Protein 5NMZ (pdb70)

GO terms:
  GO:0001755 neural crest cell migration (P, IDA)
  GO:0031175 neuron projection development (P, IDA)
  GO:0008083 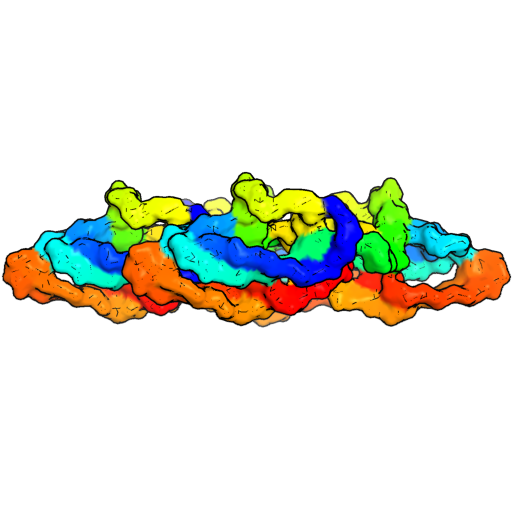growth factor activity (F, IDA)
  GO:0035860 glial cell-derived neurotrophic factor receptor signaling pathway (P, IDA)
  GO:1904399 heparan sulfate binding (F, IDA)
  GO:0005102 signaling receptor binding (F, TAS)
  GO:0000165 MAPK cascade (P, TAS)
  GO:0007169 cell surface receptor protein tyrosine kinase signaling pathway (P, TAS)
  GO:0007399 nervous system development (P, TAS)
  GO:0005576 extracellular region (C, TAS)

Sequence (400 aa):
RLGARPCGLRELEVRVSELGLGYASDETVLFRYCAGACEAAARVYDLGLRRLRQRRRLRRERVRAQPCCRPTAYEDEVSFLDAHSRYHTVHELSARECACVGARPCGLRELEVRVSELGLGYASDETVLFRYCAGACEAAARVYDLGLRRLRQRRRLRRERVRAQPCCRPTAYEDEVSFLDAHSRYHTVHHELSARECACVRLGARPCGLRELEVRVSELGLGYASDETVLFRYCAGACEAAARVYDLGLRRLRQRRRLRRERVRAQPCCRPTAYEDEVSFLDAHSRYHTVHELSARECACVGARPCGLRELEVRVSELGLGYASDETVLFRYCAGACEAAARVYDLGLRRLRRQRRRLRRERVRAQPCCRPTAYEDEVSFLDAHSRYHTVHELSARECACV

Solvent-accessible surface area: 21783 Å² total; per-residue (Å²): 159,138,42,68,68,31,27,10,9,11,20,25,124,2,97,0,41,21,0,40,31,67,94,63,8,115,74,97,24,80,0,35,8,1,0,11,49,30,73,52,40,25,56,10,1,1,30,0,0,100,89,0,88,105,151,180,87,20,148,189,43,132,26,72,1,45,9,0,5,1,7,78,34,29,58,111,96,31,60,3,74,17,84,168,84,142,168,15,69,18,108,69,3,12,0,139,106,29,37,52,26,72,75,145,97,28,16,51,22,97,35,117,2,96,0,42,8,0,20,1,46,29,71,4,118,60,87,12,98,0,66,21,1,0,6,11,16,116,111,30,72,72,46,1,1,72,0,0,75,109,0,101,112,109,194,59,7,170,218,27,191,9,70,3,105,16,0,6,0,3,75,32,32,63,95,94,21,44,3,77,30,79,143,93,124,154,46,90,10,119,55,1,2,0,129,94,16,36,37,20,282,190,61,84,129,105,27,16,55,43,94,31,129,2,78,0,10,10,0,10,10,2,38,51,8,115,74,96,25,95,0,57,10,1,0,6,25,14,132,45,72,59,58,40,1,0,75,0,1,99,100,0,138,126,150,180,84,5,141,170,53,134,28,71,13,51,8,0,4,0,6,78,32,28,58,119,104,33,59,4,71,16,83,84,84,68,157,14,66,17,105,76,5,12,0,131,105,28,36,60,25,62,28,36,58,27,15,51,32,70,37,93,2,99,5,43,10,1,23,33,84,65,83,2,105,64,86,10,75,0,57,7,1,1,13,9,16,66,64,30,54,70,41,1,0,37,0,0,77,46,0,115,86,86,201,61,10,177,214,30,144,15,69,3,97,14,0,5,0,3,75,35,29,58,119,93,20,40,3,78,30,84,152,79,158,133,54,61,10,124,75,2,2,0,146,92,16,36,35,20

InterPro domains:
  IPR001839 Transforming growth factor-beta, C-terminal [PF00019] (103-196)
  IPR001839 Transforming growth factor-beta, C-terminal [PS51362] (90-197)
  IPR029034 Cystine-knot cytokine [G3DSA:2.10.90.10] (96-197)
  IPR029034 Cystine-knot cytokine [SSF57501] (101-196)
  IPR043401 Glial cell line-derived neurotrophic factor family [PTHR12173] (1-197)

B-factor: mean 35.75, std 15.53, range [13.67, 116.67]

Structure (mmCIF, N/CA/C/O backbone):
data_5NMZ
#
_entry.id   5NMZ
#
_cell.length_a   31.433
_cell.length_b   50.794
_cell.length_c   53.642
_cell.angle_alpha   76.420
_cell.angle_beta   89.330
_cell.angle_gamma   94.740
#
_symmetry.space_group_name_H-M   'P 1'
#
loop_
_entity.id
_entity.type
_entity.pdbx_description
1 polymer Neurturin
2 non-polymer GLYCEROL
3 water water
#
loop_
_atom_site.group_PDB
_atom_site.id
_atom_site.type_symbol
_atom_site.label_atom_id
_atom_site.label_alt_id
_atom_site.label_comp_id
_atom_site.label_asym_id
_atom_site.label_entity_id
_atom_site.label_seq_id
_atom_site.pdbx_PDB_ins_code
_atom_site.Cartn_x
_atom_site.Cartn_y
_atom_site.Cartn_z
_atom_site.occupancy
_atom_site.B_iso_or_equiv
_atom_site.auth_seq_id
_atom_site.auth_comp_id
_atom_site.auth_asym_id
_atom_site.auth_atom_id
_atom_site.pdbx_PDB_model_num
ATOM 1 N N . ARG A 1 1 ? -35.547 20.861 45.111 1.00 40.49 97 ARG A N 1
ATOM 2 C CA . ARG A 1 1 ? -36.103 19.921 44.139 1.00 39.47 97 ARG A CA 1
ATOM 3 C C . ARG A 1 1 ? -36.005 18.466 44.570 1.00 40.90 97 ARG A C 1
ATOM 4 O O . ARG A 1 1 ? -35.037 18.052 45.225 1.00 39.39 97 ARG A O 1
ATOM 12 N N . LEU A 1 2 ? -36.994 17.675 44.141 1.00 36.03 98 LEU A N 1
ATOM 13 C CA . LEU A 1 2 ? -37.049 16.229 44.343 1.00 36.29 98 LEU A CA 1
ATOM 14 C C . LEU A 1 2 ? -35.945 15.534 43.505 1.00 40.29 98 LEU A C 1
ATOM 15 O O . LEU A 1 2 ? -35.857 15.768 42.295 1.00 41.06 98 LEU A O 1
ATOM 20 N N . GLY A 1 3 ? -35.174 14.660 44.144 1.00 35.59 99 GLY A N 1
ATOM 21 C CA . GLY A 1 3 ? -34.119 13.887 43.487 1.00 33.84 99 GLY A CA 1
ATOM 22 C C . GLY A 1 3 ? -32.730 14.196 44.017 1.00 36.19 99 GLY A C 1
ATOM 23 O O . GLY A 1 3 ? -32.478 15.300 44.491 1.00 36.52 99 GLY A O 1
ATOM 24 N N . ALA A 1 4 ? -31.833 13.215 43.947 1.00 30.68 100 ALA A N 1
ATOM 25 C CA . ALA A 1 4 ? -30.454 13.366 44.381 1.00 30.73 100 ALA A CA 1
ATOM 26 C C . ALA A 1 4 ? -29.658 14.216 43.389 1.00 29.67 100 ALA A C 1
ATOM 27 O O . ALA A 1 4 ? -29.626 13.927 42.183 1.00 28.00 100 ALA A O 1
ATOM 29 N N . ARG A 1 5 ? -29.054 15.311 43.900 1.00 25.10 101 ARG A N 1
ATOM 30 C CA . ARG A 1 5 ? -28.258 16.131 43.022 1.00 22.86 101 ARG A CA 1
ATOM 31 C C . ARG A 1 5 ? -26.935 15.403 42.716 1.00 24.31 101 ARG A C 1
ATOM 32 O O . ARG A 1 5 ? -26.405 14.728 43.602 1.00 24.07 101 ARG A O 1
ATOM 40 N N . PRO A 1 6 ? -26.330 15.591 41.540 1.00 21.21 102 PRO A N 1
ATOM 41 C CA . PRO A 1 6 ? -25.031 14.954 41.292 1.00 20.03 102 PRO A CA 1
ATOM 42 C C . PRO A 1 6 ? -23.939 15.721 42.010 1.00 21.95 102 PRO A C 1
ATOM 43 O O . PRO A 1 6 ? -24.099 16.915 42.300 1.00 19.11 102 PRO A O 1
ATOM 47 N N . CYS A 1 7 ? -22.837 15.029 42.277 1.00 19.70 103 CYS A N 1
ATOM 48 C CA . CYS A 1 7 ? -21.692 15.604 42.967 1.00 18.32 103 CYS A CA 1
ATOM 49 C C . CYS A 1 7 ? -21.262 16.942 42.357 1.00 20.24 103 CYS A C 1
ATOM 50 O O . CYS A 1 7 ? -21.067 17.059 41.145 1.00 20.51 103 CYS A O 1
ATOM 53 N N . GLY A 1 8 ? -21.170 17.956 43.194 1.00 14.15 104 GLY A N 1
ATOM 54 C CA . GLY A 1 8 ? -20.715 19.246 42.725 1.00 14.34 104 GLY A CA 1
ATOM 55 C C . GLY A 1 8 ? -20.414 20.201 43.840 1.00 19.30 104 GLY A C 1
ATOM 56 O O . GLY A 1 8 ? -20.649 19.875 45.007 1.00 16.56 104 GLY A O 1
ATOM 57 N N . LEU A 1 9 ? -19.920 21.407 43.448 1.00 20.07 105 LEU A N 1
ATOM 58 C CA . LEU A 1 9 ? -19.535 22.421 44.427 1.00 19.16 105 LEU A CA 1
ATOM 59 C C . LEU A 1 9 ? -20.797 23.121 44.883 1.00 21.73 105 LEU A C 1
ATOM 60 O O . LEU A 1 9 ? -21.678 23.427 44.076 1.00 23.69 105 LEU A O 1
ATOM 65 N N . ARG A 1 10 ? -20.884 23.380 46.165 1.00 17.81 106 ARG A N 1
ATOM 66 C CA . ARG A 1 10 ? -22.026 24.056 46.766 1.00 15.88 106 ARG A CA 1
ATOM 67 C C . ARG A 1 10 ? -21.443 25.221 47.565 1.00 20.39 106 ARG A C 1
ATOM 68 O O . ARG A 1 10 ? -20.283 25.174 47.948 1.00 19.42 106 ARG A O 1
ATOM 76 N N . GLU A 1 11 ? -22.244 26.254 47.818 1.00 18.11 107 GLU A N 1
ATOM 77 C CA . GLU A 1 11 ? -21.766 27.413 48.566 1.00 17.74 107 GLU A CA 1
ATOM 78 C C . GLU A 1 11 ? -22.793 27.739 49.638 1.00 21.44 107 GLU A C 1
ATOM 79 O O . GLU A 1 11 ? -24.013 27.567 49.433 1.00 24.26 107 GLU A O 1
ATOM 85 N N . LEU A 1 12 ? -22.325 28.204 50.782 1.00 18.90 108 LEU A N 1
ATOM 86 C CA . LEU A 1 12 ? -23.224 28.555 51.866 1.00 17.85 108 LEU A CA 1
ATOM 87 C C . LEU A 1 12 ? -22.611 29.692 52.702 1.00 21.86 108 LEU A C 1
ATOM 88 O O . LEU A 1 12 ? -21.443 29.638 53.049 1.00 20.77 108 LEU A O 1
ATOM 93 N N . GLU A 1 13 ? -23.409 30.747 53.010 1.00 20.47 109 GLU A N 1
ATOM 94 C CA . GLU A 1 13 ? -22.896 31.826 53.861 1.00 19.73 109 GLU A CA 1
ATOM 95 C C . GLU A 1 13 ? -22.923 31.336 55.302 1.00 23.81 109 GLU A C 1
ATOM 96 O O . GLU A 1 13 ? -23.959 30.849 55.764 1.00 23.70 109 GLU A O 1
ATOM 102 N N . VAL A 1 14 ? -21.783 31.425 56.009 1.00 20.38 110 VAL A N 1
ATOM 103 C CA . VAL A 1 14 ? -21.670 30.975 57.391 1.00 21.30 110 VAL A CA 1
ATOM 104 C C . VAL A 1 14 ? -20.825 31.924 58.217 1.00 21.84 110 VAL A C 1
ATOM 105 O O . VAL A 1 14 ? -19.867 32.490 57.712 1.00 22.04 110 VAL A O 1
ATOM 109 N N . ARG A 1 15 ? -21.117 32.023 59.514 1.00 22.17 111 ARG A N 1
ATOM 110 C CA . ARG A 1 15 ? -20.289 32.796 60.418 1.00 22.46 111 ARG A CA 1
ATOM 111 C C . ARG A 1 15 ? -19.118 31.887 60.756 1.00 24.55 111 ARG A C 1
ATOM 112 O O . ARG A 1 15 ? -19.321 30.689 60.913 1.00 25.55 111 ARG A O 1
ATOM 120 N N . VAL A 1 16 ? -17.886 32.440 60.878 1.00 23.84 112 VAL A N 1
ATOM 121 C CA . VAL A 1 16 ? -16.706 31.616 61.159 1.00 23.12 112 VAL A CA 1
ATOM 122 C C . VAL A 1 16 ? -16.910 30.767 62.444 1.00 27.03 112 VAL A C 1
ATOM 123 O O . VAL A 1 16 ? -16.559 29.587 62.402 1.00 27.45 112 VAL A O 1
ATOM 127 N N . SER A 1 17 ? -17.594 31.293 63.501 1.00 24.60 113 SER A N 1
ATOM 128 C CA . SER A 1 17 ? -17.950 30.523 64.710 1.00 24.41 113 SER A CA 1
ATOM 129 C C . SER A 1 17 ? -18.632 29.182 64.379 1.00 27.38 113 SER A C 1
ATOM 130 O O . SER A 1 17 ? -18.340 28.165 65.029 1.00 28.38 113 SER A O 1
ATOM 133 N N . GLU A 1 18 ? -19.487 29.146 63.324 1.00 24.15 114 GLU A N 1
ATOM 134 C CA . GLU A 1 18 ? -20.236 27.950 62.926 1.00 24.31 114 GLU A CA 1
ATOM 135 C C . GLU A 1 18 ? -19.368 26.784 62.485 1.00 26.67 114 GLU A C 1
ATOM 136 O O . GLU A 1 18 ? -19.803 25.641 62.560 1.00 29.97 114 GLU A O 1
ATOM 142 N N . LEU A 1 19 ? -18.177 27.077 61.979 1.00 21.97 115 LEU A N 1
ATOM 143 C CA . LEU A 1 19 ? -17.205 26.090 61.494 1.00 21.08 115 LEU A CA 1
ATOM 144 C C . LEU A 1 19 ? -16.456 25.361 62.641 1.00 25.16 115 LEU A C 1
ATOM 145 O O . LEU A 1 19 ? -15.842 24.348 62.386 1.00 26.94 115 LEU A O 1
ATOM 150 N N . GLY A 1 20 ? -16.533 25.895 63.864 1.00 24.18 116 GLY A N 1
ATOM 151 C CA . GLY A 1 20 ? -15.916 25.324 65.059 1.00 25.23 116 GLY A CA 1
ATOM 152 C C . GLY A 1 20 ? -14.419 25.158 65.013 1.00 28.12 116 GLY A C 1
ATOM 153 O O . GLY A 1 20 ? -13.884 24.143 65.488 1.00 27.74 116 GLY A O 1
ATOM 154 N N . LEU A 1 21 ? -13.719 26.179 64.479 1.00 25.66 117 LEU A N 1
ATOM 155 C CA . LEU A 1 21 ? -12.255 26.142 64.307 1.00 25.44 117 LEU A CA 1
ATOM 156 C C . LEU A 1 21 ? -11.467 26.374 65.588 1.00 27.09 117 LEU A C 1
ATOM 157 O O . LEU A 1 21 ? -10.237 26.226 65.599 1.00 26.90 117 LEU A O 1
ATOM 162 N N . GLY A 1 22 ? -12.152 26.791 66.624 1.00 25.92 118 GLY A N 1
ATOM 163 C CA . GLY A 1 22 ? -11.503 27.078 67.887 1.00 26.46 118 GLY A CA 1
ATOM 164 C C . GLY A 1 22 ? -11.588 28.517 68.288 1.00 32.71 118 GLY A C 1
ATOM 165 O O . GLY A 1 22 ? -11.175 28.862 69.394 1.00 30.22 118 GLY A O 1
ATOM 166 N N . TYR A 1 23 ? -12.144 29.370 67.409 1.00 31.28 119 TYR A N 1
ATOM 167 C CA . TYR A 1 23 ? -12.203 30.809 67.671 1.00 30.53 119 TYR A CA 1
ATOM 168 C C . TYR A 1 23 ? -13.574 31.308 67.369 1.00 30.98 119 TYR A C 1
ATOM 169 O O . TYR A 1 23 ? -14.199 30.862 66.411 1.00 30.59 119 TYR A O 1
ATOM 178 N N . ALA A 1 24 ? -14.058 32.202 68.194 1.00 31.45 120 ALA A N 1
ATOM 179 C CA . ALA A 1 24 ? -15.370 32.819 67.997 1.00 31.54 120 ALA A CA 1
ATOM 180 C C . ALA A 1 24 ? -15.159 34.005 67.059 1.00 35.59 120 ALA A C 1
ATOM 181 O O . ALA A 1 24 ? -14.236 34.789 67.251 1.00 37.84 120 ALA A O 1
ATOM 183 N N . SER A 1 25 ? -15.959 34.093 65.998 1.00 33.44 121 SER A N 1
ATOM 184 C CA . SER A 1 25 ? -15.922 35.209 65.053 1.00 33.28 121 SER A CA 1
ATOM 185 C C . SER A 1 25 ? -17.258 35.310 64.362 1.00 38.72 121 SER A C 1
ATOM 186 O O . SER A 1 25 ? -17.797 34.297 63.890 1.00 38.28 121 SER A O 1
ATOM 189 N N . ASP A 1 26 ? -17.802 36.524 64.317 1.00 36.98 122 ASP A N 1
ATOM 190 C CA . ASP A 1 26 ? -19.092 36.747 63.661 1.00 36.78 122 ASP A CA 1
ATOM 191 C C . ASP A 1 26 ? -18.931 37.126 62.183 1.00 38.53 122 ASP A C 1
ATOM 192 O O . ASP A 1 26 ? -19.927 37.383 61.510 1.00 39.64 122 ASP A O 1
ATOM 197 N N . GLU A 1 27 ? -17.681 37.103 61.667 1.00 31.69 123 GLU A N 1
ATOM 198 C CA . GLU A 1 27 ? -17.354 37.373 60.266 1.00 29.81 123 GLU A CA 1
ATOM 199 C C . GLU A 1 27 ? -18.020 36.292 59.429 1.00 27.85 123 GLU A C 1
ATOM 200 O O . GLU A 1 27 ? -17.923 35.107 59.768 1.00 23.99 123 GLU A O 1
ATOM 206 N N . THR A 1 28 ? -18.712 36.710 58.368 1.00 23.55 124 THR A N 1
ATOM 207 C CA . THR A 1 28 ? -19.413 35.800 57.468 1.00 24.70 124 THR A CA 1
ATOM 208 C C . THR A 1 28 ? -18.567 35.481 56.260 1.00 26.59 124 THR A C 1
ATOM 209 O O 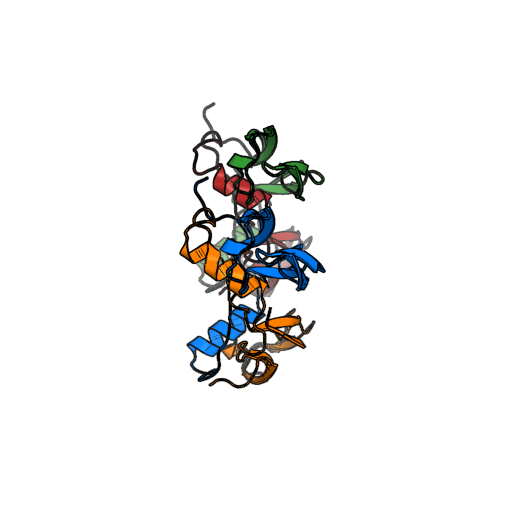. THR A 1 28 ? -18.105 36.383 55.565 1.00 25.46 124 THR A O 1
ATOM 213 N N . VAL A 1 29 ? -18.359 34.188 55.980 1.00 22.65 125 VAL A N 1
ATOM 214 C CA . VAL A 1 29 ? -17.628 33.776 54.804 1.00 19.60 125 VAL A CA 1
ATOM 215 C C . VAL A 1 29 ? -18.546 32.969 53.903 1.00 19.80 125 VAL A C 1
ATOM 216 O O . VAL A 1 29 ? -19.568 32.442 54.370 1.00 21.43 125 VAL A O 1
ATOM 220 N N . LEU A 1 30 ? -18.196 32.871 52.627 1.00 18.48 126 LEU A N 1
ATOM 221 C CA . LEU A 1 30 ? -18.961 32.053 51.714 1.00 19.27 126 LEU A CA 1
ATOM 222 C C . LEU A 1 30 ? -18.199 30.691 51.722 1.00 22.20 126 LEU A C 1
ATOM 223 O O . LEU A 1 30 ? -17.133 30.580 51.121 1.00 24.80 126 LEU A O 1
ATOM 228 N N . PHE A 1 31 ? -18.700 29.717 52.494 1.00 16.58 127 PHE A N 1
ATOM 229 C CA . PHE A 1 31 ? -18.069 28.399 52.620 1.00 14.99 127 PHE A CA 1
ATOM 230 C C . PHE A 1 31 ? -18.437 27.567 51.420 1.00 20.34 127 PHE A C 1
ATOM 231 O O . PHE A 1 31 ? -19.603 27.498 51.074 1.00 20.64 127 PHE A O 1
ATOM 239 N N . ARG A 1 32 ? -17.458 26.914 50.809 1.00 17.54 128 ARG A N 1
ATOM 240 C CA . ARG A 1 32 ? -17.732 26.102 49.621 1.00 16.31 128 ARG A CA 1
ATOM 241 C C . ARG A 1 32 ? -17.366 24.665 49.920 1.00 14.74 128 ARG A C 1
ATOM 242 O O . ARG A 1 32 ? -16.361 24.367 50.545 1.00 15.66 128 ARG A O 1
ATOM 250 N N . TYR A 1 33 ? -18.222 23.741 49.506 1.00 15.58 129 TYR A N 1
ATOM 251 C CA . TYR A 1 33 ? -18.024 22.340 49.854 1.00 15.48 129 TYR A CA 1
ATOM 252 C C . TYR A 1 33 ? -18.553 21.460 48.722 1.00 16.32 129 TYR A C 1
ATOM 253 O O . TYR A 1 33 ? -19.226 21.950 47.829 1.00 18.35 129 TYR A O 1
ATOM 262 N N . CYS A 1 34 ? -18.268 20.182 48.808 1.00 15.50 130 CYS A N 1
ATOM 263 C CA . CYS A 1 34 ? -18.656 19.170 47.805 1.00 15.04 130 CYS A CA 1
ATOM 264 C C . CYS A 1 34 ? -19.767 18.302 48.338 1.00 18.68 130 CYS A C 1
ATOM 265 O O . CYS A 1 34 ? -19.619 17.733 49.427 1.00 19.07 130 CYS A O 1
ATOM 268 N N . ALA A 1 35 ? -20.848 18.152 47.575 1.00 16.36 131 ALA A N 1
ATOM 269 C CA . ALA A 1 35 ? -21.974 17.344 48.020 1.00 16.25 131 ALA A CA 1
ATOM 270 C C . ALA A 1 35 ? -22.637 16.729 46.822 1.00 19.84 131 ALA A C 1
ATOM 271 O O . ALA A 1 35 ? -22.506 17.233 45.731 1.00 17.02 131 ALA A O 1
ATOM 273 N N . GLY A 1 36 ? -23.391 15.676 47.060 1.00 18.73 132 GLY A N 1
ATOM 274 C CA . GLY A 1 36 ? -24.136 15.026 45.988 1.00 18.75 132 GLY A CA 1
ATOM 275 C C . GLY A 1 36 ? -23.767 13.582 45.745 1.00 21.93 132 GLY A C 1
ATOM 276 O O . GLY A 1 36 ? -22.947 13.006 46.462 1.00 23.08 132 GLY A O 1
ATOM 277 N N . ALA A 1 37 ? -24.397 13.010 44.706 1.00 20.45 133 ALA A N 1
ATOM 278 C CA . ALA A 1 37 ? -24.302 11.609 44.336 1.00 20.15 133 ALA A CA 1
ATOM 279 C C . ALA A 1 37 ? -23.263 11.290 43.283 1.00 23.46 133 ALA A C 1
ATOM 280 O O . ALA A 1 37 ? -22.957 12.105 42.384 1.00 20.47 133 ALA A O 1
ATOM 282 N N . CYS A 1 38 ? -22.714 10.051 43.400 1.00 20.63 134 CYS A N 1
ATOM 283 C CA . CYS A 1 38 ? -21.739 9.522 42.447 1.00 22.35 134 CYS A CA 1
ATOM 284 C C . CYS A 1 38 ? -22.300 8.198 41.989 1.00 29.93 134 CYS A C 1
ATOM 285 O O . CYS A 1 38 ? -22.815 7.439 42.813 1.00 31.41 134 CYS A O 1
ATOM 288 N N . GLU A 1 39 ? -22.162 7.896 40.732 1.00 28.13 135 GLU A N 1
ATOM 289 C CA . GLU A 1 39 ? -22.639 6.597 40.263 1.00 30.04 135 GLU A CA 1
ATOM 290 C C . GLU A 1 39 ? -21.690 5.513 40.852 1.00 35.55 135 GLU A C 1
ATOM 291 O O . GLU A 1 39 ? -20.484 5.620 40.704 1.00 34.81 135 GLU A O 1
ATOM 297 N N . ALA A 1 40 ? -22.214 4.536 41.608 1.00 36.83 136 ALA A N 1
ATOM 298 C CA . ALA A 1 40 ? -21.333 3.531 42.226 1.00 36.77 136 ALA A CA 1
ATOM 299 C C . ALA A 1 40 ? -20.654 2.574 41.236 1.00 43.63 136 ALA A C 1
ATOM 300 O O . ALA A 1 40 ? -19.569 2.065 41.535 1.00 42.87 136 ALA A O 1
ATOM 302 N N . ALA A 1 41 ? -21.287 2.304 40.081 1.00 43.48 137 ALA A N 1
ATOM 303 C CA . ALA A 1 41 ? -20.699 1.350 39.125 1.00 45.27 137 ALA A CA 1
AT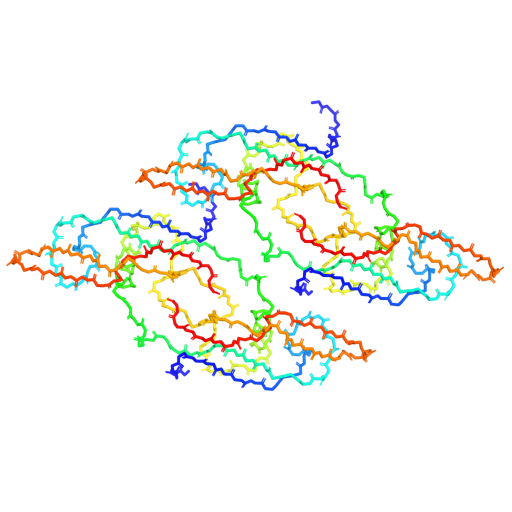OM 304 C C . ALA A 1 41 ? -20.153 1.998 37.825 1.00 50.12 137 ALA A C 1
ATOM 305 O O . ALA A 1 41 ? -20.357 1.478 36.728 1.00 50.43 137 ALA A O 1
ATOM 307 N N . ALA A 1 42 ? -19.384 3.092 37.968 1.00 47.40 138 ALA A N 1
ATOM 308 C CA . ALA A 1 42 ? -18.740 3.770 36.835 1.00 46.56 138 ALA A CA 1
ATOM 309 C C . ALA A 1 42 ? -17.329 3.238 36.550 1.00 49.16 138 ALA A C 1
ATOM 310 O O . ALA A 1 42 ? -16.695 3.707 35.598 1.00 49.86 138 ALA A O 1
ATOM 312 N N . ARG A 1 43 ? -16.812 2.284 37.360 1.00 43.23 139 ARG A N 1
ATOM 313 C CA . ARG A 1 43 ? -15.424 1.816 37.181 1.00 40.90 139 ARG A CA 1
ATOM 314 C C . ARG A 1 43 ? -15.189 0.280 37.186 1.00 38.89 139 ARG A C 1
ATOM 315 O O . ARG A 1 43 ? -15.636 -0.397 38.110 1.00 41.22 139 ARG A O 1
ATOM 323 N N . VAL A 1 44 ? -14.417 -0.222 36.221 1.00 29.61 140 VAL A N 1
ATOM 324 C CA . VAL A 1 44 ? -13.984 -1.629 36.096 1.00 29.61 140 VAL A CA 1
ATOM 325 C C . VAL A 1 44 ? -13.073 -1.981 37.310 1.00 31.35 140 VAL A C 1
ATOM 326 O O . VAL A 1 44 ? -13.139 -3.075 37.860 1.00 30.49 140 VAL A O 1
ATOM 330 N N . TYR A 1 45 ? -12.310 -0.986 37.799 1.00 26.05 141 TYR A N 1
ATOM 331 C CA . TYR A 1 45 ? -11.523 -1.149 39.024 1.00 23.07 141 TYR A CA 1
ATOM 332 C C . TYR A 1 45 ? -12.468 -1.430 40.194 1.00 24.91 141 TYR A C 1
ATOM 333 O O . TYR A 1 45 ? -12.185 -2.334 40.997 1.00 22.68 141 TYR A O 1
ATOM 342 N N . ASP A 1 46 ? -13.560 -0.638 40.337 1.00 23.15 142 ASP A N 1
ATOM 343 C CA . ASP A 1 46 ? -14.535 -0.794 41.409 1.00 25.08 142 ASP A CA 1
ATOM 344 C C . ASP A 1 46 ? -15.295 -2.106 41.316 1.00 28.44 142 ASP A C 1
ATOM 345 O O . ASP A 1 46 ? -15.600 -2.707 42.350 1.00 29.27 142 ASP A O 1
ATOM 350 N N . LEU A 1 47 ? -15.538 -2.574 40.089 1.00 28.53 143 LEU A N 1
ATOM 351 C CA . LEU A 1 47 ? -16.196 -3.880 39.873 1.00 29.01 143 LEU A CA 1
ATOM 352 C C . LEU A 1 47 ? -15.286 -5.014 40.372 1.00 31.23 143 LEU A C 1
ATOM 353 O O . LEU A 1 47 ? -15.771 -5.942 41.026 1.00 31.94 143 LEU A O 1
ATOM 358 N N . GLY A 1 48 ? -13.998 -4.941 40.032 1.00 26.99 144 GLY A N 1
ATOM 359 C CA . GLY A 1 48 ? -12.978 -5.905 40.458 1.00 26.22 144 GLY A CA 1
ATOM 360 C C . GLY A 1 48 ? -12.864 -5.964 41.970 1.00 29.51 144 GLY A C 1
ATOM 361 O O . GLY A 1 48 ? -12.891 -7.055 42.554 1.00 28.56 144 GLY A O 1
ATOM 362 N N . LEU A 1 49 ? -12.758 -4.796 42.616 1.00 22.47 145 LEU A N 1
ATOM 363 C CA . LEU A 1 49 ? -12.678 -4.668 44.055 1.00 23.07 145 LEU A CA 1
ATOM 364 C C . LEU A 1 49 ? -13.953 -5.243 44.711 1.00 24.05 145 LEU A C 1
ATOM 365 O O . LEU A 1 49 ? -13.885 -5.995 45.698 1.00 23.00 145 LEU A O 1
ATOM 370 N N . ARG A 1 50 ? -15.131 -4.916 44.142 1.00 22.18 146 ARG A N 1
ATOM 371 C CA . ARG A 1 50 ? -16.382 -5.427 44.674 1.00 22.09 146 ARG A CA 1
ATOM 372 C C . ARG A 1 50 ? -16.476 -6.956 44.653 1.00 21.67 146 ARG A C 1
ATOM 373 O O . ARG A 1 50 ? -16.915 -7.534 45.651 1.00 24.58 146 ARG A O 1
ATOM 381 N N . ARG A 1 51 ? -16.081 -7.585 43.540 1.00 22.07 147 ARG A N 1
ATOM 382 C CA . ARG A 1 51 ? -16.110 -9.045 43.386 1.00 20.29 147 ARG A CA 1
ATOM 383 C C . ARG A 1 51 ? -15.072 -9.706 44.301 1.00 25.34 147 ARG A C 1
ATOM 384 O O . ARG A 1 51 ? -15.359 -10.765 44.893 1.00 25.19 147 ARG A O 1
ATOM 392 N N . LEU A 1 52 ? -13.879 -9.093 44.441 1.00 24.39 148 LEU A N 1
ATOM 393 C CA . LEU A 1 52 ? -12.862 -9.630 45.348 1.00 22.16 148 LEU A CA 1
ATOM 394 C C . LEU A 1 52 ? -13.334 -9.585 46.777 1.00 23.61 148 LEU A C 1
ATOM 395 O O . LEU A 1 52 ? -13.127 -10.534 47.526 1.00 21.30 148 LEU A O 1
ATOM 400 N N . ARG A 1 53 ? -14.008 -8.517 47.161 1.00 20.74 149 ARG A N 1
ATOM 401 C CA . ARG A 1 53 ? -14.501 -8.419 48.507 1.00 21.81 149 ARG A CA 1
ATOM 402 C C . ARG A 1 53 ? -15.647 -9.429 48.804 1.00 26.82 149 ARG A C 1
ATOM 403 O O . ARG A 1 53 ? -15.674 -10.065 49.872 1.00 26.94 149 ARG A O 1
ATOM 411 N N . GLN A 1 54 ? -16.595 -9.549 47.888 1.00 22.82 150 GLN A N 1
ATOM 412 C CA . GLN A 1 54 ? -17.706 -10.477 48.108 1.00 23.62 150 GLN A CA 1
ATOM 413 C C . GLN A 1 54 ? -17.227 -11.918 48.178 1.00 25.65 150 GLN A C 1
ATOM 414 O O . GLN A 1 54 ? -17.820 -12.711 48.915 1.00 25.84 150 GLN A O 1
ATOM 420 N N . ARG A 1 55 ? -16.119 -12.241 47.468 1.00 23.60 151 ARG A N 1
ATOM 421 C CA . ARG A 1 55 ? -15.552 -13.581 47.522 1.00 23.24 151 ARG A CA 1
ATOM 422 C C . ARG A 1 55 ? -14.532 -13.753 48.674 1.00 26.93 151 ARG A C 1
ATOM 423 O O . ARG A 1 55 ? -13.733 -14.696 48.720 1.00 27.77 151 ARG A O 1
ATOM 431 N N . ARG A 1 56 ? -14.591 -12.855 49.651 1.00 22.16 152 ARG A N 1
ATOM 432 C CA . ARG A 1 56 ? -13.780 -12.841 50.857 1.00 22.41 152 ARG A CA 1
ATOM 433 C C . ARG A 1 56 ? -12.254 -12.849 50.602 1.00 30.89 152 ARG A C 1
ATOM 434 O O . ARG A 1 56 ? -11.526 -13.461 51.379 1.00 28.80 152 ARG A O 1
ATOM 442 N N . ARG A 1 57 ? -11.757 -12.099 49.579 1.00 29.20 153 ARG A N 1
ATOM 443 C CA . ARG A 1 57 ? -10.294 -12.018 49.296 1.00 30.80 153 ARG A CA 1
ATOM 444 C C . ARG A 1 57 ? -9.618 -10.787 49.923 1.00 37.67 153 ARG A C 1
ATOM 445 O O . ARG A 1 57 ? -8.374 -10.716 49.922 1.00 39.81 153 ARG A O 1
ATOM 453 N N . LEU A 1 58 ? -10.386 -9.824 50.440 1.00 32.02 154 LEU A N 1
ATOM 454 C CA . LEU A 1 58 ? -9.772 -8.612 50.973 1.00 32.15 154 LEU A CA 1
ATOM 455 C C . LEU A 1 58 ? -10.251 -8.338 52.405 1.00 38.37 154 LEU A C 1
ATOM 456 O O . LEU A 1 58 ? -11.011 -7.428 52.683 1.00 39.97 154 LEU A O 1
ATOM 461 N N . ARG A 1 59 ? -9.790 -9.150 53.310 1.00 33.70 155 ARG A N 1
ATOM 462 C CA . ARG A 1 59 ? -10.288 -9.135 54.637 1.00 35.00 155 ARG A CA 1
ATOM 463 C C . ARG A 1 59 ? -9.442 -8.177 55.466 1.00 40.26 155 ARG A C 1
ATOM 464 O O . ARG A 1 59 ? -8.289 -8.002 55.217 1.00 41.76 155 ARG A O 1
ATOM 472 N N . ARG A 1 60 ? -10.042 -7.488 56.396 1.00 37.63 156 ARG A N 1
ATOM 473 C CA . ARG A 1 60 ? -9.305 -6.663 57.332 1.00 39.29 156 ARG A CA 1
ATOM 474 C C . ARG A 1 60 ? -8.799 -5.299 56.865 1.00 42.76 156 ARG A C 1
ATOM 475 O O . ARG A 1 60 ? -8.302 -4.576 57.666 1.00 46.15 156 ARG A O 1
ATOM 483 N N . GLU A 1 61 ? -8.897 -4.927 55.613 1.00 35.30 157 GLU A N 1
ATOM 484 C CA . GLU A 1 61 ? -8.466 -3.573 55.281 1.00 34.77 157 GLU A CA 1
ATOM 485 C C . GLU A 1 61 ? -9.617 -2.747 54.902 1.00 35.45 157 GLU A C 1
ATOM 486 O O . GLU A 1 61 ? -10.586 -3.237 54.452 1.00 32.59 157 GLU A O 1
ATOM 492 N N . ARG A 1 62 ? -9.507 -1.469 55.204 1.00 32.38 158 ARG A N 1
ATOM 493 C CA . ARG A 1 62 ? -10.544 -0.532 54.821 1.00 32.55 158 ARG A CA 1
ATOM 494 C C . ARG A 1 62 ? -10.401 -0.384 53.314 1.00 34.11 158 ARG A C 1
ATOM 495 O O . ARG A 1 62 ? -9.341 0.026 52.831 1.00 33.39 158 ARG A O 1
ATOM 503 N N . VAL A 1 63 ? -11.436 -0.768 52.576 1.00 30.99 159 VAL A N 1
ATOM 504 C CA . VAL A 1 63 ? -11.437 -0.670 51.100 1.00 31.03 159 VAL A CA 1
ATOM 505 C C . VAL A 1 63 ? -12.683 0.058 50.634 1.00 31.29 159 VAL A C 1
ATOM 506 O O . VAL A 1 63 ? -13.806 -0.351 50.970 1.00 30.79 159 VAL A O 1
ATOM 510 N N . ARG A 1 64 ? -12.479 1.100 49.825 1.00 24.75 160 ARG A N 1
ATOM 511 C CA . ARG A 1 64 ? -13.582 1.880 49.256 1.00 23.61 160 ARG A CA 1
ATOM 512 C C . ARG A 1 64 ? -13.735 1.431 47.838 1.00 27.87 160 ARG A C 1
ATOM 513 O O . ARG A 1 64 ? -12.854 1.680 47.002 1.00 27.69 160 ARG A O 1
ATOM 521 N N . ALA A 1 65 ? -14.846 0.735 47.546 1.00 25.21 161 ALA A N 1
ATOM 522 C CA . ALA A 1 65 ? -15.147 0.208 46.232 1.00 26.35 161 ALA A CA 1
ATOM 523 C C . ALA A 1 65 ? -16.222 1.009 45.471 1.00 32.22 161 ALA A C 1
ATOM 524 O O . ALA A 1 65 ? -16.866 0.474 44.568 1.00 32.87 161 ALA A O 1
ATOM 526 N N . GLN A 1 66 ? -16.374 2.291 45.794 1.00 24.63 162 GLN A N 1
ATOM 527 C CA . GLN A 1 66 ? -17.264 3.164 45.039 1.00 24.19 162 GLN A CA 1
ATOM 528 C C . GLN A 1 66 ? -16.627 4.551 45.065 1.00 24.61 162 GLN A C 1
ATOM 529 O O . GLN A 1 66 ? -15.975 4.888 46.025 1.00 23.92 162 GLN A O 1
ATOM 535 N N . PRO A 1 67 ? -16.851 5.362 44.045 1.00 23.05 163 PRO A N 1
ATOM 536 C CA . PRO A 1 67 ? -16.340 6.745 44.096 1.00 24.29 163 PRO A CA 1
ATOM 537 C C . PRO A 1 67 ? -16.935 7.565 45.250 1.00 26.87 163 PRO A C 1
ATOM 538 O O . PRO A 1 67 ? -18.057 7.313 45.721 1.00 27.89 163 PRO A O 1
ATOM 542 N N . CYS A 1 68 ? -16.157 8.552 45.711 1.00 21.29 164 CYS A N 1
ATOM 543 C CA . CYS A 1 68 ? -16.507 9.481 46.789 1.00 21.38 164 CYS A CA 1
ATOM 544 C C . CYS A 1 68 ? -16.618 10.870 46.209 1.00 20.69 164 CYS A C 1
ATOM 545 O O . CYS A 1 68 ? -15.705 11.255 45.478 1.00 20.17 164 CYS A O 1
ATOM 548 N N . CYS A 1 69 ? -17.631 11.659 46.627 1.00 15.92 165 CYS A N 1
ATOM 549 C CA . CYS A 1 69 ? -17.784 13.044 46.149 1.00 16.71 165 CYS A CA 1
ATOM 550 C C . CYS A 1 69 ? -16.948 13.877 47.076 1.00 19.19 165 CYS A C 1
ATOM 551 O O . CYS A 1 69 ? -17.298 14.034 48.244 1.00 16.34 165 CYS A O 1
ATOM 554 N N . ARG A 1 70 ? -15.805 14.338 46.606 1.00 15.24 166 ARG A N 1
ATOM 555 C CA . ARG A 1 70 ? -14.871 15.058 47.494 1.00 13.67 166 ARG A CA 1
ATOM 556 C C . ARG A 1 70 ? -14.161 16.181 46.748 1.00 15.59 166 ARG A C 1
ATOM 557 O O . ARG A 1 70 ? -14.100 16.161 45.506 1.00 18.75 166 ARG A O 1
ATOM 565 N N . PRO A 1 71 ? -13.532 17.135 47.469 1.00 16.06 167 PRO A N 1
ATOM 566 C CA . PRO A 1 71 ? -12.794 18.189 46.738 1.00 14.99 167 PRO A CA 1
ATOM 567 C C . PRO A 1 71 ? -11.575 17.684 45.979 1.00 19.51 167 PRO A C 1
ATOM 568 O O . PRO A 1 71 ? -10.901 16.752 46.450 1.00 20.47 167 PRO A O 1
ATOM 572 N N . THR A 1 72 ? -11.364 18.253 44.772 1.00 18.42 168 THR A N 1
ATOM 573 C CA . THR A 1 72 ? -10.128 17.920 44.000 1.00 19.35 168 THR A CA 1
ATOM 574 C C . THR A 1 72 ? -9.155 19.098 44.113 1.00 25.26 168 THR A C 1
ATOM 575 O O . THR A 1 72 ? -8.025 19.041 43.619 1.00 26.18 168 THR A O 1
ATOM 579 N N . ALA A 1 73 ? -9.608 20.185 44.716 1.00 22.28 169 ALA A N 1
ATOM 580 C CA . ALA A 1 73 ? -8.805 21.387 44.916 1.00 24.77 169 ALA A CA 1
ATOM 581 C C . ALA A 1 73 ? -9.444 22.213 46.025 1.00 27.36 169 ALA A C 1
ATOM 582 O O . ALA A 1 73 ? -10.669 22.220 46.161 1.00 24.52 169 ALA A O 1
ATOM 584 N N . TYR A 1 74 ? -8.617 22.971 46.742 1.00 25.80 170 TYR A N 1
ATOM 585 C CA . TYR A 1 74 ? -9.075 23.838 47.808 1.00 24.83 170 TYR A CA 1
ATOM 586 C C . TYR A 1 74 ? -8.679 25.283 47.546 1.00 32.15 170 TYR A C 1
ATOM 587 O O . TYR A 1 74 ? -7.709 25.542 46.839 1.00 30.90 170 TYR A O 1
ATOM 596 N N . GLU A 1 75 ? -9.479 26.210 48.062 1.00 28.59 171 GLU A N 1
ATOM 597 C CA . GLU A 1 75 ? -9.175 27.640 48.046 1.00 31.00 171 GLU A CA 1
ATOM 598 C C . GLU A 1 75 ? -7.930 27.801 48.940 1.00 36.40 171 GLU A C 1
ATOM 599 O O . GLU A 1 75 ? -7.813 27.101 49.957 1.00 36.55 171 GLU A O 1
ATOM 605 N N . ASP A 1 76 ? -6.927 28.612 48.482 1.00 36.67 172 ASP A N 1
ATOM 606 C CA . ASP A 1 76 ? -5.646 28.724 49.190 1.00 37.90 172 ASP A CA 1
ATOM 607 C C . ASP A 1 76 ? -5.766 29.059 50.675 1.00 40.66 172 ASP A C 1
ATOM 608 O O . ASP A 1 76 ? -5.324 28.268 51.518 1.00 41.10 172 ASP A O 1
ATOM 613 N N . GLU A 1 77 ? -6.361 30.211 50.991 1.00 36.91 173 GLU A N 1
ATOM 614 C CA . GLU A 1 77 ? -6.496 30.700 52.360 1.00 37.82 173 GLU A CA 1
ATOM 615 C C . GLU A 1 77 ? -7.787 31.434 52.599 1.00 43.57 173 GLU A C 1
ATOM 616 O O . GLU A 1 77 ? -8.436 31.927 51.678 1.00 45.29 173 GLU A O 1
ATOM 622 N N . VAL A 1 78 ? -8.127 31.536 53.867 1.00 38.37 174 VAL A N 1
ATOM 623 C CA . VAL A 1 78 ? -9.256 32.279 54.374 1.00 37.83 174 VAL A CA 1
ATOM 624 C C . VAL A 1 78 ? -8.743 32.945 55.663 1.00 38.13 174 VAL A C 1
ATOM 625 O O . VAL A 1 78 ? -8.254 32.262 56.556 1.00 36.51 174 VAL A O 1
ATOM 629 N N . SER A 1 79 ? -8.790 34.264 55.719 1.00 34.20 175 SER A N 1
ATOM 630 C CA . SER A 1 79 ? -8.372 35.024 56.885 1.00 34.37 175 SER A CA 1
ATOM 631 C C . SER A 1 79 ? -9.557 35.643 57.580 1.00 35.86 175 SER A C 1
ATOM 632 O O . SER A 1 79 ? -10.562 35.963 56.938 1.00 37.85 175 SER A O 1
ATOM 635 N N . PHE A 1 80 ? -9.470 35.756 58.895 1.00 28.56 176 PHE A N 1
ATOM 636 C CA . PHE A 1 80 ? -10.528 36.396 59.656 1.00 30.33 176 PHE A CA 1
ATOM 637 C C . PHE A 1 80 ? -9.964 36.908 60.979 1.00 33.72 176 PHE A C 1
ATOM 638 O O . PHE A 1 80 ? -8.918 36.447 61.431 1.00 33.47 176 PHE A O 1
ATOM 646 N N . LEU A 1 81 ? -10.669 37.841 61.595 1.00 33.29 177 LEU A N 1
ATOM 647 C CA . LEU A 1 81 ? -10.340 38.429 62.886 1.00 33.63 177 LEU A CA 1
ATOM 648 C C . LEU A 1 81 ? -11.270 37.783 63.896 1.00 36.25 177 LEU A C 1
ATOM 649 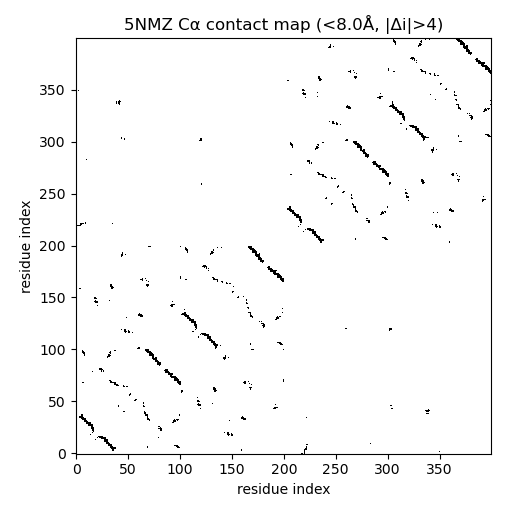O O . LEU A 1 81 ? -12.469 37.668 63.635 1.00 36.95 177 LEU A O 1
ATOM 654 N N . ASP A 1 82 ? -10.735 37.344 65.037 1.00 34.30 178 ASP A N 1
ATOM 655 C CA . ASP A 1 82 ? -11.553 36.720 66.073 1.00 35.10 178 ASP A CA 1
ATOM 656 C C . ASP A 1 82 ? -12.053 37.758 67.106 1.00 44.26 178 ASP A C 1
ATOM 657 O O . ASP A 1 82 ? -11.803 38.953 66.936 1.00 44.46 178 ASP A O 1
ATOM 662 N N . ALA A 1 83 ? -12.729 37.290 68.183 1.00 43.96 179 ALA A N 1
ATOM 663 C CA . ALA A 1 83 ? -13.282 38.123 69.260 1.00 45.03 179 ALA A CA 1
ATOM 664 C C . ALA A 1 83 ? -12.239 38.858 70.108 1.00 51.10 179 ALA A C 1
ATOM 665 O O . ALA A 1 83 ? -12.590 39.839 70.766 1.00 51.14 179 ALA A O 1
ATOM 667 N N . HIS A 1 84 ? -10.973 38.400 70.100 1.00 49.24 180 HIS A N 1
ATOM 668 C CA . HIS A 1 84 ? -9.866 39.012 70.844 1.00 49.14 180 HIS A CA 1
ATOM 669 C C . HIS A 1 84 ? -9.028 39.933 69.958 1.00 51.23 180 HIS A C 1
ATOM 670 O O . HIS A 1 84 ? -7.950 40.381 70.388 1.00 49.89 180 HIS A O 1
ATOM 677 N N . SER A 1 85 ? -9.509 40.203 68.722 1.00 47.13 181 SER A N 1
ATOM 678 C CA . SER A 1 85 ? -8.847 41.017 67.690 1.00 46.54 181 SER A CA 1
ATOM 679 C C . SER A 1 85 ? -7.526 40.369 67.254 1.00 48.93 181 SER A C 1
ATOM 680 O O . SER A 1 85 ? -6.519 41.037 66.991 1.00 48.93 181 SER A O 1
ATOM 683 N N . ARG A 1 86 ? -7.547 39.041 67.174 1.00 42.43 182 ARG A N 1
ATOM 684 C CA . ARG A 1 86 ? -6.390 38.281 66.753 1.00 40.61 182 ARG A CA 1
ATOM 685 C C . ARG A 1 86 ? -6.659 37.739 65.359 1.00 40.36 182 ARG A C 1
ATOM 686 O O . ARG A 1 86 ? -7.765 37.259 65.067 1.00 38.36 182 ARG A O 1
ATOM 694 N N . TYR A 1 87 ? -5.680 37.915 64.485 1.00 36.29 183 TYR A N 1
ATOM 695 C CA . TYR A 1 87 ? -5.729 37.507 63.089 1.00 36.01 183 TYR A CA 1
ATOM 696 C C . TYR A 1 87 ? -5.425 36.027 62.906 1.00 37.21 183 TYR A C 1
ATOM 697 O O . TYR A 1 87 ? -4.448 35.521 63.472 1.00 36.08 183 TYR A O 1
ATOM 706 N N . HIS A 1 88 ? -6.261 35.336 62.094 1.00 32.40 184 HIS A N 1
ATOM 707 C CA . HIS A 1 88 ? -6.087 33.925 61.786 1.00 30.17 184 HIS A CA 1
ATOM 708 C C . HIS A 1 88 ? -6.165 33.692 60.305 1.00 34.35 184 HIS A C 1
ATOM 709 O O . HIS A 1 88 ? -7.019 34.264 59.628 1.00 34.63 184 HIS A O 1
ATOM 716 N N . THR A 1 89 ? -5.286 32.844 59.803 1.00 29.75 185 THR A N 1
ATOM 717 C CA . THR A 1 89 ? -5.274 32.452 58.391 1.00 29.81 185 THR A CA 1
ATOM 718 C C . THR A 1 89 ? -5.436 30.953 58.384 1.00 34.78 185 THR A C 1
ATOM 719 O O . THR A 1 89 ? -4.709 30.249 59.089 1.00 35.76 185 THR A O 1
ATOM 723 N N . VAL A 1 90 ? -6.468 30.480 57.693 1.00 29.34 186 VAL A N 1
ATOM 724 C CA . VAL A 1 90 ? -6.774 29.064 57.639 1.00 29.04 186 VAL A CA 1
ATOM 725 C C . VAL A 1 90 ? -6.541 28.591 56.220 1.00 32.09 186 VAL A C 1
ATOM 726 O O . VAL A 1 90 ? -6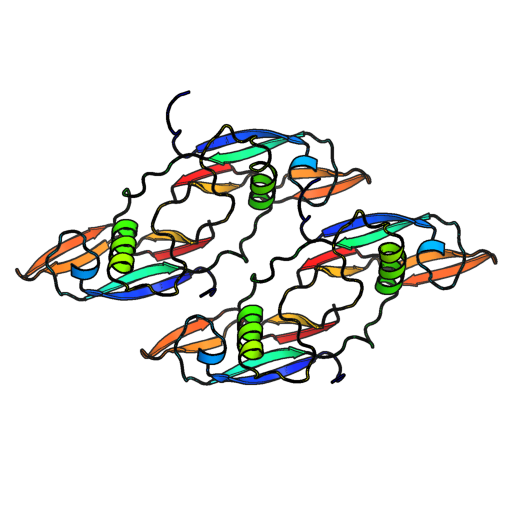.990 29.221 55.265 1.00 33.99 186 VAL A O 1
ATOM 730 N N . HIS A 1 91 ? -5.807 27.508 56.083 1.00 28.68 187 HIS A N 1
ATOM 731 C CA . HIS A 1 91 ? -5.479 27.004 54.777 1.00 32.10 187 HIS A CA 1
ATOM 732 C C . HIS A 1 91 ? -6.435 25.929 54.389 1.00 32.11 187 HIS A C 1
ATOM 733 O O . HIS A 1 91 ? -6.769 25.068 55.205 1.00 29.92 187 HIS A O 1
ATOM 740 N N . GLU A 1 92 ? -6.851 25.951 53.116 1.00 30.47 188 GLU A N 1
ATOM 741 C CA . GLU A 1 92 ? -7.682 24.914 52.533 1.00 30.46 188 GLU A CA 1
ATOM 742 C C . GLU A 1 92 ? -8.965 24.652 53.344 1.00 30.91 188 GLU A C 1
ATOM 743 O O . GLU A 1 92 ? -9.303 23.516 53.691 1.00 28.09 188 GLU A O 1
ATOM 749 N N . LEU A 1 93 ? -9.670 25.728 53.664 1.00 26.31 189 LEU A N 1
ATOM 750 C CA . LEU A 1 93 ? -10.902 25.600 54.434 1.00 26.72 189 LEU A CA 1
ATOM 751 C C . LEU A 1 93 ? -12.033 25.233 53.511 1.00 24.38 189 LEU A C 1
ATOM 752 O O . LEU A 1 93 ? -12.841 24.382 53.870 1.00 25.17 189 LEU A O 1
ATOM 757 N N . SER A 1 94 ? -12.115 25.906 52.371 1.00 22.96 190 SER A N 1
ATOM 758 C CA . SER A 1 94 ? -13.175 25.732 51.391 1.00 21.76 190 SER A CA 1
ATOM 759 C C . SER A 1 94 ? -12.674 24.995 50.189 1.00 23.90 190 SER A C 1
ATOM 760 O O . SER A 1 94 ? -11.506 25.171 49.754 1.00 21.48 190 SER A O 1
ATOM 763 N N . ALA A 1 95 ? -13.569 24.201 49.605 1.00 16.66 191 ALA A N 1
ATOM 764 C CA . ALA A 1 95 ? -13.286 23.527 48.332 1.00 17.55 191 ALA A CA 1
ATOM 765 C C . ALA A 1 95 ? -13.313 24.523 47.200 1.00 20.87 191 ALA A C 1
ATOM 766 O O . ALA A 1 95 ? -14.023 25.530 47.242 1.00 20.85 191 ALA A O 1
ATOM 768 N N . ARG A 1 96 ? -12.582 24.205 46.124 1.00 20.46 192 ARG A N 1
ATOM 769 C CA . ARG A 1 96 ? -12.539 25.025 44.920 1.00 21.13 192 ARG A CA 1
ATOM 770 C C . ARG A 1 96 ? -13.139 24.236 43.750 1.00 23.13 192 ARG A C 1
ATOM 771 O O . ARG A 1 96 ? -13.743 24.821 42.841 1.00 24.27 192 ARG A O 1
ATOM 779 N N . GLU A 1 97 ? -12.965 22.906 43.783 1.00 19.25 193 GLU A N 1
ATOM 780 C CA . GLU A 1 97 ? -13.493 22.025 42.753 1.00 19.84 193 GLU A CA 1
ATOM 781 C C . GLU A 1 97 ? -13.810 20.682 43.373 1.00 19.82 193 GLU A C 1
ATOM 782 O O . GLU A 1 97 ? -13.216 20.328 44.383 1.00 16.05 193 GLU A O 1
ATOM 788 N N . CYS A 1 98 ? -14.778 19.955 42.766 1.00 20.43 194 CYS A N 1
ATOM 789 C CA . CYS A 1 98 ? -15.317 18.704 43.266 1.00 19.02 194 CYS A CA 1
ATOM 790 C C . CYS A 1 98 ? -15.274 17.688 42.179 1.00 18.43 194 CYS A C 1
ATOM 791 O O . CYS A 1 98 ? -15.367 18.032 40.998 1.00 21.32 194 CYS A O 1
ATOM 794 N N . ALA A 1 99 ? -15.228 16.426 42.574 1.00 17.46 195 ALA A N 1
ATOM 795 C CA . ALA A 1 99 ? -15.348 15.330 41.630 1.00 17.49 195 ALA A CA 1
ATOM 796 C C . ALA A 1 99 ? -15.697 14.061 42.344 1.00 19.06 195 ALA A C 1
ATOM 797 O O . ALA A 1 99 ? -15.520 13.942 43.560 1.00 17.51 195 ALA A O 1
ATOM 799 N N . CYS A 1 100 ? -16.166 13.071 41.546 1.00 18.34 196 CYS A N 1
ATOM 800 C CA . CYS A 1 100 ? -16.412 11.740 42.046 1.00 19.46 196 CYS A CA 1
ATOM 801 C C . CYS A 1 100 ? -15.115 11.055 41.848 1.00 25.32 196 CYS A C 1
ATOM 802 O O . CYS A 1 100 ? -14.703 10.808 40.684 1.00 26.08 196 CYS A O 1
ATOM 805 N N . VAL A 1 101 ? -14.438 10.758 42.966 1.00 21.40 197 VAL A N 1
ATOM 806 C CA . VAL A 1 101 ? -13.117 10.157 42.866 1.00 21.16 197 VAL A CA 1
ATOM 807 C C . VAL A 1 101 ? -13.235 8.666 43.229 1.00 21.73 197 VAL A C 1
ATOM 808 O O . VAL A 1 101 ? -12.961 7.805 42.352 1.00 29.50 197 VAL A O 1
ATOM 813 N N . GLY B 1 3 ? -8.083 -3.255 60.224 1.00 47.64 99 GLY B N 1
ATOM 814 C CA . GLY B 1 3 ? -6.779 -2.684 60.539 1.00 47.34 99 GLY B CA 1
ATOM 815 C C . GLY B 1 3 ? -6.706 -1.199 60.248 1.00 49.14 99 GLY B C 1
ATOM 816 O O . GLY B 1 3 ? -7.642 -0.643 59.669 1.00 50.36 99 GLY B O 1
ATOM 817 N N . ALA B 1 4 ? -5.602 -0.534 60.651 1.00 42.39 100 ALA B N 1
ATOM 818 C CA . ALA B 1 4 ? -5.439 0.906 60.438 1.00 40.41 100 ALA B CA 1
ATOM 819 C C . ALA B 1 4 ? -4.070 1.325 59.833 1.00 43.20 100 ALA B C 1
ATOM 820 O O . ALA B 1 4 ? -3.587 2.418 60.125 1.00 44.11 100 ALA B O 1
ATOM 822 N N . ARG B 1 5 ? -3.495 0.501 58.917 1.00 36.65 101 ARG B N 1
ATOM 823 C CA . ARG B 1 5 ? -2.303 0.808 58.132 1.00 34.76 101 ARG B CA 1
ATOM 824 C C . ARG B 1 5 ? -2.699 2.019 57.233 1.00 36.56 101 ARG B C 1
ATOM 825 O O . ARG B 1 5 ? -3.842 2.020 56.751 1.00 33.47 101 ARG B O 1
ATOM 833 N N . PRO B 1 6 ? -1.820 3.024 56.976 1.00 32.55 102 PRO B N 1
ATOM 834 C CA . PRO B 1 6 ? -2.258 4.205 56.198 1.00 31.70 102 PRO B CA 1
ATOM 835 C C . PRO B 1 6 ? -2.554 3.907 54.747 1.00 29.63 102 PRO B C 1
ATOM 836 O O . PRO B 1 6 ? -1.998 2.979 54.160 1.00 26.83 102 PRO B O 1
ATOM 840 N N . CYS B 1 7 ? -3.418 4.731 54.170 1.00 26.70 103 CYS B N 1
ATOM 841 C CA . CYS B 1 7 ? -3.858 4.604 52.773 1.00 24.13 103 CYS B CA 1
ATOM 842 C C . CYS B 1 7 ? -2.664 4.461 51.855 1.00 25.67 103 CYS B C 1
ATOM 843 O O . CYS B 1 7 ? -1.728 5.254 51.922 1.00 27.78 103 CYS B O 1
ATOM 846 N N . GLY B 1 8 ? -2.681 3.441 51.011 1.00 21.99 104 GLY B N 1
ATOM 847 C CA . GLY B 1 8 ? -1.597 3.261 50.058 1.00 22.50 104 GLY B CA 1
ATOM 848 C C . GLY B 1 8 ? -1.914 2.202 49.038 1.00 23.56 104 GLY B C 1
ATOM 849 O O . GLY B 1 8 ? -2.948 1.530 49.129 1.00 21.28 104 GLY B O 1
ATOM 850 N N . LEU B 1 9 ? -0.975 2.019 48.100 1.00 21.10 105 LEU B N 1
ATOM 851 C CA . LEU B 1 9 ? -1.125 1.036 47.024 1.00 23.21 105 LEU B CA 1
ATOM 852 C C . LEU B 1 9 ? -0.835 -0.358 47.542 1.00 29.27 105 LEU B C 1
ATOM 853 O O . LEU B 1 9 ? 0.118 -0.560 48.303 1.00 34.20 105 LEU B O 1
ATOM 858 N N . ARG B 1 10 ? -1.690 -1.312 47.200 1.00 22.66 106 ARG B N 1
ATOM 859 C CA . ARG B 1 10 ? -1.547 -2.702 47.607 1.00 22.04 106 ARG B CA 1
ATOM 860 C C . ARG B 1 10 ? -1.548 -3.523 46.338 1.00 27.21 106 ARG B C 1
ATOM 861 O O . ARG B 1 10 ? -2.034 -3.056 45.310 1.00 27.61 106 ARG B O 1
ATOM 869 N N . GLU B 1 11 ? -1.051 -4.753 46.393 1.00 26.42 107 GLU B N 1
ATOM 870 C CA . GLU B 1 11 ? -0.992 -5.621 45.216 1.00 26.45 107 GLU B CA 1
ATOM 871 C C . GLU B 1 11 ? -1.470 -7.014 45.618 1.00 29.68 107 GLU B C 1
ATOM 872 O O . GLU B 1 11 ? -1.173 -7.490 46.710 1.00 28.95 107 GLU B O 1
ATOM 878 N N . LEU B 1 12 ? -2.239 -7.656 44.742 1.00 25.91 108 LEU B N 1
ATOM 879 C CA . LEU B 1 12 ? -2.717 -9.003 44.974 1.00 25.83 108 LEU B CA 1
ATOM 880 C C . LEU B 1 12 ? -2.702 -9.785 43.667 1.00 29.70 108 LEU B C 1
ATOM 881 O O . LEU B 1 12 ? -3.164 -9.287 42.645 1.00 28.46 108 LEU B O 1
ATOM 886 N N . GLU B 1 13 ? -2.130 -10.987 43.674 1.00 30.54 109 GLU B N 1
ATOM 887 C CA . GLU B 1 13 ? -2.114 -11.862 42.503 1.00 31.12 109 GLU B CA 1
ATOM 888 C C . GLU B 1 13 ? -3.487 -12.542 42.464 1.00 32.34 109 GLU B C 1
ATOM 889 O O . GLU B 1 13 ? -3.886 -13.159 43.457 1.00 31.64 109 GLU B O 1
ATOM 895 N N . VAL B 1 14 ? -4.248 -12.358 41.375 1.00 26.39 110 VAL B N 1
ATOM 896 C CA . VAL B 1 14 ? -5.609 -12.898 41.271 1.00 26.59 110 VAL B CA 1
ATOM 897 C C . VAL B 1 14 ? -5.858 -13.548 39.930 1.00 29.88 110 VAL B C 1
ATOM 898 O O . VAL B 1 14 ? -5.293 -13.109 38.915 1.00 27.96 110 VAL B O 1
ATOM 902 N N . ARG B 1 15 ? -6.763 -14.530 39.894 1.00 26.87 111 ARG B N 1
ATOM 903 C CA . ARG B 1 15 ? -7.194 -15.134 38.642 1.00 27.54 111 ARG B CA 1
ATOM 904 C C . ARG B 1 15 ? -8.181 -14.125 38.049 1.00 31.41 111 ARG B C 1
ATOM 905 O O . ARG B 1 15 ? -8.938 -13.536 38.804 1.00 30.04 111 ARG B O 1
ATOM 913 N N . VAL B 1 16 ? -8.171 -13.866 36.733 1.00 29.21 112 VAL B N 1
ATOM 914 C CA . VAL B 1 16 ? -9.081 -12.833 36.196 1.00 31.00 112 VAL B CA 1
ATOM 915 C C . VAL B 1 16 ? -10.577 -13.222 36.403 1.00 35.64 112 VAL B C 1
ATOM 916 O O . VAL B 1 16 ? -11.403 -12.327 36.515 1.00 33.53 112 VAL B O 1
ATOM 920 N N . SER B 1 17 ? -10.894 -14.532 36.577 1.00 33.46 113 SER B N 1
ATOM 921 C CA . SER B 1 17 ? -12.266 -14.972 36.861 1.00 33.01 113 SER B CA 1
ATOM 922 C C . SER B 1 17 ? -12.728 -14.410 38.246 1.00 33.63 113 SER B C 1
ATOM 923 O O . SER B 1 17 ? -13.915 -14.227 38.461 1.00 34.91 113 SER B O 1
ATOM 926 N N . GLU B 1 18 ? -11.784 -14.130 39.156 1.00 28.88 114 GLU B N 1
ATOM 927 C CA . GLU B 1 18 ? -12.054 -13.573 40.502 1.00 27.55 114 GLU B CA 1
ATOM 928 C C . GLU B 1 18 ? -12.477 -12.105 40.460 1.00 33.52 114 GLU B C 1
ATOM 929 O O . GLU B 1 18 ? -13.010 -11.607 41.451 1.00 31.96 114 GLU B O 1
ATOM 935 N N . LEU B 1 19 ? -12.161 -11.403 39.365 1.00 30.63 115 LEU B N 1
ATOM 936 C CA . LEU B 1 19 ? -12.476 -9.975 39.235 1.00 32.28 115 LEU B CA 1
ATOM 937 C C . LEU B 1 19 ? -13.923 -9.707 38.796 1.00 40.96 115 LEU B C 1
ATOM 938 O O . LEU B 1 19 ? -14.411 -8.578 38.914 1.00 40.11 115 LEU B O 1
ATOM 943 N N . GLY B 1 20 ? -14.603 -10.751 38.330 1.00 40.87 116 GLY B N 1
ATOM 944 C CA . GLY B 1 20 ? -15.998 -10.683 37.897 1.00 43.02 116 GLY B CA 1
ATOM 945 C C . GLY B 1 20 ? -16.274 -9.752 36.736 1.00 51.34 116 GLY B C 1
ATOM 946 O O . GLY B 1 20 ? -17.301 -9.078 36.713 1.00 53.17 116 GLY B O 1
ATOM 947 N N . LEU B 1 21 ? -15.373 -9.734 35.753 1.00 49.71 117 LEU B N 1
ATOM 948 C CA . LEU B 1 21 ? -15.462 -8.897 34.557 1.00 50.71 117 LEU B CA 1
ATOM 949 C C . LEU B 1 21 ? -16.416 -9.470 33.515 1.00 54.39 117 LEU B C 1
ATOM 950 O O . LEU B 1 21 ? -16.716 -8.792 32.541 1.00 55.64 117 LEU B O 1
ATOM 955 N N . GLY B 1 22 ? -16.855 -10.707 33.702 1.00 48.66 118 GLY B N 1
ATOM 956 C CA . GLY B 1 22 ? -17.702 -11.406 32.747 1.00 47.43 118 GLY B CA 1
ATOM 957 C C . GLY B 1 22 ? -16.908 -12.459 31.999 1.00 51.08 118 GLY B C 1
ATOM 958 O O . GLY B 1 22 ? -17.461 -13.237 31.219 1.00 50.79 118 GLY B O 1
ATOM 959 N N . TYR B 1 23 ? -15.594 -12.512 32.272 1.00 48.40 119 TYR B N 1
ATOM 960 C CA . TYR B 1 23 ? -14.674 -13.446 31.636 1.00 48.74 119 TYR B CA 1
ATOM 961 C C . TYR B 1 23 ? -14.376 -14.688 32.447 1.00 52.16 119 TYR B C 1
ATOM 962 O O . TYR B 1 23 ? -14.082 -14.595 33.634 1.00 51.55 119 TYR B O 1
ATOM 971 N N . ALA B 1 24 ? -14.338 -15.848 31.779 1.00 48.82 120 ALA B N 1
ATOM 972 C CA . ALA B 1 24 ? -13.876 -17.067 32.414 1.00 48.38 120 ALA B CA 1
ATOM 973 C C . ALA B 1 24 ? -12.396 -17.096 32.041 1.00 52.40 120 ALA B C 1
ATOM 974 O O . ALA B 1 24 ? -12.041 -17.099 30.850 1.00 52.15 120 ALA B O 1
ATOM 976 N N . SER B 1 25 ? -11.536 -17.001 33.056 1.00 48.83 121 SER B N 1
ATOM 977 C CA . SER B 1 25 ? -10.100 -17.038 32.855 1.00 48.38 121 SER B CA 1
ATOM 978 C C . SER B 1 25 ? -9.373 -17.433 34.090 1.00 51.20 121 SER B C 1
ATOM 979 O O . SER B 1 25 ? -9.514 -16.785 35.117 1.00 50.71 121 SER B O 1
ATOM 982 N N . ASP B 1 26 ? -8.559 -18.474 33.987 1.00 46.80 122 ASP B N 1
ATOM 983 C CA . ASP B 1 26 ? -7.732 -18.923 35.094 1.00 46.87 122 ASP B CA 1
ATOM 984 C C . ASP B 1 26 ? -6.330 -18.287 35.043 1.00 49.22 122 ASP B C 1
ATOM 985 O O . ASP B 1 26 ? -5.478 -18.603 35.878 1.00 49.99 122 ASP B O 1
ATOM 990 N N . GLU B 1 27 ? -6.111 -17.355 34.083 1.00 43.11 123 GLU B N 1
ATOM 991 C CA . GLU B 1 27 ? -4.869 -16.602 33.961 1.00 41.77 123 GLU B CA 1
ATOM 992 C C . GLU B 1 27 ? -4.764 -15.669 35.162 1.00 40.78 123 GLU B C 1
ATOM 993 O O . GLU B 1 27 ? -5.752 -15.085 35.587 1.00 39.55 123 GLU B O 1
ATOM 999 N N . THR B 1 28 ? -3.573 -15.571 35.717 1.00 35.21 124 THR B N 1
ATOM 1000 C CA . THR B 1 28 ? -3.265 -14.736 36.878 1.00 34.15 124 THR B CA 1
ATOM 1001 C C . THR B 1 28 ? -2.776 -13.341 36.430 1.00 36.91 124 THR B C 1
ATOM 1002 O O . THR B 1 28 ? -1.899 -13.254 35.564 1.00 35.74 124 THR B O 1
ATOM 1006 N N . VAL B 1 29 ? -3.351 -12.264 37.024 1.00 31.30 125 VAL B N 1
ATOM 1007 C CA . VAL B 1 29 ? -2.971 -10.856 36.818 1.00 30.28 125 VAL B CA 1
ATOM 1008 C C . VAL B 1 29 ? -2.612 -10.261 38.165 1.00 31.80 125 VAL B C 1
ATOM 1009 O O . VAL B 1 29 ? -3.202 -10.645 39.181 1.00 30.90 125 VAL B O 1
ATOM 1013 N N . LEU B 1 30 ? -1.676 -9.306 38.178 1.00 27.73 126 LEU B N 1
ATOM 1014 C CA . LEU B 1 30 ? -1.309 -8.606 39.383 0.50 28.00 126 LEU B CA 1
ATOM 1015 C C . LEU B 1 30 ? -2.288 -7.462 39.479 1.00 30.85 126 LEU B C 1
ATOM 1016 O O . LEU B 1 30 ? -2.298 -6.569 38.622 1.00 32.67 126 LEU B O 1
ATOM 1021 N N . PHE B 1 31 ? -3.170 -7.514 40.495 1.00 24.56 127 PHE B N 1
ATOM 1022 C CA . PHE B 1 31 ? -4.169 -6.470 40.690 1.00 20.93 127 PHE B CA 1
ATOM 1023 C C . PHE B 1 31 ? -3.667 -5.504 41.724 1.00 24.38 127 PHE B C 1
ATOM 1024 O O . PHE B 1 31 ? -3.284 -5.920 42.806 1.00 24.81 127 PHE B O 1
ATOM 1032 N N . ARG B 1 32 ? -3.662 -4.201 41.407 1.00 20.11 128 ARG B N 1
ATOM 1033 C CA . ARG B 1 32 ? -3.202 -3.186 42.343 1.00 20.50 128 ARG B CA 1
ATOM 1034 C C . ARG B 1 32 ? -4.371 -2.339 42.738 1.00 19.93 128 ARG B C 1
ATOM 1035 O O . ARG B 1 32 ? -5.198 -1.985 41.899 1.00 19.81 128 ARG B O 1
ATOM 1043 N N . TYR B 1 33 ? -4.471 -2.019 44.012 1.00 19.48 129 TYR B N 1
ATOM 1044 C CA . TYR B 1 33 ? -5.622 -1.267 44.506 1.00 16.67 129 TYR B CA 1
ATOM 1045 C C . TYR B 1 33 ? -5.217 -0.405 45.670 1.00 22.89 129 TYR B C 1
ATOM 1046 O O . TYR B 1 33 ? -4.107 -0.536 46.172 1.00 22.13 129 TYR B O 1
ATOM 1055 N N . CYS B 1 34 ? -6.112 0.487 46.085 1.00 18.76 130 CYS B N 1
ATOM 1056 C CA . CYS B 1 34 ? -5.886 1.424 47.183 1.00 19.13 130 CYS B CA 1
ATOM 1057 C C . CYS B 1 34 ? -6.644 0.980 48.401 1.00 23.40 130 CYS B C 1
ATOM 1058 O O . CYS B 1 34 ? -7.859 0.742 48.324 1.00 22.45 130 CYS B O 1
ATOM 1061 N N . ALA B 1 35 ? -5.975 0.932 49.557 1.00 19.93 131 ALA B N 1
ATOM 1062 C CA . ALA B 1 35 ? -6.657 0.529 50.775 1.00 20.03 131 ALA B CA 1
ATOM 1063 C C . ALA B 1 35 ? -5.948 1.191 51.950 1.00 22.99 131 ALA B C 1
ATOM 1064 O O . ALA B 1 35 ? -4.787 1.567 51.846 1.00 21.22 131 ALA B O 1
ATOM 1066 N N . GLY B 1 36 ? -6.651 1.353 53.050 1.00 21.83 132 GLY B N 1
ATOM 1067 C CA . GLY B 1 36 ? -6.034 1.894 54.250 1.00 24.18 132 GLY B CA 1
ATOM 1068 C C . GLY B 1 36 ? -6.734 3.058 54.896 1.00 27.54 132 GLY B C 1
ATOM 1069 O O . GLY B 1 36 ? -7.741 3.560 54.391 1.00 28.15 132 GLY B O 1
ATOM 1070 N N . ALA B 1 37 ? -6.160 3.517 56.000 1.00 24.77 133 ALA B N 1
ATOM 1071 C CA . ALA B 1 37 ? -6.745 4.557 56.824 1.00 25.37 133 ALA B CA 1
ATOM 1072 C C . ALA B 1 37 ? -6.410 5.957 56.414 1.00 27.97 133 ALA B C 1
ATOM 1073 O O . ALA B 1 37 ? -5.325 6.221 55.914 1.00 28.15 133 ALA B O 1
ATOM 1075 N N . CYS B 1 38 ? -7.349 6.883 56.654 1.00 26.35 134 CYS B N 1
ATOM 1076 C CA . CYS B 1 38 ? -7.137 8.257 56.299 1.00 26.06 134 CYS B CA 1
ATOM 1077 C C . CYS B 1 38 ? -7.177 9.210 57.503 1.00 31.43 134 CYS B C 1
ATOM 1078 O O . CYS B 1 38 ? -7.370 10.400 57.302 1.00 31.42 134 CYS B O 1
ATOM 1081 N N . GLU B 1 39 ? -6.884 8.741 58.729 1.00 32.85 135 GLU B N 1
ATOM 1082 C CA . GLU B 1 39 ? -6.930 9.663 59.885 1.00 34.41 135 GLU B CA 1
ATOM 1083 C C . GLU B 1 39 ? -5.833 10.724 59.853 1.00 41.65 135 GLU B C 1
ATOM 1084 O O . GLU B 1 39 ? -6.151 11.896 60.092 1.00 41.51 135 GLU B O 1
ATOM 1090 N N . ALA B 1 40 ? -4.597 10.386 59.408 1.00 39.64 136 ALA B N 1
ATOM 1091 C CA . ALA B 1 40 ? -3.520 11.400 59.286 1.00 39.02 136 ALA B CA 1
ATOM 1092 C C . ALA B 1 40 ? -3.887 12.507 58.293 1.00 41.47 136 ALA B C 1
ATOM 1093 O O . ALA B 1 40 ? -3.384 13.630 58.359 1.00 39.90 136 ALA B O 1
ATOM 1095 N N . ALA B 1 41 ? -4.790 12.176 57.372 1.00 39.06 137 ALA B N 1
ATOM 1096 C CA . ALA B 1 41 ? -5.214 13.059 56.304 1.00 39.15 137 ALA B CA 1
ATOM 1097 C C . ALA B 1 41 ? -6.302 14.043 56.684 1.00 41.17 137 ALA B C 1
ATOM 1098 O O . ALA B 1 41 ? -6.797 14.741 55.801 1.00 39.75 137 ALA B O 1
ATOM 1100 N N . ALA B 1 42 ? -6.673 14.125 57.989 1.00 37.55 138 ALA B N 1
ATOM 1101 C CA . ALA B 1 42 ? -7.683 15.082 58.468 1.00 35.84 138 ALA B CA 1
ATOM 1102 C C . ALA B 1 42 ? -7.389 16.510 58.030 1.00 36.13 138 ALA B C 1
ATOM 1103 O O . ALA B 1 42 ? -6.228 16.941 58.024 1.00 36.48 138 ALA B O 1
ATOM 1105 N N . ARG B 1 43 ? -8.457 17.227 57.618 1.00 27.66 139 ARG B N 1
ATOM 1106 C CA . ARG B 1 43 ? -8.467 18.594 57.129 1.00 24.75 139 ARG B CA 1
ATOM 1107 C C . ARG B 1 43 ? -9.448 19.469 57.899 1.00 26.85 139 ARG B C 1
ATOM 1108 O O . ARG B 1 43 ? -10.466 18.934 58.382 1.00 23.46 139 ARG B O 1
ATOM 1116 N N . VAL B 1 44 ? -9.187 20.793 57.935 1.00 24.21 140 VAL B N 1
ATOM 1117 C CA . VAL B 1 44 ? -10.046 21.815 58.560 1.00 25.30 140 VAL B CA 1
ATOM 1118 C C . VAL B 1 44 ? -11.355 21.870 57.793 1.00 26.49 140 VAL B C 1
ATOM 1119 O O . VAL B 1 44 ? -12.399 22.112 58.362 1.00 26.60 140 VAL B O 1
ATOM 1123 N N . TYR B 1 45 ? -11.291 21.636 56.494 1.00 22.63 141 TYR B N 1
ATOM 1124 C CA . TYR B 1 45 ? -12.514 21.568 55.676 1.00 19.32 141 TYR B CA 1
ATOM 1125 C C . TYR B 1 45 ? -13.473 20.519 56.251 1.00 20.58 141 TYR B C 1
ATOM 1126 O O . TYR B 1 45 ? -14.682 20.788 56.312 1.00 22.79 141 TYR B O 1
ATOM 1135 N N . ASP B 1 46 ? -12.948 19.324 56.628 1.00 18.41 142 ASP B N 1
ATOM 1136 C CA . ASP B 1 46 ? -13.761 18.229 57.145 1.00 17.84 142 ASP B CA 1
ATOM 1137 C C . ASP B 1 46 ? -14.374 18.559 58.491 1.00 23.78 142 ASP B C 1
ATOM 1138 O O . ASP B 1 46 ? -15.527 18.178 58.756 1.00 21.66 142 ASP B O 1
ATOM 1143 N N . LEU B 1 47 ? -13.660 19.346 59.286 1.00 22.01 143 LEU B N 1
ATOM 1144 C CA . LEU B 1 47 ? -14.131 19.809 60.610 1.00 24.53 143 LEU B CA 1
ATOM 1145 C C . LEU B 1 47 ? -15.351 20.725 60.407 1.00 23.47 143 LEU B C 1
ATOM 1146 O O . LEU B 1 47 ? -16.437 20.428 60.926 1.00 23.17 143 LEU B O 1
ATOM 1151 N N . GLY B 1 48 ? -15.185 21.764 59.601 1.00 22.40 144 GLY B N 1
ATOM 1152 C CA . GLY B 1 48 ? -16.254 22.699 59.310 1.00 20.78 144 GLY B CA 1
ATOM 1153 C C . GLY B 1 48 ? -17.468 22.026 58.695 1.00 23.73 144 GLY B C 1
ATOM 1154 O O . GLY B 1 48 ? -18.585 22.261 59.134 1.00 22.75 144 GLY B O 1
ATOM 1155 N N . LEU B 1 49 ? -17.254 21.123 57.714 1.00 21.20 145 LEU B N 1
ATOM 1156 C CA . LEU B 1 49 ? -18.318 20.404 57.052 1.00 21.43 145 LEU B CA 1
ATOM 1157 C C . LEU B 1 49 ? -19.128 19.531 58.046 1.00 25.65 145 LEU B C 1
ATOM 1158 O O . LEU B 1 49 ? -20.368 19.497 57.985 1.00 26.09 145 LEU B O 1
ATOM 1163 N N . ARG B 1 50 ? -18.414 18.827 58.955 1.00 21.24 146 ARG B N 1
ATOM 1164 C CA . ARG B 1 50 ? -19.060 17.991 59.989 1.00 23.57 146 ARG B CA 1
ATOM 1165 C C . ARG B 1 50 ? -19.890 18.845 60.960 1.00 29.00 146 ARG B C 1
ATOM 1166 O O . ARG B 1 50 ? -21.001 18.439 61.326 1.00 29.29 146 ARG B O 1
ATOM 1174 N N . ARG B 1 51 ? -19.386 20.036 61.330 1.00 25.72 147 ARG B N 1
ATOM 1175 C CA . ARG B 1 51 ? -20.052 21.007 62.224 1.00 26.15 147 ARG B CA 1
ATOM 1176 C C . ARG B 1 51 ? -21.336 21.565 61.583 1.00 29.75 147 ARG B C 1
ATOM 1177 O O . ARG B 1 51 ? -22.330 21.746 62.285 1.00 32.84 147 ARG B O 1
ATOM 1185 N N . LEU B 1 52 ? -21.350 21.726 60.256 1.00 24.59 148 LEU B N 1
ATOM 1186 C CA . LEU B 1 52 ? -22.510 22.192 59.466 1.00 23.44 148 LEU B CA 1
ATOM 1187 C C . LEU B 1 52 ? -23.523 21.093 59.147 1.00 29.51 148 LEU B C 1
ATOM 1188 O O . LEU B 1 52 ? -24.724 21.368 59.115 1.00 29.48 148 LEU B O 1
ATOM 1193 N N . ARG B 1 53 ? -23.057 19.847 58.875 1.00 24.82 149 ARG B N 1
ATOM 1194 C CA . ARG B 1 53 ? -23.996 18.772 58.563 1.00 22.60 149 ARG B CA 1
ATOM 1195 C C . ARG B 1 53 ? -24.879 18.511 59.793 1.00 28.70 149 ARG B C 1
ATOM 1196 O O . ARG B 1 53 ? -26.100 18.425 59.666 1.00 28.67 149 ARG B O 1
ATOM 1204 N N . GLN B 1 54 ? -24.257 18.490 60.976 1.00 27.48 150 GLN B N 1
ATOM 1205 C CA . GLN B 1 54 ? -24.874 18.216 62.272 1.00 29.74 150 GLN B CA 1
ATOM 1206 C C . GLN B 1 54 ? -25.965 19.203 62.606 1.00 37.11 150 GLN B C 1
ATOM 1207 O O . GLN B 1 54 ? -26.909 18.843 63.313 1.00 38.74 150 GLN B O 1
ATOM 1213 N N . ARG B 1 55 ? -25.849 20.428 62.106 1.00 32.86 151 ARG B N 1
ATOM 1214 C CA . ARG B 1 55 ? -26.821 21.470 62.349 1.00 32.43 151 ARG B CA 1
ATOM 1215 C C . ARG B 1 55 ? -27.843 21.587 61.219 1.00 35.04 151 ARG B C 1
ATOM 1216 O O . ARG B 1 55 ? -28.593 22.572 61.187 1.00 34.62 151 ARG B O 1
ATOM 1224 N N . ARG B 1 56 ? -27.906 20.576 60.292 1.00 31.16 152 ARG B N 1
ATOM 1225 C CA . ARG B 1 56 ? -28.845 20.535 59.159 1.00 30.83 152 ARG B CA 1
ATOM 1226 C C . ARG B 1 56 ? -28.765 21.773 58.210 1.00 34.51 152 ARG B C 1
ATOM 1227 O O . ARG B 1 56 ? -29.765 22.173 57.600 1.00 36.31 152 ARG B O 1
ATOM 1235 N N . ARG B 1 57 ? -27.564 22.345 58.063 1.00 29.67 153 ARG B N 1
ATOM 1236 C CA . ARG B 1 57 ? -27.289 23.484 57.189 1.00 28.90 153 ARG B CA 1
ATOM 1237 C C . ARG B 1 57 ? -26.960 23.087 55.709 1.00 33.35 153 ARG B C 1
ATOM 1238 O O . ARG B 1 57 ? -26.683 23.976 54.900 1.00 31.62 153 ARG B O 1
ATOM 1246 N N . LEU B 1 58 ? -27.014 21.784 55.332 1.00 28.83 154 LEU B N 1
ATOM 1247 C CA . LEU B 1 58 ? -26.620 21.453 53.966 1.00 28.96 154 LEU B CA 1
ATOM 1248 C C . LEU B 1 58 ? -27.765 20.983 53.048 1.00 36.50 154 LEU B C 1
ATOM 1249 O O . LEU B 1 58 ? -27.557 20.137 52.175 1.00 34.88 154 LEU B O 1
ATOM 1254 N N . ARG B 1 59 ? -28.959 21.584 53.212 1.00 36.78 155 ARG B N 1
ATOM 1255 C CA . ARG B 1 59 ? -30.151 21.339 52.386 1.00 38.27 155 ARG B CA 1
ATOM 1256 C C . ARG B 1 59 ? -30.425 19.845 52.065 1.00 43.43 155 ARG B C 1
ATOM 1257 O O . ARG B 1 59 ? -30.732 19.493 50.913 1.00 43.73 155 ARG B O 1
ATOM 1265 N N . ARG B 1 60 ? -30.331 18.983 53.105 1.00 39.72 156 ARG B N 1
ATOM 1266 C CA . ARG B 1 60 ? -30.537 17.515 53.114 1.00 40.06 156 ARG B CA 1
ATOM 1267 C C . ARG B 1 60 ? -29.774 16.737 51.985 1.00 40.26 156 ARG B C 1
ATOM 1268 O O . ARG B 1 60 ? -30.271 15.731 51.455 1.00 41.15 156 ARG B O 1
ATOM 1276 N N . GLU B 1 61 ? -28.544 17.156 51.678 1.00 30.99 157 GLU B N 1
ATOM 1277 C CA . GLU B 1 61 ? -27.766 16.453 50.666 1.00 27.95 157 GLU B CA 1
ATOM 1278 C C . GLU B 1 61 ? -26.768 15.524 51.320 1.00 27.88 157 GLU B C 1
ATOM 1279 O O . GLU B 1 61 ? -26.327 15.815 52.440 1.00 29.61 157 GLU B O 1
ATOM 1285 N N . ARG B 1 62 ? -26.390 14.467 50.607 1.00 23.29 158 ARG B N 1
ATOM 1286 C CA . ARG B 1 62 ? -25.354 13.541 51.073 1.00 23.92 158 ARG B CA 1
ATOM 1287 C C . ARG B 1 62 ? -24.037 14.274 50.936 1.00 23.44 158 ARG B C 1
ATOM 1288 O O . ARG B 1 62 ? -23.792 14.907 49.910 1.00 22.82 158 ARG B O 1
ATOM 1296 N N . VAL B 1 63 ? -23.277 14.310 52.024 1.00 19.00 159 VAL B N 1
ATOM 1297 C CA . VAL B 1 63 ? -21.966 14.935 52.063 1.00 18.99 159 VAL B CA 1
ATOM 1298 C C . VAL B 1 63 ? -20.970 13.980 52.735 1.00 22.24 159 VAL B C 1
ATOM 1299 O O . VAL B 1 63 ? -21.315 13.245 53.676 1.00 23.64 159 VAL B O 1
ATOM 1303 N N . ARG B 1 64 ? -19.751 13.971 52.212 1.00 16.60 160 ARG B N 1
ATOM 1304 C CA . ARG B 1 64 ? -18.670 13.146 52.736 1.00 17.14 160 ARG B CA 1
ATOM 1305 C C . ARG B 1 64 ? -17.794 14.077 53.519 1.00 21.26 160 ARG B C 1
ATOM 1306 O O . ARG B 1 64 ? -17.163 14.959 52.923 1.00 21.95 160 ARG B O 1
ATOM 1314 N N . ALA B 1 65 ? -17.800 13.955 54.857 1.00 19.63 161 ALA B N 1
ATOM 1315 C CA . ALA B 1 65 ? -16.998 14.796 55.739 1.00 19.68 161 ALA B CA 1
ATOM 1316 C C . ALA B 1 65 ? -15.745 14.055 56.237 1.00 23.85 161 ALA B C 1
ATOM 1317 O O . ALA B 1 65 ? -15.167 14.422 57.270 1.00 30.86 161 ALA B O 1
ATOM 1319 N N . GLN B 1 66 ? -15.396 12.965 55.586 1.00 19.47 162 GLN B N 1
ATOM 1320 C CA . GLN B 1 66 ? -14.167 12.224 55.934 1.00 19.37 162 GLN B CA 1
ATOM 1321 C C . GLN B 1 66 ? -13.489 11.881 54.615 1.00 23.82 162 GLN B C 1
ATOM 1322 O O . GLN B 1 66 ? -14.225 11.590 53.667 1.00 21.34 162 GLN B O 1
ATOM 1328 N N . PRO B 1 67 ? -12.137 11.931 54.526 1.00 24.08 163 PRO B N 1
ATOM 1329 C CA . PRO B 1 67 ? -11.473 11.546 53.268 1.00 23.16 163 PRO B CA 1
ATOM 1330 C C . PRO B 1 67 ? -11.668 10.069 52.969 1.00 29.13 163 PRO B C 1
ATOM 1331 O O . PRO B 1 67 ? -11.965 9.255 53.865 1.00 28.25 163 PRO B O 1
ATOM 1335 N N . CYS B 1 68 ? -11.575 9.726 51.686 1.00 23.40 164 CYS B N 1
ATOM 1336 C CA . CYS B 1 68 ? -11.710 8.374 51.198 1.00 24.01 164 CYS B CA 1
ATOM 1337 C C . CYS B 1 68 ? -10.335 7.985 50.670 1.00 24.06 164 CYS B C 1
ATOM 1338 O O . CYS B 1 68 ? -9.749 8.772 49.922 1.00 22.20 164 CYS B O 1
ATOM 1341 N N . CYS B 1 69 ? -9.903 6.755 50.912 1.00 20.85 165 CYS B N 1
ATOM 1342 C CA . CYS B 1 69 ? -8.680 6.257 50.311 1.00 21.83 165 CYS B CA 1
ATOM 1343 C C . CYS B 1 69 ? -9.048 5.724 48.916 1.00 23.50 165 CYS B C 1
ATOM 1344 O O . CYS B 1 69 ? -9.787 4.736 48.776 1.00 21.12 165 CYS B O 1
ATOM 1347 N N . ARG B 1 70 ? -8.625 6.455 47.867 1.00 17.88 166 ARG B N 1
ATOM 1348 C CA . ARG B 1 70 ? -9.019 6.083 46.508 1.00 16.77 166 ARG B CA 1
ATOM 1349 C C . ARG B 1 70 ? -7.893 6.259 45.506 1.00 16.23 166 ARG B C 1
ATOM 1350 O O . ARG B 1 70 ? -6.957 7.048 45.767 1.00 18.03 166 ARG B O 1
ATOM 1358 N N . PRO B 1 71 ? -7.981 5.637 44.293 1.00 15.75 167 PRO B N 1
ATOM 1359 C CA . PRO B 1 71 ? -6.951 5.904 43.288 1.00 14.61 167 PRO B CA 1
ATOM 1360 C C . PRO B 1 71 ? -6.962 7.326 42.780 1.00 19.06 167 PRO B C 1
ATOM 1361 O O . PRO B 1 71 ? -8.028 7.932 42.623 1.00 20.12 167 PRO B O 1
ATOM 1365 N N . THR B 1 72 ? -5.762 7.855 42.524 1.00 16.00 168 THR B N 1
ATOM 1366 C CA . THR B 1 72 ? -5.652 9.171 41.874 1.00 19.09 168 THR B CA 1
ATOM 1367 C C . THR B 1 72 ? -5.236 8.965 40.440 1.00 23.52 168 THR B C 1
ATOM 1368 O O . THR B 1 72 ? -5.274 9.913 39.637 1.00 27.33 168 THR B O 1
ATOM 1372 N N . ALA B 1 73 ? -4.832 7.752 40.100 1.00 19.68 169 ALA B N 1
ATOM 1373 C CA . ALA B 1 73 ? -4.411 7.376 38.746 1.00 20.45 169 ALA B CA 1
ATOM 1374 C C . ALA B 1 73 ? -4.553 5.879 38.558 1.00 24.66 169 ALA B C 1
ATOM 1375 O O . ALA B 1 73 ? -4.418 5.120 39.525 1.00 20.35 169 ALA B O 1
ATOM 1377 N N . TYR B 1 74 ? -4.774 5.444 37.301 1.00 23.42 170 TYR B N 1
ATOM 1378 C CA . TYR B 1 74 ? -4.956 4.038 36.973 1.00 22.38 170 TYR B CA 1
ATOM 1379 C C . TYR B 1 74 ? -3.962 3.586 35.921 1.00 28.00 170 TYR B C 1
ATOM 1380 O O . TYR B 1 74 ? -3.503 4.404 35.125 1.00 26.30 170 TYR B O 1
ATOM 1389 N N . GLU B 1 75 ? -3.724 2.274 35.868 1.00 25.12 171 GLU B N 1
ATOM 1390 C CA . GLU B 1 75 ? -2.892 1.601 34.895 1.00 26.31 171 GLU B CA 1
ATOM 1391 C C . GLU B 1 75 ? -3.686 1.628 33.599 1.00 32.90 171 GLU B C 1
ATOM 1392 O O . GLU B 1 75 ? -4.899 1.447 33.593 1.00 31.64 171 GLU B O 1
ATOM 1398 N N . ASP B 1 76 ? -3.008 1.901 32.499 1.00 27.94 172 ASP B N 1
ATOM 1399 C CA . ASP B 1 76 ? -3.692 2.047 31.243 1.00 29.15 172 ASP B CA 1
ATOM 1400 C C . ASP B 1 76 ? -4.283 0.725 30.728 1.00 33.39 172 ASP B C 1
ATOM 1401 O O . ASP B 1 76 ? -5.445 0.705 30.325 1.00 34.24 172 ASP B O 1
ATOM 1406 N N . GLU B 1 77 ? -3.477 -0.341 30.696 1.00 30.86 173 GLU B N 1
ATOM 1407 C CA . GLU B 1 77 ? -3.892 -1.609 30.080 1.00 31.58 173 GLU B CA 1
ATOM 1408 C C . GLU B 1 77 ? -3.425 -2.810 30.850 1.00 36.56 173 GLU B C 1
ATOM 1409 O O . GLU B 1 77 ? -2.286 -2.848 31.330 1.00 37.74 173 GLU B O 1
ATOM 1415 N N . VAL B 1 78 ? -4.315 -3.807 30.936 1.00 32.62 174 VAL B N 1
ATOM 1416 C CA . VAL B 1 78 ? -4.065 -5.121 31.510 1.00 34.54 174 VAL B CA 1
ATOM 1417 C C . VAL B 1 78 ? -4.588 -6.066 30.432 1.00 36.81 174 VAL B C 1
ATOM 1418 O O . VAL B 1 78 ? -5.765 -5.992 30.075 1.00 37.75 174 VAL B O 1
ATOM 1422 N N . SER B 1 79 ? -3.699 -6.885 29.861 1.00 31.71 175 SER B N 1
ATOM 1423 C CA . SER B 1 79 ? -4.087 -7.861 28.834 1.00 30.03 175 SER B CA 1
ATOM 1424 C C . SER B 1 79 ? -4.019 -9.276 29.394 1.00 31.36 175 SER B C 1
ATOM 1425 O O . SER B 1 79 ? -3.193 -9.587 30.243 1.00 30.43 175 SER B O 1
ATOM 1428 N N . PHE B 1 80 ? -4.899 -10.126 28.932 1.00 28.92 176 PHE B N 1
ATOM 1429 C CA . PHE B 1 80 ? -4.921 -11.506 29.357 1.00 28.05 176 PHE B CA 1
ATOM 1430 C C . PHE B 1 80 ? -5.623 -12.344 28.329 1.00 29.89 176 PHE B C 1
ATOM 1431 O O . PHE B 1 80 ? -6.353 -11.822 27.486 1.00 27.45 176 PHE B O 1
ATOM 1439 N N . LEU B 1 81 ? -5.434 -13.654 28.422 1.00 29.16 177 LEU B N 1
ATOM 1440 C CA . LEU B 1 81 ? -6.114 -14.581 27.560 1.00 31.24 177 LEU B CA 1
ATOM 1441 C C . LEU B 1 81 ? -7.223 -15.199 28.389 1.00 40.83 177 LEU B C 1
ATOM 1442 O O . LEU B 1 81 ? -7.018 -15.466 29.579 1.00 40.47 177 LEU B O 1
ATOM 1447 N N . ASP B 1 82 ? -8.376 -15.448 27.754 1.00 41.61 178 ASP B N 1
ATOM 1448 C CA . ASP B 1 82 ? -9.544 -16.111 28.351 1.00 43.02 178 ASP B CA 1
ATOM 1449 C C . ASP B 1 82 ? -9.457 -17.642 28.147 1.00 54.30 178 ASP B C 1
ATOM 1450 O O . ASP B 1 82 ? -8.428 -18.127 27.671 1.00 54.73 178 ASP B O 1
ATOM 1455 N N . ALA B 1 83 ? -10.527 -18.397 28.498 1.00 55.03 179 ALA B N 1
ATOM 1456 C CA . ALA B 1 83 ? -10.570 -19.863 28.382 1.00 56.25 179 ALA B CA 1
ATOM 1457 C C . ALA B 1 83 ? -10.521 -20.394 26.939 1.00 62.46 179 ALA B C 1
ATOM 1458 O O . ALA B 1 83 ? -10.155 -21.557 26.730 1.00 63.25 179 ALA B O 1
ATOM 1460 N N . HIS B 1 84 ? -10.884 -19.542 25.954 1.00 59.46 180 HIS B N 1
ATOM 1461 C CA . HIS B 1 84 ? -10.887 -19.848 24.512 1.00 59.07 180 HIS B CA 1
ATOM 1462 C C . HIS B 1 84 ? -9.620 -19.338 23.815 1.00 58.48 180 HIS B C 1
ATOM 1463 O O . HIS B 1 84 ? -9.564 -19.315 22.581 1.00 57.05 180 HIS B O 1
ATOM 1470 N N . SER B 1 85 ? -8.612 -18.924 24.610 1.00 52.32 181 SER B N 1
ATOM 1471 C CA . SER B 1 85 ? -7.317 -18.388 24.163 1.00 51.39 181 SER B CA 1
ATOM 1472 C C . SER B 1 85 ? -7.488 -17.103 23.347 1.00 49.28 181 SER B C 1
ATOM 1473 O O . SER B 1 85 ? -6.713 -16.830 22.439 1.00 47.31 181 SER B O 1
ATOM 1476 N N . ARG B 1 86 ? -8.517 -16.318 23.678 1.00 43.06 182 ARG B N 1
ATOM 1477 C CA . ARG B 1 86 ? -8.770 -15.062 23.007 1.00 41.73 182 ARG B CA 1
ATOM 1478 C C . ARG B 1 86 ? -8.100 -13.939 23.776 1.00 42.02 182 ARG B C 1
ATOM 1479 O O . ARG B 1 86 ? -8.146 -13.913 25.007 1.00 41.76 182 ARG B O 1
ATOM 1487 N N . TYR B 1 87 ? -7.387 -13.078 23.041 1.00 36.07 183 TYR B N 1
ATOM 1488 C CA . TYR B 1 87 ? -6.619 -11.957 23.581 1.00 33.00 183 TYR B CA 1
ATOM 1489 C C . TYR B 1 87 ? -7.577 -10.846 23.935 1.00 36.97 183 TYR B C 1
ATOM 1490 O O . TYR B 1 87 ? -8.311 -10.375 23.059 1.00 35.92 183 TYR B O 1
ATOM 1499 N N . HIS B 1 88 ? -7.550 -10.406 25.209 1.00 34.19 184 HIS B N 1
ATOM 1500 C CA . HIS B 1 88 ? -8.393 -9.329 25.711 1.00 34.93 184 HIS B CA 1
ATOM 1501 C C . HIS B 1 88 ? -7.553 -8.249 26.377 1.00 33.12 184 HIS B C 1
ATOM 1502 O O . HIS B 1 88 ? -6.506 -8.567 26.929 1.00 29.56 184 HIS B O 1
ATOM 1509 N N . THR B 1 89 ? -8.027 -6.968 26.328 1.00 29.69 185 THR B N 1
ATOM 1510 C CA . THR B 1 89 ? -7.395 -5.831 26.994 1.00 29.57 185 THR B CA 1
ATOM 1511 C C . THR B 1 89 ? -8.442 -5.149 27.863 1.00 34.15 185 THR B C 1
ATOM 1512 O O . THR B 1 89 ? -9.598 -5.008 27.443 1.00 36.07 185 THR B O 1
ATOM 1516 N N . VAL B 1 90 ? -8.061 -4.804 29.102 1.00 28.76 186 VAL B N 1
ATOM 1517 C CA . VAL B 1 90 ? -8.960 -4.085 30.000 1.00 27.73 186 VAL B CA 1
ATOM 1518 C C . VAL B 1 90 ? -8.286 -2.764 30.385 1.00 31.05 186 VAL B C 1
ATOM 1519 O O . VAL B 1 90 ? -7.101 -2.765 30.738 1.00 30.89 186 VAL B O 1
ATOM 1523 N N . HIS B 1 91 ? -9.055 -1.649 30.275 1.00 26.46 187 HIS B N 1
ATOM 1524 C CA A HIS B 1 91 ? -8.587 -0.294 30.549 0.50 25.35 187 HIS B CA 1
ATOM 1525 C CA B HIS B 1 91 ? -8.560 -0.305 30.568 0.50 26.31 187 HIS B CA 1
ATOM 1526 C C . HIS B 1 91 ? -8.909 0.108 31.991 1.00 27.54 187 HIS B C 1
ATOM 1527 O O . HIS B 1 91 ? -10.039 -0.070 32.418 1.00 27.10 187 HIS B O 1
ATOM 1540 N N . GLU B 1 92 ? -7.911 0.668 32.720 1.00 24.76 188 GLU B N 1
ATOM 1541 C CA . GLU B 1 92 ? -8.048 1.178 34.098 1.00 23.30 188 GLU B CA 1
ATOM 1542 C C . GLU B 1 92 ? -8.587 0.148 35.058 1.00 23.87 188 GLU B C 1
ATOM 1543 O O . GLU B 1 92 ? -9.420 0.459 35.897 1.00 22.89 188 GLU B O 1
ATOM 1549 N N . LEU B 1 93 ? -8.020 -1.055 34.993 1.00 22.90 189 LEU B N 1
ATOM 1550 C CA . LEU B 1 93 ? -8.402 -2.106 35.926 1.00 22.71 189 LEU B CA 1
ATOM 1551 C C . LEU B 1 93 ? -7.715 -1.888 37.264 1.00 25.69 189 LEU B C 1
ATOM 1552 O O . LEU B 1 93 ? -8.368 -2.019 38.309 1.00 25.15 189 LEU B O 1
ATOM 1557 N N . SER B 1 94 ? -6.408 -1.647 37.246 1.00 21.68 190 SER B N 1
ATOM 1558 C CA . SER B 1 94 ? -5.620 -1.490 38.446 1.00 21.73 190 SER B CA 1
ATOM 1559 C C . SER B 1 94 ? -5.318 -0.035 38.750 1.00 22.70 190 SER B C 1
ATOM 1560 O O . SER B 1 94 ? -5.141 0.776 37.829 1.00 21.96 190 SER B O 1
ATOM 1563 N N . ALA B 1 95 ? -5.173 0.281 40.045 1.00 19.52 191 ALA B N 1
ATOM 1564 C CA . ALA B 1 95 ? -4.721 1.616 40.471 1.00 19.99 191 ALA B CA 1
ATOM 1565 C C . ALA B 1 95 ? -3.200 1.704 40.222 1.00 24.17 191 ALA B C 1
ATOM 1566 O O . ALA B 1 95 ? -2.485 0.670 40.228 1.00 23.24 191 ALA B O 1
ATOM 1568 N N . ARG B 1 96 ? -2.715 2.944 40.003 1.00 25.07 192 ARG B N 1
ATOM 1569 C CA . ARG B 1 96 ? -1.285 3.257 39.813 1.00 24.62 192 ARG B CA 1
ATOM 1570 C C . ARG B 1 96 ? -0.812 4.136 40.977 1.00 25.99 192 ARG B C 1
ATOM 1571 O O . ARG B 1 96 ? 0.372 4.137 41.314 1.00 24.74 192 ARG B O 1
ATOM 1579 N N . GLU B 1 97 ? -1.738 4.920 41.575 1.00 19.71 193 GLU B N 1
ATOM 1580 C CA . GLU B 1 97 ? -1.411 5.809 42.701 1.00 21.95 193 GLU B CA 1
ATOM 1581 C C . GLU B 1 97 ? -2.650 5.980 43.539 1.00 23.06 193 GLU B C 1
ATOM 1582 O O . GLU B 1 97 ? -3.738 5.886 42.998 1.00 20.39 193 GLU B O 1
ATOM 1588 N N . CYS B 1 98 ? -2.449 6.245 44.857 1.00 23.66 194 CYS B N 1
ATOM 1589 C CA . CYS B 1 98 ? -3.486 6.362 45.884 1.00 22.89 194 CYS B CA 1
ATOM 1590 C C . CYS B 1 98 ? -3.345 7.640 46.621 1.00 25.96 194 CYS B C 1
ATOM 1591 O O . CYS B 1 98 ? -2.240 8.146 46.767 1.00 26.02 194 CYS B O 1
ATOM 1594 N N . ALA B 1 99 ? -4.461 8.116 47.185 1.00 19.89 195 ALA B N 1
ATOM 1595 C CA . ALA B 1 99 ? -4.444 9.264 48.086 1.00 19.62 195 ALA B CA 1
ATOM 1596 C C . ALA B 1 99 ? -5.659 9.268 48.961 1.00 22.60 195 ALA B C 1
ATOM 1597 O O . ALA B 1 99 ? -6.659 8.637 48.624 1.00 22.27 195 ALA B O 1
ATOM 1599 N N . CYS B 1 100 ? -5.587 10.028 50.074 1.00 21.81 196 CYS B N 1
ATOM 1600 C CA . CYS B 1 100 ? -6.723 10.244 50.921 1.00 24.44 196 CYS B CA 1
ATOM 1601 C C . CYS B 1 100 ? -7.358 11.480 50.331 1.00 30.65 196 CYS B C 1
ATOM 1602 O O . CYS B 1 100 ? -6.778 12.567 50.384 1.00 33.86 196 CYS B O 1
ATOM 1605 N N . VAL B 1 101 ? -8.512 11.309 49.708 1.00 25.67 197 VAL B N 1
ATOM 1606 C CA . VAL B 1 101 ? -9.169 12.416 49.031 1.00 29.68 197 VAL B CA 1
ATOM 1607 C C . VAL B 1 101 ? -10.310 12.935 49.909 1.00 31.15 197 VAL B C 1
ATOM 1608 O O . VAL B 1 101 ? -10.200 14.082 50.412 1.00 36.84 197 VAL B O 1
ATOM 1613 N N . ARG C 1 1 ? -51.886 14.597 19.368 1.00 43.90 97 ARG C N 1
ATOM 1614 C CA . ARG C 1 1 ? -52.462 13.701 18.373 1.00 43.25 97 ARG C CA 1
ATOM 1615 C C . ARG C 1 1 ? -52.263 12.230 18.635 1.00 44.88 97 ARG C C 1
ATOM 1616 O O . ARG C 1 1 ? -51.255 11.823 19.209 1.00 42.59 97 ARG C O 1
ATOM 1624 N N . LEU C 1 2 ? -53.236 11.435 18.156 1.00 40.60 98 LEU C N 1
ATOM 1625 C CA . LEU C 1 2 ? -53.282 9.977 18.225 1.00 40.49 98 LEU C CA 1
ATOM 1626 C C . LEU C 1 2 ? -52.145 9.353 17.431 1.00 44.05 98 LEU C C 1
ATOM 1627 O O . LEU C 1 2 ? -51.968 9.667 16.250 1.00 44.75 98 LEU C O 1
ATOM 1632 N N . GLY C 1 3 ? -51.437 8.431 18.064 1.00 39.91 99 GLY C N 1
ATOM 1633 C CA . GLY C 1 3 ? -50.342 7.704 17.437 1.00 38.08 99 GLY C CA 1
ATOM 1634 C C . GLY C 1 3 ? -48.997 7.991 18.073 1.00 39.52 99 GLY C C 1
ATOM 1635 O O . GLY C 1 3 ? -48.784 9.076 18.623 1.00 38.90 99 GLY C O 1
ATOM 1636 N N . ALA C 1 4 ? -48.088 7.009 18.017 1.00 32.60 100 ALA C N 1
ATOM 1637 C CA . ALA C 1 4 ? -46.735 7.169 18.518 1.00 31.82 100 ALA C CA 1
ATOM 1638 C C . ALA C 1 4 ? -45.943 8.016 17.523 1.00 31.56 100 ALA C C 1
ATOM 1639 O O . ALA C 1 4 ? -45.870 7.678 16.330 1.00 30.76 100 ALA C O 1
ATOM 1641 N N . ARG C 1 5 ? -45.344 9.115 18.005 1.00 24.59 101 ARG C N 1
ATOM 1642 C CA . ARG C 1 5 ? -44.547 9.905 17.091 1.00 24.21 101 ARG C CA 1
ATOM 1643 C C . ARG C 1 5 ? -43.218 9.183 16.816 1.00 26.29 101 ARG C C 1
ATOM 1644 O O . ARG C 1 5 ? -42.690 8.517 17.728 1.00 27.97 101 ARG C O 1
ATOM 1652 N N . PRO C 1 6 ? -42.621 9.332 15.621 1.00 23.10 102 PRO C N 1
ATOM 1653 C CA . PRO C 1 6 ? -41.307 8.716 15.392 1.00 22.61 102 PRO C CA 1
ATOM 1654 C C . PRO C 1 6 ? -40.231 9.535 16.109 1.00 24.39 102 PRO C C 1
ATOM 1655 O O . PRO C 1 6 ? -40.397 10.724 16.370 1.00 22.49 102 PRO C O 1
ATOM 1659 N N . CYS C 1 7 ? -39.140 8.878 16.400 1.00 22.37 103 CYS C N 1
ATOM 1660 C CA . CYS C 1 7 ? -38.010 9.461 17.085 1.00 21.44 103 CYS C CA 1
ATOM 1661 C C . CYS C 1 7 ? -37.598 10.798 16.453 1.00 22.40 103 CYS C C 1
ATOM 1662 O O . CYS C 1 7 ? -37.417 10.896 15.235 1.00 20.58 103 CYS C O 1
ATOM 1665 N N . GLY C 1 8 ? -37.515 11.815 17.282 1.00 18.29 104 GLY C N 1
ATOM 1666 C CA . GLY C 1 8 ? -37.065 13.111 16.801 1.00 17.57 104 GLY C CA 1
ATOM 1667 C C . GLY C 1 8 ? -36.800 14.077 17.917 1.00 22.89 104 GLY C C 1
ATOM 1668 O O . GLY C 1 8 ? -37.006 13.755 19.092 1.00 21.44 104 GLY C O 1
ATOM 1669 N N . LEU C 1 9 ? -36.349 15.291 17.527 1.00 22.21 105 LEU C N 1
ATOM 1670 C CA . LEU C 1 9 ? -35.973 16.315 18.478 1.00 23.76 105 LEU C CA 1
ATOM 1671 C C . LEU C 1 9 ? -37.205 17.020 18.972 1.00 27.80 105 LEU C C 1
ATOM 1672 O O . LEU C 1 9 ? -38.103 17.324 18.186 1.00 28.88 105 LEU C O 1
ATOM 1677 N N . ARG C 1 10 ? -37.286 17.258 20.264 1.00 22.40 106 ARG C N 1
ATOM 1678 C CA . ARG C 1 10 ? -38.406 17.926 20.915 1.00 21.56 106 ARG C CA 1
ATOM 1679 C C . ARG C 1 10 ? -37.808 19.089 21.708 1.00 26.29 106 ARG C C 1
ATOM 1680 O O . ARG C 1 10 ? -36.626 19.047 22.029 1.00 25.21 106 ARG C O 1
ATOM 1688 N N . GLU C 1 11 ? -38.618 20.086 22.057 1.00 24.03 107 GLU C N 1
ATOM 1689 C CA . GLU C 1 11 ? -38.137 21.247 22.807 1.00 24.21 107 GLU C CA 1
ATOM 1690 C C . GLU C 1 11 ? -39.115 21.577 23.929 1.00 27.33 107 GLU C C 1
ATOM 1691 O O . GLU C 1 11 ? -40.344 21.421 23.791 1.00 27.25 107 GLU C O 1
ATOM 1697 N N . LEU C 1 12 ? -38.595 22.030 25.055 1.00 21.66 108 LEU C N 1
ATOM 1698 C CA . LEU C 1 12 ? -39.416 22.377 26.197 1.00 24.53 108 LEU C CA 1
ATOM 1699 C C . LEU C 1 12 ? -38.742 23.504 26.987 1.00 25.68 108 LEU C C 1
ATOM 1700 O O . LEU C 1 12 ? -37.563 23.429 27.285 1.00 25.06 108 LEU C O 1
ATOM 1705 N N . GLU C 1 13 ? -39.499 24.561 27.314 1.00 23.35 109 GLU C N 1
ATOM 1706 C CA . GLU C 1 13 ? -38.963 25.642 28.126 1.00 23.02 109 GLU C CA 1
ATOM 1707 C C . GLU C 1 13 ? -38.946 25.159 29.585 1.00 27.52 109 GLU C C 1
ATOM 1708 O O . GLU C 1 13 ? -39.973 24.697 30.088 1.00 28.20 109 GLU C O 1
ATOM 1714 N N . VAL C 1 14 ? -37.781 25.241 30.258 1.00 23.63 110 VAL C N 1
ATOM 1715 C CA . VAL C 1 14 ? -37.662 24.813 31.647 1.00 24.35 110 VAL C CA 1
ATOM 1716 C C . VAL C 1 14 ? -36.787 25.765 32.449 1.00 24.99 110 VAL C C 1
ATOM 1717 O O . VAL C 1 14 ? -35.815 26.303 31.919 1.00 26.14 110 VAL C O 1
ATOM 1721 N N . ARG C 1 15 ? -37.081 25.908 33.740 1.00 24.37 111 ARG C N 1
ATOM 1722 C CA . ARG C 1 15 ? -36.229 26.683 34.636 1.00 23.68 111 ARG C CA 1
ATOM 1723 C C . ARG C 1 15 ? -35.051 25.747 34.955 1.00 23.95 111 ARG C C 1
ATOM 1724 O O . ARG C 1 15 ? -35.257 24.548 35.114 1.00 22.82 111 ARG C O 1
ATOM 1732 N N . VAL C 1 16 ? -33.859 26.301 35.071 1.00 22.51 112 VAL C N 1
ATOM 1733 C CA . VAL C 1 16 ? -32.637 25.520 35.337 1.00 21.75 112 VAL C CA 1
ATOM 1734 C C . VAL C 1 16 ? -32.791 24.681 36.625 1.00 25.71 112 VAL C C 1
ATOM 1735 O O . VAL C 1 16 ? -32.382 23.514 36.633 1.00 25.33 112 VAL C O 1
ATOM 1739 N N . SER C 1 17 ? -33.507 25.206 37.657 1.00 24.04 113 SER C N 1
ATOM 1740 C CA . SER C 1 17 ? -33.792 24.428 38.876 1.00 24.33 113 SER C CA 1
ATOM 1741 C C . SER C 1 17 ? -34.487 23.097 38.602 1.00 27.85 113 SER C C 1
ATOM 1742 O O . SER C 1 17 ? -34.163 22.093 39.268 1.00 29.83 113 SER C O 1
ATOM 1745 N N . GLU C 1 18 ? -35.403 23.048 37.597 1.00 24.74 114 GLU C N 1
ATOM 1746 C CA . GLU C 1 18 ? -36.177 21.870 37.206 1.00 26.48 114 GLU C CA 1
ATOM 1747 C C . GLU C 1 18 ? -35.333 20.687 36.745 1.00 27.12 114 GLU C C 1
ATOM 1748 O O . GLU C 1 18 ? -35.773 19.551 36.874 1.00 27.37 114 GLU C O 1
ATOM 1754 N N . LEU C 1 19 ? -34.146 20.954 36.186 1.00 23.21 115 LEU C N 1
ATOM 1755 C CA . LEU C 1 19 ? -33.215 19.941 35.690 1.00 21.33 115 LEU C CA 1
ATOM 1756 C C . LEU C 1 19 ? -32.466 19.200 36.845 1.00 24.72 115 LEU C C 1
ATOM 1757 O O . LEU C 1 19 ? -31.874 18.156 36.593 1.00 25.67 115 LEU C O 1
ATOM 1762 N N . GLY C 1 20 ? -32.478 19.756 38.064 1.00 22.97 116 GLY C N 1
ATOM 1763 C CA . GLY C 1 20 ? -31.836 19.116 39.207 1.00 22.65 116 GLY C CA 1
ATOM 1764 C C . GLY C 1 20 ? -30.336 18.931 39.105 1.00 24.98 116 GLY C C 1
ATOM 1765 O O . GLY C 1 20 ? -29.789 17.910 39.557 1.00 24.19 116 GLY C O 1
ATOM 1766 N N . LEU C 1 21 ? -29.645 19.948 38.560 1.00 21.51 117 LEU C N 1
ATOM 1767 C CA . LEU C 1 21 ? -28.187 19.898 38.339 1.00 22.39 117 LEU C CA 1
ATOM 1768 C C . LEU C 1 21 ? -27.358 20.101 39.593 1.00 25.34 117 LEU C C 1
ATOM 1769 O O . LEU C 1 21 ? -26.144 19.898 39.566 1.00 25.23 117 LEU C O 1
ATOM 1774 N N . GLY C 1 22 ? -27.977 20.547 40.652 1.00 22.40 118 GLY C N 1
ATOM 1775 C CA . GLY C 1 22 ? -27.239 20.796 41.873 1.00 23.66 118 GLY C CA 1
ATOM 1776 C C . GLY C 1 22 ? -27.325 22.233 42.299 1.00 30.22 118 GLY C C 1
ATOM 1777 O O . GLY C 1 22 ? -26.909 22.571 43.402 1.00 29.03 118 GLY C O 1
ATOM 1778 N N . TYR C 1 23 ? -27.929 23.077 41.461 1.00 28.01 119 TYR C N 1
ATOM 1779 C CA . TYR C 1 23 ? -28.017 24.509 41.727 1.00 27.69 119 TYR C CA 1
ATOM 1780 C C . TYR C 1 23 ? -29.407 25.018 41.479 1.00 26.62 119 TYR C C 1
ATOM 1781 O O . TYR C 1 23 ? -30.090 24.600 40.548 1.00 24.61 119 TYR C O 1
ATOM 1790 N N . ALA C 1 24 ? -29.787 25.992 42.264 1.00 28.77 120 ALA C N 1
ATOM 1791 C CA . ALA C 1 24 ? -31.077 26.659 42.090 1.00 29.06 120 ALA C CA 1
ATOM 1792 C C . ALA C 1 24 ? -30.841 27.835 41.132 1.00 31.14 120 ALA C C 1
ATOM 1793 O O . ALA C 1 24 ? -29.856 28.565 41.259 1.00 31.31 120 ALA C O 1
ATOM 1795 N N . SER C 1 25 ? -31.689 27.973 40.121 1.00 31.52 121 SER C N 1
ATOM 1796 C CA . SER C 1 25 ? -31.639 29.094 39.168 1.00 32.02 121 SER C CA 1
ATOM 1797 C C . SER C 1 25 ? -32.999 29.212 38.497 1.00 38.24 121 SER C C 1
ATOM 1798 O O . SER C 1 25 ? -33.566 28.210 38.027 1.00 38.29 121 SER C O 1
ATOM 1801 N N . ASP C 1 26 ? -33.548 30.440 38.489 1.00 37.23 122 ASP C N 1
ATOM 1802 C CA . ASP C 1 26 ? -34.860 30.646 37.869 1.00 37.88 122 ASP C CA 1
ATOM 1803 C C . ASP C 1 26 ? -34.754 31.023 36.380 1.00 40.07 122 ASP C C 1
ATOM 1804 O O . ASP C 1 26 ? -35.781 31.281 35.746 1.00 41.35 122 ASP C O 1
ATOM 1809 N N . GLU C 1 27 ? -33.519 30.997 35.819 1.00 32.15 123 GLU C N 1
ATOM 1810 C CA . GLU C 1 27 ? -33.204 31.231 34.397 1.00 30.28 123 GLU C CA 1
ATOM 1811 C C . GLU C 1 27 ? -33.918 30.151 33.599 1.00 30.92 123 GLU C C 1
ATOM 1812 O O . GLU C 1 27 ? -33.839 28.965 33.951 1.00 28.90 123 GLU C O 1
ATOM 1818 N N . THR C 1 28 ? -34.599 30.552 32.524 1.00 26.18 124 THR C N 1
ATOM 1819 C CA . THR C 1 28 ? -35.335 29.642 31.663 1.00 25.87 124 THR C CA 1
ATOM 1820 C C . THR C 1 28 ? -34.526 29.309 30.446 1.00 29.91 124 THR C C 1
ATOM 1821 O O . THR C 1 28 ? -34.024 30.211 29.788 1.00 29.52 124 THR C O 1
ATOM 1825 N N . VAL C 1 29 ? -34.347 28.015 30.171 1.00 24.40 125 VAL C N 1
ATOM 1826 C CA . VAL C 1 29 ? -33.648 27.556 28.974 1.00 21.09 125 VAL C CA 1
ATOM 1827 C C . VAL C 1 29 ? -34.586 26.749 28.115 1.00 23.18 125 VAL C C 1
ATOM 1828 O O . VAL C 1 29 ? -35.603 26.243 28.616 1.00 23.57 125 VAL C O 1
ATOM 1832 N N . LEU C 1 30 ? -34.268 26.640 26.835 1.00 20.54 126 LEU C N 1
ATOM 1833 C CA . LEU C 1 30 ? -35.060 25.852 25.905 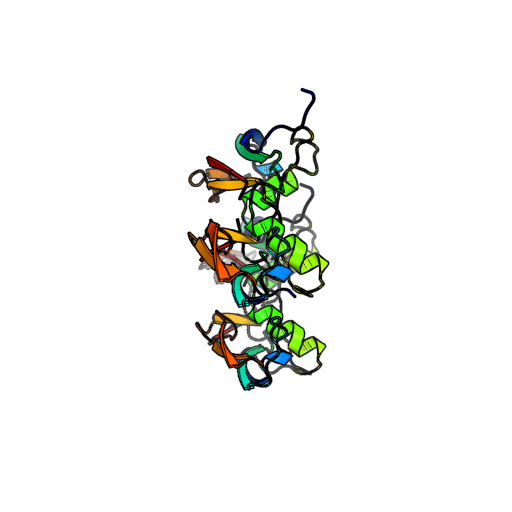1.00 22.77 126 LEU C CA 1
ATOM 1834 C C . LEU C 1 30 ? -34.329 24.513 25.875 1.00 23.97 126 LEU C C 1
ATOM 1835 O O . LEU C 1 30 ? -33.259 24.423 25.286 1.00 27.66 126 LEU C O 1
ATOM 1840 N N . PHE C 1 31 ? -34.834 23.538 26.625 1.00 18.02 127 PHE C N 1
ATOM 1841 C CA . PHE C 1 31 ? -34.233 22.200 26.721 1.00 16.95 127 PHE C CA 1
ATOM 1842 C C . PHE C 1 31 ? -34.671 21.386 25.533 1.00 22.98 127 PHE C C 1
ATOM 1843 O O . PHE C 1 31 ? -35.865 21.301 25.255 1.00 22.32 127 PHE C O 1
ATOM 1851 N N . ARG C 1 32 ? -33.713 20.785 24.821 1.00 17.74 128 ARG C N 1
ATOM 1852 C CA . ARG C 1 32 ? -34.021 20.008 23.634 1.00 17.04 128 ARG C CA 1
ATOM 1853 C C . ARG C 1 32 ? -33.643 18.571 23.911 1.00 16.80 128 ARG C C 1
ATOM 1854 O O . ARG C 1 32 ? -32.608 18.288 24.491 1.00 17.44 128 ARG C O 1
ATOM 1862 N N . TYR C 1 33 ? -34.508 17.659 23.536 1.00 18.68 129 TYR C N 1
ATOM 1863 C CA . TYR C 1 33 ? -34.281 16.248 23.845 1.00 17.54 129 TYR C CA 1
ATOM 1864 C C . TYR C 1 33 ? -34.845 15.383 22.741 1.00 18.84 129 TYR C C 1
ATOM 1865 O O . TYR C 1 33 ? -35.568 15.884 21.881 1.00 20.54 129 TYR C O 1
ATOM 1874 N N . CYS C 1 34 ? -34.557 14.106 22.817 1.00 17.40 130 CYS C N 1
ATOM 1875 C CA . CYS C 1 34 ? -34.955 13.084 21.826 1.00 18.83 130 CYS C CA 1
ATOM 1876 C C . CYS C 1 34 ? -36.053 12.208 22.418 1.00 19.75 130 CYS C C 1
ATOM 1877 O O . CYS C 1 34 ? -35.925 11.688 23.534 1.00 19.79 130 CYS C O 1
ATOM 1880 N N . ALA C 1 35 ? -37.133 12.021 21.661 1.00 17.71 131 ALA C N 1
ATOM 1881 C CA . ALA C 1 35 ? -38.260 11.218 22.120 1.00 18.45 131 ALA C CA 1
ATOM 1882 C C . ALA C 1 35 ? -38.950 10.602 20.927 1.00 22.49 131 ALA C C 1
ATOM 1883 O O . ALA C 1 35 ? -38.874 11.134 19.839 1.00 20.95 131 ALA C O 1
ATOM 1885 N N . GLY C 1 36 ? -39.638 9.513 21.145 1.00 20.08 132 GLY C N 1
ATOM 1886 C CA . GLY C 1 36 ? -40.357 8.878 20.042 1.00 20.21 132 GLY C CA 1
ATOM 1887 C C . GLY C 1 36 ? -40.008 7.430 19.823 1.00 23.11 132 GLY C C 1
ATOM 1888 O O . GLY C 1 36 ? -39.193 6.833 20.545 1.00 24.70 132 GLY C O 1
ATOM 1889 N N . ALA C 1 37 ? -40.670 6.868 18.817 1.00 21.99 133 ALA C N 1
ATOM 1890 C CA . ALA C 1 37 ? -40.589 5.463 18.495 1.00 22.02 133 ALA C CA 1
ATOM 1891 C C . ALA C 1 37 ? -39.537 5.125 17.465 1.00 22.64 133 ALA C C 1
ATOM 1892 O O . ALA C 1 37 ? -39.250 5.909 16.536 1.00 21.11 133 ALA C O 1
ATOM 1894 N N . CYS C 1 38 ? -39.008 3.878 17.575 1.00 22.43 134 CYS C N 1
ATOM 1895 C CA . CYS C 1 38 ? -38.026 3.331 16.647 1.00 23.65 134 CYS C CA 1
ATOM 1896 C C . CYS C 1 38 ? -38.537 1.988 16.205 1.00 31.85 134 CYS C C 1
ATOM 1897 O O . CYS C 1 38 ? -39.025 1.233 17.046 1.00 31.53 134 CYS C O 1
ATOM 1900 N N . GLU C 1 39 ? -38.439 1.666 14.920 1.00 28.50 135 GLU C N 1
ATOM 1901 C CA . GLU C 1 39 ? -38.901 0.340 14.513 1.00 29.22 135 GLU C CA 1
ATOM 1902 C C . GLU C 1 39 ? -37.887 -0.732 14.997 1.00 31.64 135 GLU C C 1
ATOM 1903 O O . GLU C 1 39 ? -36.718 -0.658 14.661 1.00 30.37 135 GLU C O 1
ATOM 1909 N N . ALA C 1 40 ? -38.327 -1.696 15.822 1.00 30.22 136 ALA C N 1
ATOM 1910 C CA . ALA C 1 40 ? -37.426 -2.722 16.373 1.00 30.13 136 ALA C CA 1
ATOM 1911 C C . ALA C 1 40 ? -36.794 -3.667 15.350 1.00 36.01 136 ALA C C 1
ATOM 1912 O O . ALA C 1 40 ? -35.724 -4.229 15.616 1.00 34.31 136 ALA C O 1
ATOM 1914 N N . ALA C 1 41 ? -37.482 -3.911 14.218 1.00 35.50 137 ALA C N 1
ATOM 1915 C CA . ALA C 1 41 ? -37.003 -4.870 13.211 1.00 36.08 137 ALA C CA 1
ATOM 1916 C C . ALA C 1 41 ? -36.354 -4.229 11.972 1.00 39.77 137 ALA C C 1
ATOM 1917 O O . ALA C 1 41 ? -36.296 -4.847 10.914 1.00 40.16 137 ALA C O 1
ATOM 1919 N N . ALA C 1 42 ? -35.826 -3.012 12.109 1.00 35.68 138 ALA C N 1
ATOM 1920 C CA . ALA C 1 42 ? -35.163 -2.348 10.988 1.00 34.52 138 ALA C CA 1
ATOM 1921 C C . ALA C 1 42 ? -33.796 -2.947 10.722 1.00 35.95 138 ALA C C 1
ATOM 1922 O O . ALA C 1 42 ? -33.309 -2.845 9.602 1.00 37.23 138 ALA C O 1
ATOM 1924 N N . ARG C 1 43 ? -33.155 -3.572 11.736 1.00 30.08 139 ARG C N 1
ATOM 1925 C CA . ARG C 1 43 ? -31.810 -4.100 11.512 1.00 28.50 139 ARG C CA 1
ATOM 1926 C C . ARG C 1 43 ? -31.691 -5.599 11.668 1.00 29.58 139 ARG C C 1
ATOM 1927 O O . ARG C 1 43 ? -32.162 -6.166 12.659 1.00 25.39 139 ARG C O 1
ATOM 1935 N N . VAL C 1 44 ? -30.972 -6.228 10.712 1.00 23.05 140 VAL C N 1
ATOM 1936 C CA . VAL C 1 44 ? -30.668 -7.636 10.695 1.00 25.60 140 VAL C CA 1
ATOM 1937 C C . VAL C 1 44 ? -29.773 -7.972 11.897 1.00 28.23 140 VAL C C 1
ATOM 1938 O O . VAL C 1 44 ? -29.900 -9.035 12.514 1.00 27.90 140 VAL C O 1
ATOM 1942 N N . TYR C 1 45 ? -28.953 -6.998 12.309 1.00 22.99 141 TYR C N 1
ATOM 1943 C CA . TYR C 1 45 ? -28.131 -7.123 13.512 1.00 20.00 141 TYR C CA 1
ATOM 1944 C C . TYR C 1 45 ? -29.005 -7.425 14.731 1.00 22.12 141 TYR C C 1
ATOM 1945 O O . TYR C 1 45 ? -28.663 -8.307 15.550 1.00 21.40 141 TYR C O 1
ATOM 1954 N N . ASP C 1 46 ? -30.098 -6.689 14.884 1.00 19.57 142 ASP C N 1
ATOM 1955 C CA . ASP C 1 46 ? -30.992 -6.831 16.054 1.00 18.91 142 ASP C CA 1
ATOM 1956 C C . ASP C 1 46 ? -31.756 -8.118 16.008 1.00 24.29 142 ASP C C 1
ATOM 1957 O O . ASP C 1 46 ? -32.031 -8.699 17.058 1.00 22.87 142 ASP C O 1
ATOM 1962 N N . LEU C 1 47 ? -32.160 -8.534 14.804 1.00 23.62 143 LEU C N 1
ATOM 1963 C CA . LEU C 1 47 ? -32.887 -9.806 14.663 1.00 24.66 143 LEU C CA 1
ATOM 1964 C C . LEU C 1 47 ? -31.973 -10.936 15.094 1.00 24.48 143 LEU C C 1
ATOM 1965 O O . LEU C 1 47 ? -32.441 -11.821 15.814 1.00 22.12 143 LEU C O 1
ATOM 1970 N N . GLY C 1 48 ? -30.694 -10.863 14.700 1.00 21.79 144 GLY C N 1
ATOM 1971 C CA . GLY C 1 48 ? -29.637 -11.822 15.037 1.00 22.59 144 GLY C CA 1
ATOM 1972 C C . GLY C 1 48 ? -29.398 -11.887 16.528 1.00 24.29 144 GLY C C 1
ATOM 1973 O O . GLY C 1 48 ? -29.469 -12.971 17.115 1.00 23.16 144 GLY C O 1
ATOM 1974 N N . LEU C 1 49 ? -29.194 -10.723 17.188 1.00 19.81 145 LEU C N 1
ATOM 1975 C CA . LEU C 1 49 ? -29.108 -10.694 18.646 1.00 21.21 145 LEU C CA 1
ATOM 1976 C C . LEU C 1 49 ? -30.320 -11.306 19.274 1.00 24.37 145 LEU C C 1
ATOM 1977 O O . LEU C 1 49 ? -30.184 -12.089 20.219 1.00 23.71 145 LEU C O 1
ATOM 1982 N N . ARG C 1 50 ? -31.523 -10.901 18.835 1.00 20.63 146 ARG C N 1
ATOM 1983 C CA . ARG C 1 50 ? -32.723 -11.456 19.454 1.00 20.86 146 ARG C CA 1
ATOM 1984 C C . ARG C 1 50 ? -32.789 -13.010 19.352 1.00 25.22 146 ARG C C 1
ATOM 1985 O O . ARG C 1 50 ? -33.194 -13.670 20.309 1.00 25.26 146 ARG C O 1
ATOM 1993 N N . ARG C 1 51 ? -32.416 -13.573 18.214 1.00 20.28 147 ARG C N 1
ATOM 1994 C CA . ARG C 1 51 ? -32.464 -15.034 18.029 1.00 23.32 147 ARG C CA 1
ATOM 1995 C C . ARG C 1 51 ? -31.410 -15.708 18.870 1.00 26.48 147 ARG C C 1
ATOM 1996 O O . ARG C 1 51 ? -31.666 -16.807 19.386 1.00 26.15 147 ARG C O 1
ATOM 2004 N N . LEU C 1 52 ? -30.222 -15.079 18.997 1.00 24.78 148 LEU C N 1
ATOM 2005 C CA . LEU C 1 52 ? -29.167 -15.641 19.844 1.00 23.44 148 LEU C CA 1
ATOM 2006 C C . LEU C 1 52 ? -29.627 -15.633 21.253 1.00 25.80 148 LEU C C 1
ATOM 2007 O O . LEU C 1 52 ? -29.359 -16.597 21.945 1.00 23.30 148 LEU C O 1
ATOM 2012 N N . ARG C 1 53 ? -30.335 -14.579 21.702 1.00 21.30 149 ARG C N 1
ATOM 2013 C CA . ARG C 1 53 ? -30.834 -14.565 23.090 1.00 22.11 149 ARG C CA 1
ATOM 2014 C C . ARG C 1 53 ? -31.901 -15.646 23.283 1.00 26.60 149 ARG C C 1
ATOM 2015 O O . ARG C 1 53 ? -31.926 -16.321 24.316 1.00 27.25 149 ARG C O 1
ATOM 2023 N N . GLN C 1 54 ? -32.781 -15.800 22.293 1.00 22.73 150 GLN C N 1
ATOM 2024 C CA . GLN C 1 54 ? -33.854 -16.801 22.310 1.00 21.57 150 GLN C CA 1
ATOM 2025 C C . GLN C 1 54 ? -33.328 -18.219 22.409 1.00 28.71 150 GLN C C 1
ATOM 2026 O O . GLN C 1 54 ? -33.941 -19.039 23.086 1.00 30.02 150 GLN C O 1
ATOM 2032 N N . ARG C 1 55 ? -32.146 -18.487 21.818 1.00 25.78 151 ARG C N 1
ATOM 2033 C CA . ARG C 1 55 ? -31.532 -19.813 21.899 1.00 27.03 151 ARG C CA 1
ATOM 2034 C C . ARG C 1 55 ? -30.505 -19.918 23.061 1.00 29.43 151 ARG C C 1
ATOM 2035 O O . ARG C 1 55 ? -29.668 -20.824 23.118 1.00 31.55 151 ARG C O 1
ATOM 2043 N N . ARG C 1 56 ? -30.595 -18.989 24.012 1.00 27.34 152 ARG C N 1
ATOM 2044 C CA . ARG C 1 56 ? -29.807 -18.907 25.232 1.00 27.42 152 ARG C CA 1
ATOM 2045 C C . ARG C 1 56 ? -28.284 -18.845 24.978 1.00 34.77 152 ARG C C 1
ATOM 2046 O O . ARG C 1 56 ? -27.520 -19.493 25.696 1.00 32.30 152 ARG C O 1
ATOM 2054 N N . ARG C 1 57 ? -27.835 -18.016 23.990 1.00 33.15 153 ARG C N 1
ATOM 2055 C CA . ARG C 1 57 ? -26.405 -17.908 23.642 1.00 36.05 153 ARG C CA 1
ATOM 2056 C C . ARG C 1 57 ? -25.672 -16.684 24.177 1.00 43.72 153 ARG C C 1
ATOM 2057 O O . ARG C 1 57 ? -24.434 -16.626 24.057 1.00 47.42 153 ARG C O 1
ATOM 2065 N N . LEU C 1 58 ? -26.399 -15.693 24.703 1.00 35.15 154 LEU C N 1
ATOM 2066 C CA . LEU C 1 58 ? -25.788 -14.466 25.214 1.00 35.52 154 LEU C CA 1
ATOM 2067 C C . LEU C 1 58 ? -26.202 -14.240 26.679 1.00 38.04 154 LEU C C 1
ATOM 2068 O O . LEU C 1 58 ? -26.746 -13.191 27.049 1.00 37.43 154 LEU C O 1
ATOM 2073 N N . ARG C 1 59 ? -25.988 -15.265 27.497 1.00 33.80 155 ARG C N 1
ATOM 2074 C CA . ARG C 1 59 ? -26.335 -15.272 28.922 1.00 34.34 155 ARG C CA 1
ATOM 2075 C C . ARG C 1 59 ? -25.468 -14.297 29.713 1.00 37.68 155 ARG C C 1
ATOM 2076 O O . ARG C 1 59 ? -24.291 -14.108 29.391 1.00 39.02 155 ARG C O 1
ATOM 2084 N N . ARG C 1 60 ? -26.030 -13.715 30.775 1.00 35.13 156 ARG C N 1
ATOM 2085 C CA . ARG C 1 60 ? -25.338 -12.777 31.682 1.00 36.06 156 ARG C CA 1
ATOM 2086 C C . ARG C 1 60 ? -24.896 -11.457 31.042 1.00 39.77 156 ARG C C 1
ATOM 2087 O O . ARG C 1 60 ? -24.309 -10.635 31.739 1.00 42.04 156 ARG C O 1
ATOM 2095 N N . GLU C 1 61 ? -25.083 -11.277 29.723 1.00 32.49 157 GLU C N 1
ATOM 2096 C CA . GLU C 1 61 ? -24.608 -10.060 29.068 1.00 31.54 157 GLU C CA 1
ATOM 2097 C C . GLU C 1 61 ? -25.670 -9.012 28.968 1.00 30.40 157 GLU C C 1
ATOM 2098 O O . GLU C 1 61 ? -26.791 -9.364 28.652 1.00 27.32 157 GLU C O 1
ATOM 2104 N N . ARG C 1 62 ? -25.345 -7.724 29.278 1.00 27.11 158 ARG C N 1
ATOM 2105 C CA . ARG C 1 62 ? -26.356 -6.688 29.088 1.00 27.84 158 ARG C CA 1
ATOM 2106 C C . ARG C 1 62 ? -26.329 -6.408 27.599 1.00 27.85 158 ARG C C 1
ATOM 2107 O O . ARG C 1 62 ? -25.305 -5.939 27.082 1.00 25.69 158 ARG C O 1
ATOM 2115 N N . VAL C 1 63 ? -27.410 -6.785 26.895 1.00 23.48 159 VAL C N 1
ATOM 2116 C CA . VAL C 1 63 ? -27.453 -6.609 25.428 1.00 24.48 159 VAL C CA 1
ATOM 2117 C C . VAL C 1 63 ? -28.707 -5.862 25.034 1.00 23.35 159 VAL C C 1
ATOM 2118 O O . VAL C 1 63 ? -29.812 -6.300 25.349 1.00 26.28 159 VAL C O 1
ATOM 2122 N N . ARG C 1 64 ? -28.529 -4.789 24.290 1.00 18.51 160 ARG C N 1
ATOM 2123 C CA . ARG C 1 64 ? -29.661 -4.012 23.769 1.00 18.45 160 ARG C CA 1
ATOM 2124 C C . ARG C 1 64 ? -29.887 -4.511 22.352 1.00 21.46 160 ARG C C 1
ATOM 2125 O O . ARG C 1 64 ? -29.064 -4.266 21.476 1.00 24.05 160 ARG C O 1
ATOM 2133 N N . ALA C 1 65 ? -31.030 -5.163 22.118 1.00 19.63 161 ALA C N 1
ATOM 2134 C CA . ALA C 1 65 ? -31.315 -5.761 20.817 1.00 17.68 161 ALA C CA 1
ATOM 2135 C C . ALA C 1 65 ? -32.441 -5.038 20.048 1.00 22.85 161 ALA C C 1
ATOM 2136 O O . ALA C 1 65 ? -33.294 -5.658 19.414 1.00 23.38 161 ALA C O 1
ATOM 2138 N N . GLN C 1 66 ? -32.493 -3.740 20.171 1.00 22.43 162 GLN C N 1
ATOM 2139 C CA . GLN C 1 66 ? -33.425 -2.906 19.432 1.00 23.29 162 GLN C CA 1
ATOM 2140 C C . GLN C 1 66 ? -32.879 -1.474 19.472 1.00 24.49 162 GLN C C 1
ATOM 2141 O O . GLN C 1 66 ? -32.147 -1.118 20.394 1.00 23.30 162 GLN C O 1
ATOM 2147 N N . PRO C 1 67 ? -33.192 -0.673 18.455 1.00 25.32 163 PRO C N 1
ATOM 2148 C CA . PRO C 1 67 ? -32.666 0.692 18.442 1.00 24.87 163 PRO C CA 1
ATOM 2149 C C . PRO C 1 67 ? -33.224 1.533 19.564 1.00 28.14 163 PRO C C 1
ATOM 2150 O O . PRO C 1 67 ? -34.325 1.294 20.056 1.00 27.93 163 PRO C O 1
ATOM 2154 N N . CYS C 1 68 ? -32.431 2.523 19.975 1.00 21.93 164 CYS C N 1
ATOM 2155 C CA . CYS C 1 68 ? -32.763 3.446 21.038 1.00 22.16 164 CYS C CA 1
ATOM 2156 C C . CYS C 1 68 ? -32.891 4.810 20.396 1.00 19.04 164 CYS C C 1
ATOM 2157 O O . CYS C 1 68 ? -31.992 5.171 19.644 1.00 20.97 164 CYS C O 1
ATOM 2160 N N . CYS C 1 69 ? -33.931 5.580 20.755 1.00 15.81 165 CYS C N 1
ATOM 2161 C CA . CYS C 1 69 ? -34.077 6.961 20.268 1.00 18.00 165 CYS C CA 1
ATOM 2162 C C . CYS C 1 69 ? -33.210 7.813 21.181 1.00 19.66 165 CYS C C 1
ATOM 2163 O O . CYS C 1 69 ? -33.510 7.968 22.360 1.00 18.46 165 CYS C O 1
ATOM 2166 N N . ARG C 1 70 ? -32.059 8.256 20.655 1.00 16.08 166 ARG C N 1
ATOM 2167 C CA . ARG C 1 70 ? -31.113 8.988 21.535 1.00 14.11 166 ARG C CA 1
ATOM 2168 C C . ARG C 1 70 ? -30.433 10.102 20.771 1.00 18.28 166 ARG C C 1
ATOM 2169 O O . ARG C 1 70 ? -30.403 10.086 19.533 1.00 20.07 166 ARG C O 1
ATOM 2177 N N . PRO C 1 71 ? -29.796 11.066 21.447 1.00 16.13 167 PRO C N 1
ATOM 2178 C CA . PRO C 1 71 ? -29.087 12.093 20.679 1.00 15.54 167 PRO C CA 1
ATOM 2179 C C . PRO C 1 71 ? -27.864 11.585 19.922 1.00 20.58 167 PRO C C 1
ATOM 2180 O O . PRO C 1 71 ? -27.157 10.665 20.391 1.00 22.56 167 PRO C O 1
ATOM 2184 N N . THR C 1 72 ? -27.667 12.125 18.706 1.00 18.26 168 THR C N 1
ATOM 2185 C CA . THR C 1 72 ? -26.441 11.805 17.949 1.00 19.34 168 THR C CA 1
ATOM 2186 C C . THR C 1 72 ? -25.478 12.976 18.023 1.00 24.29 168 THR C C 1
ATOM 2187 O O . THR C 1 72 ? -24.344 12.892 17.527 1.00 24.50 168 THR C O 1
ATOM 2191 N N . ALA C 1 73 ? -25.942 14.090 18.588 1.00 22.10 169 ALA C N 1
ATOM 2192 C CA . ALA C 1 73 ? -25.150 15.312 18.738 1.00 24.26 169 ALA C CA 1
ATOM 2193 C C . ALA C 1 73 ? -25.793 16.155 19.830 1.00 26.52 169 ALA C C 1
ATOM 2194 O O . ALA C 1 73 ? -27.019 16.171 19.964 1.00 22.85 169 ALA C O 1
ATOM 2196 N N . TYR C 1 74 ? -24.970 16.927 20.520 1.00 25.38 170 TYR C N 1
ATOM 2197 C CA . TYR C 1 74 ? -25.404 17.801 21.590 1.00 25.65 170 TYR C CA 1
ATOM 2198 C C . TYR C 1 74 ? -25.050 19.255 21.290 1.00 30.25 170 TYR C C 1
ATOM 2199 O O . TYR C 1 74 ? -24.087 19.526 20.570 1.00 31.09 170 TYR C O 1
ATOM 2208 N N . GLU C 1 75 ? -25.912 20.166 21.724 1.00 25.71 171 GLU C N 1
ATOM 2209 C CA . GLU C 1 75 ? -25.712 21.596 21.591 1.00 28.25 171 GLU C CA 1
ATOM 2210 C C . GLU C 1 75 ? -24.456 21.967 22.355 1.00 32.25 171 GLU C C 1
ATOM 2211 O O . GLU C 1 75 ? -24.077 21.254 23.286 1.00 32.56 171 GLU C O 1
ATOM 2217 N N . ASP C 1 76 ? -23.768 23.046 21.930 1.00 29.98 172 ASP C N 1
ATOM 2218 C CA . ASP C 1 76 ? -22.589 23.541 22.623 1.00 31.56 172 ASP C CA 1
ATOM 2219 C C . ASP C 1 76 ? -22.961 23.971 24.092 1.00 36.99 172 ASP C C 1
ATOM 2220 O O . ASP C 1 76 ? -24.120 24.225 24.383 1.00 35.28 172 ASP C O 1
ATOM 2225 N N . GLU C 1 77 ? -21.968 24.055 24.979 1.00 36.01 173 GLU C N 1
ATOM 2226 C CA . GLU C 1 77 ? -22.117 24.431 26.393 1.00 36.45 173 GLU C CA 1
ATOM 2227 C C . GLU C 1 77 ? -23.130 25.574 26.681 1.00 43.89 173 GLU C C 1
ATOM 2228 O O . GLU C 1 77 ? -23.129 26.597 25.978 1.00 45.05 173 GLU C O 1
ATOM 2234 N N . VAL C 1 78 ? -24.003 25.355 27.714 1.00 40.43 174 VAL C N 1
ATOM 2235 C CA . VAL C 1 78 ? -25.091 26.198 28.247 1.00 39.78 174 VAL C CA 1
ATOM 2236 C C . VAL C 1 78 ? -24.583 26.815 29.574 1.00 38.70 174 VAL C C 1
ATOM 2237 O O . VAL C 1 78 ? -24.144 26.086 30.459 1.00 36.12 174 VAL C O 1
ATOM 2241 N N . SER C 1 79 ? -24.591 28.142 29.672 1.00 33.82 175 SER C N 1
ATOM 2242 C CA . SER C 1 79 ? -24.157 28.833 30.878 1.00 34.51 175 SER C CA 1
ATOM 2243 C C . SER C 1 79 ? -25.316 29.467 31.598 1.00 34.91 175 SER C C 1
ATOM 2244 O O . SER C 1 79 ? -26.301 29.864 30.968 1.00 36.44 175 SER C O 1
ATOM 2247 N N . PHE C 1 80 ? -25.225 29.521 32.921 1.00 27.07 176 PHE C N 1
ATOM 2248 C CA . PHE C 1 80 ? -26.255 30.185 33.700 1.00 27.34 176 PHE C CA 1
ATOM 2249 C C . PHE C 1 80 ? -25.657 30.639 35.028 1.00 28.03 176 PHE C C 1
ATOM 2250 O O . PHE C 1 80 ? -24.642 30.112 35.464 1.00 28.07 176 PHE C O 1
ATOM 2258 N N . LEU C 1 81 ? -26.319 31.574 35.666 1.00 26.82 177 LEU C N 1
ATOM 2259 C CA . LEU C 1 81 ? -25.974 32.157 36.950 1.00 26.71 177 LEU C CA 1
ATOM 2260 C C . LEU C 1 81 ? -26.912 31.543 37.967 1.00 28.38 177 LEU C C 1
ATOM 2261 O O . LEU C 1 81 ? -28.124 31.471 37.738 1.00 30.46 177 LEU C O 1
ATOM 2266 N N . ASP C 1 82 ? -26.356 31.053 39.077 1.00 24.43 178 ASP C N 1
ATOM 2267 C CA . ASP C 1 82 ? -27.170 30.446 40.129 1.00 25.34 178 ASP C CA 1
ATOM 2268 C C . ASP C 1 82 ? -27.612 31.495 41.186 1.00 32.28 178 ASP C C 1
ATOM 2269 O O . ASP C 1 82 ? -27.285 32.678 41.041 1.00 31.13 178 ASP C O 1
ATOM 2274 N N . ALA C 1 83 ? -28.285 31.035 42.264 1.00 30.66 179 ALA C N 1
ATOM 2275 C CA . ALA C 1 83 ? -28.804 31.886 43.339 1.00 31.63 179 ALA C CA 1
ATOM 2276 C C . ALA C 1 83 ? -27.729 32.596 44.180 1.00 37.54 179 ALA C C 1
ATOM 2277 O O . ALA C 1 83 ? -28.040 33.606 44.829 1.00 36.86 179 ALA C O 1
ATOM 2279 N N . HIS C 1 84 ? -26.473 32.107 44.155 1.00 33.99 180 HIS C N 1
ATOM 2280 C CA . HIS C 1 84 ? -25.334 32.693 44.881 1.00 32.02 180 HIS C CA 1
ATOM 2281 C C . HIS C 1 84 ? -24.472 33.570 43.964 1.00 32.76 180 HIS C C 1
ATOM 2282 O O . HIS C 1 84 ? -23.368 33.964 44.357 1.00 31.26 180 HIS C O 1
ATOM 2289 N N . SER C 1 85 ? -24.944 33.827 42.724 1.00 28.95 181 SER C N 1
ATOM 2290 C CA . SER C 1 85 ? -24.246 34.590 41.689 1.00 29.57 181 SER C CA 1
ATOM 2291 C C . SER C 1 85 ? -22.936 33.902 41.236 1.00 34.56 181 SER C C 1
ATOM 2292 O O . SER C 1 85 ? -21.928 34.556 40.935 1.00 33.77 181 SER C O 1
ATOM 2295 N N . ARG C 1 86 ? -22.954 32.558 41.163 1.00 29.21 182 ARG C N 1
ATOM 2296 C CA . ARG C 1 86 ? -21.795 31.834 40.639 1.00 27.79 182 ARG C CA 1
ATOM 2297 C C . ARG C 1 86 ? -22.180 31.359 39.254 1.00 30.19 182 ARG C C 1
ATOM 2298 O O . ARG C 1 86 ? -23.287 30.859 39.060 1.00 29.21 182 ARG C O 1
ATOM 2306 N N . TYR C 1 87 ? -21.276 31.513 38.310 1.00 29.25 183 TYR C N 1
ATOM 2307 C CA . TYR C 1 87 ? -21.472 31.039 36.944 1.00 29.37 183 TYR C CA 1
ATOM 2308 C C . TYR C 1 87 ? -21.192 29.567 36.832 1.00 29.90 183 TYR C C 1
ATOM 2309 O O . TYR C 1 87 ? -20.252 29.070 37.446 1.00 27.53 183 TYR C O 1
ATOM 2318 N N . HIS C 1 88 ? -22.019 28.872 36.034 1.00 27.60 184 HIS C N 1
ATOM 2319 C CA . HIS C 1 88 ? -21.891 27.458 35.729 1.00 26.02 184 HIS C CA 1
ATOM 2320 C C . HIS C 1 88 ? -21.982 27.294 34.230 1.00 32.01 184 HIS C C 1
ATOM 2321 O O . HIS C 1 88 ? -22.813 27.930 33.584 1.00 33.85 184 HIS C O 1
ATOM 2328 N N . THR C 1 89 ? -21.131 26.458 33.695 1.00 26.82 185 THR C N 1
ATOM 2329 C CA . THR C 1 89 ? -21.133 26.109 32.259 1.00 27.81 185 THR C CA 1
ATOM 2330 C C . THR C 1 89 ? -21.344 24.619 32.214 1.00 30.86 185 THR C C 1
ATOM 2331 O O . THR C 1 89 ? -20.639 23.860 32.887 1.00 31.41 185 THR C O 1
ATOM 2335 N N . VAL C 1 90 ? -22.407 24.212 31.535 1.00 26.87 186 VAL C N 1
ATOM 2336 C CA . VAL C 1 90 ? -22.789 22.809 31.471 1.00 27.37 186 VAL C CA 1
ATOM 2337 C C . VAL C 1 90 ? -22.598 22.352 30.043 1.00 30.19 186 VAL C C 1
ATOM 2338 O O . VAL C 1 90 ? -23.008 23.025 29.104 1.00 28.19 186 VAL C O 1
ATOM 2342 N N . HIS C 1 91 ? -21.937 21.232 29.883 1.00 26.07 187 HIS C N 1
ATOM 2343 C CA . HIS C 1 91 ? -21.690 20.753 28.555 1.00 28.94 187 HIS C CA 1
ATOM 2344 C C . HIS C 1 91 ? -22.677 19.734 28.238 1.00 27.55 187 HIS C C 1
ATOM 2345 O O . HIS C 1 91 ? -23.086 18.947 29.097 1.00 25.58 187 HIS C O 1
ATOM 2352 N N . GLU C 1 92 ? -23.063 19.741 26.971 1.00 28.00 188 GLU C N 1
ATOM 2353 C CA . GLU C 1 92 ? -23.919 18.772 26.354 1.00 28.36 188 GLU C CA 1
ATOM 2354 C C . GLU C 1 92 ? -25.186 18.528 27.191 1.00 27.29 188 GLU C C 1
ATOM 2355 O O . GLU C 1 92 ? -25.489 17.409 27.613 1.00 25.49 188 GLU C O 1
ATOM 2361 N N . LEU C 1 93 ? -25.884 19.606 27.476 1.00 24.05 189 LEU C N 1
ATOM 2362 C CA . LEU C 1 93 ? -27.108 19.515 28.258 1.00 25.13 189 LEU C CA 1
ATOM 2363 C C . LEU C 1 93 ? -28.237 19.176 27.347 1.00 25.94 189 LEU C C 1
ATOM 2364 O O . LEU C 1 93 ? -29.063 18.350 27.713 1.00 27.05 189 LEU C O 1
ATOM 2369 N N . SER C 1 94 ? -28.320 19.847 26.186 1.00 22.12 190 SER C N 1
ATOM 2370 C CA . SER C 1 94 ? -29.408 19.651 25.234 1.00 21.51 190 SER C CA 1
ATOM 2371 C C . SER C 1 94 ? -28.950 18.914 24.005 1.00 25.37 190 SER C C 1
ATOM 2372 O O . SER C 1 94 ? -27.802 19.092 23.550 1.00 24.14 190 SER C O 1
ATOM 2375 N N . ALA C 1 95 ? -29.855 18.115 23.430 1.00 20.01 191 ALA C N 1
ATOM 2376 C CA . ALA C 1 95 ? -29.606 17.439 22.161 1.00 20.32 191 ALA C CA 1
ATOM 2377 C C . ALA C 1 95 ? -29.673 18.437 21.020 1.00 21.65 191 ALA C C 1
ATOM 2378 O O . ALA C 1 95 ? -30.427 19.420 21.077 1.00 22.99 191 ALA C O 1
ATOM 2380 N N . ARG C 1 96 ? -28.954 18.130 19.921 1.00 21.08 192 ARG C N 1
ATOM 2381 C CA . ARG C 1 96 ? -28.953 18.935 18.699 1.00 21.67 192 ARG C CA 1
ATOM 2382 C C . ARG C 1 96 ? -29.568 18.108 17.551 1.00 24.86 192 ARG C C 1
ATOM 2383 O O . ARG C 1 96 ? -30.156 18.648 16.603 1.00 23.20 192 ARG C O 1
ATOM 2391 N N . GLU C 1 97 ? -29.369 16.780 17.618 1.00 21.00 193 GLU C N 1
ATOM 2392 C CA . GLU C 1 97 ? -29.887 15.856 16.616 1.00 22.59 193 GLU C CA 1
ATOM 2393 C C . GLU C 1 97 ? -30.185 14.548 17.287 1.00 22.39 193 GLU C C 1
ATOM 2394 O O . GLU C 1 97 ? -29.529 14.192 18.277 1.00 18.65 193 GLU C O 1
ATOM 2400 N N . CYS C 1 98 ? -31.174 13.822 16.727 1.00 21.68 194 CYS C N 1
ATOM 2401 C CA . CYS C 1 98 ? -31.662 12.561 17.247 1.00 21.79 194 CYS C CA 1
ATOM 2402 C C . CYS C 1 98 ? -31.618 11.511 16.183 1.00 23.77 194 CYS C C 1
ATOM 2403 O O . CYS C 1 98 ? -31.730 11.822 14.983 1.00 24.71 194 CYS C O 1
ATOM 2406 N N . ALA C 1 99 ? -31.571 10.265 16.615 1.00 18.88 195 ALA C N 1
ATOM 2407 C CA . ALA C 1 99 ? -31.677 9.139 15.664 1.00 18.65 195 ALA C CA 1
ATOM 2408 C C . ALA C 1 99 ? -32.023 7.888 16.408 1.00 22.45 195 ALA C C 1
ATOM 2409 O O . ALA C 1 99 ? -31.853 7.810 17.640 1.00 19.66 195 ALA C O 1
ATOM 2411 N N . CYS C 1 100 ? -32.489 6.876 15.636 1.00 21.84 196 CYS C N 1
ATOM 2412 C CA . CYS C 1 100 ? -32.742 5.560 16.184 1.00 22.00 196 CYS C CA 1
ATOM 2413 C C . CYS C 1 100 ? -31.432 4.879 16.005 1.00 26.93 196 CYS C C 1
ATOM 2414 O O . CYS C 1 100 ? -31.019 4.590 14.859 1.00 28.00 196 CYS C O 1
ATOM 2417 N N . VAL C 1 101 ? -30.738 4.651 17.130 1.00 21.54 197 VAL C N 1
ATOM 2418 C CA . VAL C 1 101 ? -29.417 4.026 17.059 1.00 21.29 197 VAL C CA 1
ATOM 2419 C C . VAL C 1 101 ? -29.511 2.559 17.473 1.00 23.28 197 VAL C C 1
ATOM 2420 O O . VAL C 1 101 ? -29.302 1.686 16.616 1.00 24.16 197 VAL C O 1
ATOM 2425 N N . GLY D 1 3 ? -23.855 -9.516 34.223 1.00 41.49 99 GLY D N 1
ATOM 2426 C CA . GLY D 1 3 ? -22.548 -8.871 34.265 1.00 41.84 99 GLY D CA 1
ATOM 2427 C C . GLY D 1 3 ? -22.619 -7.365 34.089 1.00 45.91 99 GLY D C 1
ATOM 2428 O O . GLY D 1 3 ? -23.634 -6.854 33.611 1.00 47.02 99 GLY D O 1
ATOM 2429 N N . ALA D 1 4 ? -21.546 -6.636 34.485 1.00 40.94 100 ALA D N 1
ATOM 2430 C CA . ALA D 1 4 ? -21.494 -5.173 34.385 1.00 39.34 100 ALA D CA 1
ATOM 2431 C C . ALA D 1 4 ? -20.187 -4.608 33.809 1.00 41.03 100 ALA D C 1
ATOM 2432 O O . ALA D 1 4 ? -19.851 -3.459 34.089 1.00 42.21 100 ALA D O 1
ATOM 2434 N N . ARG D 1 5 ? -19.488 -5.368 32.972 1.00 35.22 101 ARG D N 1
ATOM 2435 C CA . ARG D 1 5 ? -18.300 -4.907 32.259 1.00 35.19 101 ARG D CA 1
ATOM 2436 C C . ARG D 1 5 ? -18.724 -3.747 31.311 1.00 38.59 101 ARG D C 1
ATOM 2437 O O . ARG D 1 5 ? -19.826 -3.806 30.770 1.00 38.09 101 ARG D O 1
ATOM 2445 N N . PRO D 1 6 ? -17.902 -2.696 31.092 1.00 35.68 102 PRO D N 1
ATOM 2446 C CA . PRO D 1 6 ? -18.352 -1.571 30.260 1.00 33.85 102 PRO D CA 1
ATOM 2447 C C . PRO D 1 6 ? -18.668 -1.934 28.824 1.00 31.45 102 PRO D C 1
ATOM 2448 O O . PRO D 1 6 ? -18.139 -2.883 28.256 1.00 26.74 102 PRO D O 1
ATOM 2452 N N . CYS D 1 7 ? -19.540 -1.122 28.242 1.00 27.40 103 CYS D N 1
ATOM 2453 C CA . CYS D 1 7 ? -19.986 -1.276 26.853 1.00 25.53 103 CYS D CA 1
ATOM 2454 C C . CYS D 1 7 ? -18.784 -1.421 25.915 1.00 29.63 103 CYS D C 1
ATOM 2455 O O . CYS D 1 7 ? -17.863 -0.600 25.942 1.00 32.14 103 CYS D O 1
ATOM 2458 N N . GLY D 1 8 ? -18.800 -2.460 25.100 1.00 23.00 104 GLY D N 1
ATOM 2459 C CA . GLY D 1 8 ? -17.741 -2.656 24.124 1.00 23.41 104 GLY D CA 1
ATOM 2460 C C . GLY D 1 8 ? -18.078 -3.707 23.100 1.00 24.56 104 GLY D C 1
ATOM 2461 O O . GLY D 1 8 ? -19.110 -4.379 23.216 1.00 22.34 104 GLY D O 1
ATOM 2462 N N . LEU D 1 9 ? -17.164 -3.885 22.126 1.00 23.14 105 LEU D N 1
ATOM 2463 C CA . LEU D 1 9 ? -17.330 -4.854 21.042 1.00 25.56 105 LEU D CA 1
ATOM 2464 C C . LEU D 1 9 ? -16.983 -6.235 21.546 1.00 30.82 105 LEU D C 1
ATOM 2465 O O . LEU D 1 9 ? -15.993 -6.400 22.260 1.00 35.04 105 LEU D O 1
ATOM 2470 N N . ARG D 1 10 ? -17.836 -7.205 21.256 1.00 23.65 106 ARG D N 1
ATOM 2471 C CA . ARG D 1 10 ? -17.651 -8.590 21.652 1.00 21.90 106 ARG D CA 1
ATOM 2472 C C . ARG D 1 10 ? -17.697 -9.395 20.368 1.00 27.68 106 ARG D C 1
ATOM 2473 O O . ARG D 1 10 ? -18.258 -8.914 19.376 1.00 27.64 106 ARG D O 1
ATOM 2481 N N . GLU D 1 11 ? -17.175 -10.626 20.393 1.00 25.12 107 GLU D N 1
ATOM 2482 C CA . GLU D 1 11 ? -17.164 -11.512 19.222 1.00 25.72 107 GLU D CA 1
ATOM 2483 C C . GLU D 1 11 ? -17.606 -12.894 19.619 1.00 30.18 107 GLU D C 1
ATOM 2484 O O . GLU D 1 11 ? -17.255 -13.372 20.694 1.00 30.95 107 GLU D O 1
ATOM 2490 N N . LEU D 1 12 ? -18.395 -13.551 18.756 1.00 26.46 108 LEU D N 1
ATOM 2491 C CA . LEU D 1 12 ? -18.844 -14.894 19.032 1.00 27.89 108 LEU D CA 1
ATOM 2492 C C . LEU D 1 12 ? -18.871 -15.686 17.745 1.00 32.33 108 LEU D C 1
ATOM 2493 O O . LEU D 1 12 ? -19.443 -15.237 16.751 1.00 29.47 108 LEU D O 1
ATOM 2498 N N . GLU D 1 13 ? -18.237 -16.852 17.755 1.00 31.79 109 GLU D N 1
ATOM 2499 C CA . GLU D 1 13 ? -18.246 -17.760 16.618 1.00 33.21 109 GLU D CA 1
ATOM 2500 C C . GLU D 1 13 ? -19.597 -18.495 16.642 1.00 35.49 109 GLU D C 1
ATOM 2501 O O . GLU D 1 13 ? -19.941 -19.109 17.656 1.00 34.74 109 GLU D O 1
ATOM 2507 N N . VAL D 1 14 ? -20.399 -18.357 15.583 1.00 28.99 110 VAL D N 1
ATOM 2508 C CA . VAL D 1 14 ? -21.752 -18.943 15.543 1.00 27.69 110 VAL D CA 1
ATOM 2509 C C . VAL D 1 14 ? -22.024 -19.568 14.223 1.00 29.51 110 VAL D C 1
ATOM 2510 O O . VAL D 1 14 ? -21.525 -19.072 13.204 1.00 28.54 110 VAL D O 1
ATOM 2514 N N . ARG D 1 15 ? -22.876 -20.591 14.206 1.00 27.24 111 ARG D N 1
ATOM 2515 C CA . ARG D 1 15 ? -23.316 -21.190 12.965 1.00 27.50 111 ARG D CA 1
ATOM 2516 C C . ARG D 1 15 ? -24.365 -20.234 12.417 1.00 31.36 111 ARG D C 1
ATOM 2517 O O . ARG D 1 15 ? -25.152 -19.700 13.184 1.00 29.36 111 ARG D O 1
ATOM 2525 N N . VAL D 1 16 ? -24.355 -19.968 11.116 1.00 31.44 112 VAL D N 1
ATOM 2526 C CA . VAL D 1 16 ? -25.321 -19.023 10.507 1.00 32.12 112 VAL D CA 1
ATOM 2527 C C . VAL D 1 16 ? -26.785 -19.351 10.883 1.00 35.15 112 VAL D C 1
ATOM 2528 O O . VAL D 1 16 ? -27.556 -18.442 11.148 1.00 33.07 112 VAL D O 1
ATOM 2532 N N . SER D 1 17 ? -27.137 -20.650 10.944 1.00 33.19 113 SER D N 1
ATOM 2533 C CA . SER D 1 17 ? -28.461 -21.138 11.351 1.00 32.17 113 SER D CA 1
ATOM 2534 C C . SER D 1 17 ? -28.889 -20.567 12.724 1.00 35.59 113 SER D C 1
ATOM 2535 O O . SER D 1 17 ? -30.084 -20.381 12.950 1.00 34.08 113 SER D O 1
ATOM 2538 N N . GLU D 1 18 ? -27.919 -20.323 13.635 1.00 32.93 114 GLU D N 1
ATOM 2539 C CA . GLU D 1 18 ? -28.173 -19.814 14.997 1.00 32.92 114 GLU D CA 1
ATOM 2540 C C . GLU D 1 18 ? -28.706 -18.386 15.019 1.00 36.04 114 GLU D C 1
ATOM 2541 O O . GLU D 1 18 ? -29.349 -17.994 15.994 1.00 35.95 114 GLU D O 1
ATOM 2547 N N . LEU D 1 19 ? -28.420 -17.604 13.985 1.00 32.68 115 LEU D N 1
ATOM 2548 C CA . LEU D 1 19 ? -28.861 -16.199 13.911 1.00 34.13 115 LEU D CA 1
ATOM 2549 C C . LEU D 1 19 ? -30.301 -16.068 13.441 1.00 42.26 115 LEU D C 1
ATOM 2550 O O . LEU D 1 19 ? -30.878 -14.977 13.487 1.00 41.05 115 LEU D O 1
ATOM 2555 N N . GLY D 1 20 ? -30.869 -17.203 13.042 1.00 42.28 116 GLY D N 1
ATOM 2556 C CA . GLY D 1 20 ? -32.237 -17.355 12.554 1.00 44.05 116 GLY D CA 1
ATOM 2557 C C . GLY D 1 20 ? -32.696 -16.273 11.602 1.00 49.30 116 GLY D C 1
ATOM 2558 O O . GLY D 1 20 ? -33.694 -15.603 11.871 1.00 48.69 116 GLY D O 1
ATOM 2559 N N . LEU D 1 21 ? -31.943 -16.082 10.509 1.00 46.94 117 LEU D N 1
ATOM 2560 C CA . LEU D 1 21 ? -32.222 -15.073 9.497 1.00 47.96 117 LEU D CA 1
ATOM 2561 C C . LEU D 1 21 ? -32.608 -15.704 8.160 1.00 51.10 117 LEU D C 1
ATOM 2562 O O . LEU D 1 21 ? -32.312 -15.146 7.099 1.00 52.27 117 LEU D O 1
ATOM 2567 N N . GLY D 1 22 ? -33.283 -16.848 8.228 1.00 45.34 118 GLY D N 1
ATOM 2568 C CA . GLY D 1 22 ? -33.786 -17.538 7.049 1.00 44.62 118 GLY D CA 1
ATOM 2569 C C . GLY D 1 22 ? -32.866 -18.501 6.329 1.00 49.20 118 GLY D C 1
ATOM 2570 O O . GLY D 1 22 ? -33.355 -19.304 5.537 1.00 48.78 118 GLY D O 1
ATOM 2571 N N . TYR D 1 23 ? -31.548 -18.468 6.595 1.00 47.28 119 TYR D N 1
ATOM 2572 C CA . TYR D 1 23 ? -30.596 -19.352 5.895 1.00 48.26 119 TYR D CA 1
ATOM 2573 C C . TYR D 1 23 ? -30.408 -20.705 6.545 1.00 54.66 119 TYR D C 1
ATOM 2574 O O . TYR D 1 23 ? -30.307 -20.789 7.768 1.00 55.91 119 TYR D O 1
ATOM 2583 N N . ALA D 1 24 ? -30.307 -21.763 5.721 1.00 52.56 120 ALA D N 1
ATOM 2584 C CA . ALA D 1 24 ? -30.034 -23.122 6.195 1.00 52.50 120 ALA D CA 1
ATOM 2585 C C . ALA D 1 24 ? -28.557 -23.367 5.888 1.00 54.60 120 ALA D C 1
ATOM 2586 O O . ALA D 1 24 ? -28.171 -23.893 4.831 1.00 53.72 120 ALA D O 1
ATOM 2588 N N . SER D 1 25 ? -27.729 -22.856 6.788 1.00 48.52 121 SER D N 1
ATOM 2589 C CA . SER D 1 25 ? -26.289 -22.943 6.680 1.00 46.66 121 SER D CA 1
ATOM 2590 C C . SER D 1 25 ? -25.712 -23.263 8.042 1.00 47.45 121 SER D C 1
ATOM 2591 O O . SER D 1 25 ? -26.024 -22.588 9.033 1.00 44.67 121 SER D O 1
ATOM 2594 N N . ASP D 1 26 ? -24.860 -24.291 8.083 1.00 42.58 122 ASP D N 1
ATOM 2595 C CA . ASP D 1 26 ? -24.166 -24.700 9.289 1.00 42.84 122 ASP D CA 1
ATOM 2596 C C . ASP D 1 26 ? -22.755 -24.107 9.329 1.00 46.16 122 ASP D C 1
ATOM 2597 O O . ASP D 1 26 ? -21.991 -24.426 10.254 1.00 47.64 122 ASP D O 1
ATOM 2602 N N . GLU D 1 27 ? -22.404 -23.248 8.330 1.00 40.41 123 GLU D N 1
ATOM 2603 C CA . GLU D 1 27 ? -21.107 -22.570 8.254 1.00 39.40 123 GLU D CA 1
ATOM 2604 C C . GLU D 1 27 ? -20.972 -21.614 9.426 1.00 38.93 123 GLU D C 1
ATOM 2605 O O . GLU D 1 27 ? -21.963 -21.018 9.859 1.00 39.75 123 GLU D O 1
ATOM 2611 N N . THR D 1 28 ? -19.769 -21.518 9.969 1.00 34.03 124 THR D N 1
ATOM 2612 C CA . THR D 1 28 ? -19.437 -20.674 11.114 1.00 33.24 124 THR D CA 1
ATOM 2613 C C . THR D 1 28 ? -19.006 -19.275 10.683 1.00 36.74 124 THR D C 1
ATOM 2614 O O . THR D 1 28 ? -18.135 -19.133 9.822 1.00 37.16 124 THR D O 1
ATOM 2618 N N . VAL D 1 29 ? -19.625 -18.250 11.278 1.00 31.72 125 VAL D N 1
ATOM 2619 C CA . VAL D 1 29 ? -19.242 -16.859 11.059 1.00 30.25 125 VAL D CA 1
ATOM 2620 C C . VAL D 1 29 ? -18.840 -16.239 12.384 1.00 33.45 125 VAL D C 1
ATOM 2621 O O . VAL D 1 29 ? -19.309 -16.694 13.436 1.00 32.52 125 VAL D O 1
ATOM 2625 N N . LEU D 1 30 ? -17.995 -15.195 12.349 1.00 30.30 126 LEU D N 1
ATOM 2626 C CA . LEU D 1 30 ? -17.629 -14.477 13.552 0.50 31.39 126 LEU D CA 1
ATOM 2627 C C . LEU D 1 30 ? -18.610 -13.323 13.681 1.00 33.90 126 LEU D C 1
ATOM 2628 O O . LEU D 1 30 ? -18.566 -12.373 12.890 1.00 34.33 126 LEU D O 1
ATOM 2633 N N . PHE D 1 31 ? -19.550 -13.430 14.617 1.00 26.63 127 PHE D N 1
ATOM 2634 C CA . PHE D 1 31 ? -20.530 -12.385 14.805 1.00 23.74 127 PHE D CA 1
ATOM 2635 C C . PHE D 1 31 ? -20.025 -11.415 15.854 1.00 27.17 127 PHE D C 1
ATOM 2636 O O . PHE D 1 31 ? -19.688 -11.832 16.956 1.00 27.24 127 PHE D O 1
ATOM 2644 N N . ARG D 1 32 ? -20.024 -10.119 15.538 1.00 22.91 128 ARG D N 1
ATOM 2645 C CA . ARG D 1 32 ? -19.549 -9.086 16.451 1.00 21.80 128 ARG D CA 1
ATOM 2646 C C . ARG D 1 32 ? -20.718 -8.238 16.881 1.00 23.17 128 ARG D C 1
ATOM 2647 O O . ARG D 1 32 ? -21.577 -7.882 16.067 1.00 20.91 128 ARG D O 1
ATOM 2655 N N . TYR D 1 33 ? -20.770 -7.920 18.162 1.00 19.57 129 TYR D N 1
ATOM 2656 C CA . TYR D 1 33 ? -21.905 -7.196 18.708 1.00 17.14 129 TYR D CA 1
ATOM 2657 C C . TYR D 1 33 ? -21.464 -6.330 19.856 1.00 21.74 129 TYR D C 1
ATOM 2658 O O . TYR D 1 33 ? -20.336 -6.448 20.347 1.00 23.77 129 TYR D O 1
ATOM 2667 N N . CYS D 1 34 ? -22.377 -5.453 20.297 1.00 18.80 130 CYS D N 1
ATOM 2668 C CA . CYS D 1 34 ? -22.091 -4.519 21.371 1.00 17.99 130 CYS D CA 1
ATOM 2669 C C . CYS D 1 34 ? -22.827 -4.956 22.615 1.00 23.64 130 CYS D C 1
ATOM 2670 O O . CYS D 1 34 ? -24.037 -5.212 22.569 1.00 21.62 130 CYS D O 1
ATOM 2673 N N . ALA D 1 35 ? -22.123 -5.005 23.754 1.00 21.11 131 ALA D N 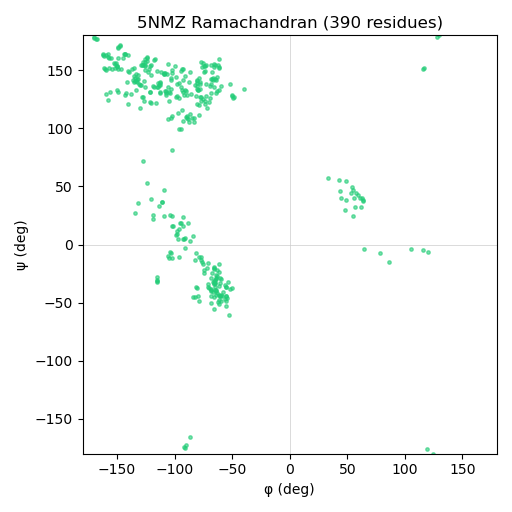1
ATOM 2674 C CA . ALA D 1 35 ? -22.731 -5.434 24.997 1.00 22.31 131 ALA D CA 1
ATOM 2675 C C . ALA D 1 35 ? -22.012 -4.769 26.136 1.00 22.36 131 ALA D C 1
ATOM 2676 O O . ALA D 1 35 ? -20.873 -4.350 25.986 1.00 21.78 131 ALA D O 1
ATOM 2678 N N . GLY D 1 36 ? -22.686 -4.620 27.255 1.00 22.74 132 GLY D N 1
ATOM 2679 C CA . GLY D 1 36 ? -22.063 -4.008 28.412 1.00 22.33 132 GLY D CA 1
ATOM 2680 C C . GLY D 1 36 ? -22.849 -2.907 29.055 1.00 26.61 132 GLY D C 1
ATOM 2681 O O . GLY D 1 36 ? -23.925 -2.511 28.591 1.00 25.95 132 GLY D O 1
ATOM 2682 N N . ALA D 1 37 ? -22.264 -2.369 30.103 1.00 24.90 133 ALA D N 1
ATOM 2683 C CA . ALA D 1 37 ? -22.889 -1.325 30.906 1.00 26.00 133 ALA D CA 1
ATOM 2684 C C . ALA D 1 37 ? -22.532 0.080 30.491 1.00 25.57 133 ALA D C 1
ATOM 2685 O O . ALA D 1 37 ? -21.434 0.348 29.983 1.00 26.75 133 ALA D O 1
ATOM 2687 N N . CYS D 1 38 ? -23.461 1.010 30.732 1.00 23.26 134 CYS D N 1
ATOM 2688 C CA . CYS D 1 38 ? -23.226 2.385 30.396 1.00 24.62 134 CYS D CA 1
ATOM 2689 C C . CYS D 1 38 ? -23.269 3.322 31.611 1.00 33.25 134 CYS D C 1
ATOM 2690 O O . CYS D 1 38 ? -23.389 4.535 31.423 1.00 34.72 134 CYS D O 1
ATOM 2693 N N . GLU D 1 39 ? -23.062 2.792 32.827 1.00 33.28 135 GLU D N 1
ATOM 2694 C CA . GLU D 1 39 ? -23.111 3.624 34.039 1.00 35.45 135 GLU D CA 1
ATOM 2695 C C . GLU D 1 39 ? -22.043 4.738 34.048 1.00 45.42 135 GLU D C 1
ATOM 2696 O O . GLU D 1 39 ? -22.344 5.864 34.457 1.00 46.83 135 GLU D O 1
ATOM 2702 N N . ALA D 1 40 ? -20.843 4.469 33.494 1.00 44.69 136 ALA D N 1
ATOM 2703 C CA . ALA D 1 40 ? -19.774 5.471 33.401 1.00 44.13 136 ALA D CA 1
ATOM 2704 C C . ALA D 1 40 ? -20.066 6.583 32.369 1.00 45.13 136 ALA D C 1
ATOM 2705 O O . ALA D 1 40 ? -19.409 7.625 32.384 1.00 42.14 136 ALA D O 1
ATOM 2707 N N . ALA D 1 41 ? -21.042 6.350 31.467 1.00 42.59 137 ALA D N 1
ATOM 2708 C CA . ALA D 1 41 ? -21.426 7.260 30.386 1.00 43.18 137 ALA D CA 1
ATOM 2709 C C . ALA D 1 41 ? -22.565 8.223 30.728 1.00 48.12 137 ALA D C 1
ATOM 2710 O O . ALA D 1 41 ? -23.219 8.766 29.823 1.00 46.68 137 ALA D O 1
ATOM 2712 N N . ALA D 1 42 ? -22.756 8.487 32.038 1.00 45.39 138 ALA D N 1
ATOM 2713 C CA . ALA D 1 42 ? -23.752 9.429 32.538 1.00 44.63 138 ALA D CA 1
ATOM 2714 C C . ALA D 1 42 ? -23.477 10.818 31.976 1.00 45.32 138 ALA D C 1
ATOM 2715 O O . ALA D 1 42 ? -22.321 11.243 31.893 1.00 46.76 138 ALA D O 1
ATOM 2717 N N . ARG D 1 43 ? -24.548 11.485 31.551 1.00 36.12 139 ARG D N 1
ATOM 2718 C CA . ARG D 1 43 ? -24.587 12.830 30.993 1.00 33.69 139 ARG D CA 1
ATOM 2719 C C . ARG D 1 43 ? -25.569 13.680 31.771 1.00 29.65 139 ARG D C 1
ATOM 2720 O O . ARG D 1 43 ? -26.552 13.122 32.284 1.00 27.83 139 ARG D O 1
ATOM 2728 N N . VAL D 1 44 ? -25.349 15.017 31.783 1.00 28.11 140 VAL D N 1
ATOM 2729 C CA . VAL D 1 44 ? -26.250 15.993 32.409 1.00 28.49 140 VAL D CA 1
ATOM 2730 C C . VAL D 1 44 ? -27.569 16.002 31.660 1.00 27.51 140 VAL D C 1
ATOM 2731 O O . VAL D 1 44 ? -28.600 16.198 32.252 1.00 30.10 140 VAL D O 1
ATOM 2735 N N . TYR D 1 45 ? -27.537 15.732 30.340 1.00 22.87 141 TYR D N 1
ATOM 2736 C CA . TYR D 1 45 ? -28.746 15.583 29.550 1.00 18.94 141 TYR D CA 1
ATOM 2737 C C . TYR D 1 45 ? -29.669 14.520 30.166 1.00 20.83 141 TYR D C 1
ATOM 2738 O O . TYR D 1 45 ? -30.864 14.751 30.216 1.00 22.84 141 TYR D O 1
ATOM 2747 N N . ASP D 1 46 ? -29.117 13.359 30.558 1.00 18.83 142 ASP D N 1
ATOM 2748 C CA . ASP D 1 46 ? -29.872 12.231 31.114 1.00 19.34 142 ASP D CA 1
ATOM 2749 C C . ASP D 1 46 ? -30.423 12.565 32.489 1.00 26.23 142 ASP D C 1
ATOM 2750 O O . ASP D 1 46 ? -31.571 12.200 32.796 1.00 24.72 142 ASP D O 1
ATOM 2755 N N . LEU D 1 47 ? -29.629 13.260 33.291 1.00 25.36 143 LEU D N 1
ATOM 2756 C CA . LEU D 1 47 ? -30.082 13.670 34.630 1.00 27.67 143 LEU D CA 1
ATOM 2757 C C . LEU D 1 47 ? -31.287 14.593 34.460 1.00 27.79 143 LEU D C 1
ATOM 2758 O O . LEU D 1 47 ? -32.339 14.326 35.051 1.00 28.09 143 LEU D O 1
ATOM 2763 N N . GLY D 1 48 ? -31.162 15.593 33.597 1.00 25.53 144 GLY D N 1
ATOM 2764 C CA . GLY D 1 48 ? -32.247 16.512 33.296 1.00 23.71 144 GLY D CA 1
ATOM 2765 C C . GLY D 1 48 ? -33.524 15.839 32.830 1.00 25.83 144 GLY D C 1
ATOM 2766 O O . GLY D 1 48 ? -34.586 16.061 33.414 1.00 25.51 144 GLY D O 1
ATOM 2767 N N . LEU D 1 49 ? -33.425 14.977 31.789 1.00 22.62 145 LEU D N 1
ATOM 2768 C CA . LEU D 1 49 ? -34.492 14.192 31.225 1.00 22.49 145 LEU D CA 1
ATOM 2769 C C . LEU D 1 49 ? -35.164 13.340 32.331 1.00 27.40 145 LEU D C 1
ATOM 2770 O O . LEU D 1 49 ? -36.387 13.246 32.342 1.00 29.48 145 LEU D O 1
ATOM 2775 N N . ARG D 1 50 ? -34.363 12.699 33.220 1.00 26.46 146 ARG D N 1
ATOM 2776 C CA . ARG D 1 50 ? -34.935 11.872 34.298 1.00 26.96 146 ARG D CA 1
ATOM 2777 C C . ARG D 1 50 ? -35.730 12.693 35.282 1.00 29.91 146 ARG D C 1
ATOM 2778 O O . ARG D 1 50 ? -36.772 12.251 35.754 1.00 29.11 146 ARG D O 1
ATOM 2786 N N . ARG D 1 51 ? -35.260 13.913 35.551 1.00 26.07 147 ARG D N 1
ATOM 2787 C CA . ARG D 1 51 ? -35.890 14.859 36.458 1.00 25.43 147 ARG D CA 1
ATOM 2788 C C . ARG D 1 51 ? -37.169 15.409 35.859 1.00 29.53 147 ARG D C 1
ATOM 2789 O O . ARG D 1 51 ? -38.134 15.618 36.567 1.00 30.36 147 ARG D O 1
ATOM 2797 N N . LEU D 1 52 ? -37.198 15.565 34.554 1.00 24.29 148 LEU D N 1
ATOM 2798 C CA . LEU D 1 52 ? -38.384 16.064 33.863 1.00 25.75 148 LEU D CA 1
ATOM 2799 C C . LEU D 1 52 ? -39.465 15.009 33.615 1.00 37.22 148 LEU D C 1
ATOM 2800 O O . LEU D 1 52 ? -40.650 15.364 33.701 1.00 35.85 148 LEU D O 1
ATOM 2805 N N . ARG D 1 53 ? -39.075 13.737 33.289 1.00 36.63 149 ARG D N 1
ATOM 2806 C CA A ARG D 1 53 ? -40.012 12.640 32.999 0.50 37.50 149 ARG D CA 1
ATOM 2807 C CA B ARG D 1 53 ? -40.034 12.655 32.986 0.50 37.41 149 ARG D CA 1
ATOM 2808 C C . ARG D 1 53 ? -40.978 12.386 34.169 1.00 43.67 149 ARG D C 1
ATOM 2809 O O . ARG D 1 53 ? -42.181 12.196 33.948 1.00 44.23 149 ARG D O 1
ATOM 2824 N N . GLN D 1 54 ? -40.458 12.437 35.413 1.00 41.98 150 GLN D N 1
ATOM 2825 C CA . GLN D 1 54 ? -41.200 12.235 36.669 1.00 44.36 150 GLN D CA 1
ATOM 2826 C C . GLN D 1 54 ? -42.325 13.267 36.879 1.00 49.36 150 GLN D C 1
ATOM 2827 O O . GLN D 1 54 ? -43.210 13.091 37.733 1.00 49.34 150 GLN D O 1
ATOM 2833 N N . ARG D 1 55 ? -42.263 14.363 36.137 1.00 44.81 151 ARG D N 1
ATOM 2834 C CA . ARG D 1 55 ? -43.242 15.395 36.293 1.00 45.82 151 ARG D CA 1
ATOM 2835 C C . ARG D 1 55 ? -44.173 15.448 35.092 1.00 50.01 151 ARG D C 1
ATOM 2836 O O . ARG D 1 55 ? -44.787 16.484 34.841 1.00 50.16 151 ARG D O 1
ATOM 2844 N N . ARG D 1 56 ? -44.308 14.304 34.364 1.00 46.22 152 ARG D N 1
ATOM 2845 C CA . ARG D 1 56 ? -45.224 14.133 33.222 1.00 47.47 152 ARG D CA 1
ATOM 2846 C C . ARG D 1 56 ? -45.150 15.301 32.192 1.00 52.36 152 ARG D C 1
ATOM 2847 O O . ARG D 1 56 ? -46.135 15.615 31.516 1.00 52.11 152 ARG D O 1
ATOM 2855 N N . ARG D 1 57 ? -43.972 15.926 32.071 1.00 49.58 153 ARG D N 1
ATOM 2856 C CA . ARG D 1 57 ? -43.790 17.065 31.184 1.00 49.67 153 ARG D CA 1
ATOM 2857 C C . ARG D 1 57 ? -43.223 16.706 29.796 1.00 54.42 153 ARG D C 1
ATOM 2858 O O . ARG D 1 57 ? -42.762 17.598 29.073 1.00 54.45 153 ARG D O 1
ATOM 2866 N N . LEU D 1 58 ? -43.308 15.426 29.388 1.00 49.18 154 LEU D N 1
ATOM 2867 C CA . LEU D 1 58 ? -42.779 15.054 28.077 1.00 48.67 154 LEU D CA 1
ATOM 2868 C C . LEU D 1 58 ? -43.861 14.450 27.152 1.00 52.48 154 LEU D C 1
ATOM 2869 O O . LEU D 1 58 ? -43.592 13.516 26.398 1.00 51.26 154 LEU D O 1
ATOM 2874 N N . ARG D 1 59 ? -45.074 15.031 27.214 1.00 50.57 155 ARG D N 1
ATOM 2875 C CA . ARG D 1 59 ? -46.289 14.720 26.447 1.00 50.91 155 ARG D CA 1
ATOM 2876 C C . ARG D 1 59 ? -46.492 13.227 26.073 1.00 54.04 155 ARG D C 1
ATOM 2877 O O . ARG D 1 59 ? -46.663 12.899 24.895 1.00 54.40 155 ARG D O 1
ATOM 2885 N N . ARG D 1 60 ? -46.519 12.344 27.097 1.00 49.32 156 ARG D N 1
ATOM 2886 C CA . ARG D 1 60 ? -46.729 10.878 27.029 1.00 47.98 156 ARG D CA 1
ATOM 2887 C C . ARG D 1 60 ? -45.936 10.160 25.901 1.00 44.70 156 ARG D C 1
ATOM 2888 O O . ARG D 1 60 ? -46.433 9.217 25.273 1.00 43.72 156 ARG D O 1
ATOM 2896 N N . GLU D 1 61 ? -44.684 10.568 25.688 1.00 35.54 157 GLU D N 1
ATOM 2897 C CA . GLU D 1 61 ? -43.885 9.948 24.631 1.00 33.23 157 GLU D CA 1
ATOM 2898 C C . GLU D 1 61 ? -42.854 9.027 25.234 1.00 33.90 157 GLU D C 1
ATOM 2899 O O . GLU D 1 61 ? -42.453 9.249 26.371 1.00 33.28 157 GLU D O 1
ATOM 2905 N N . ARG D 1 62 ? -42.405 8.038 24.459 1.00 28.24 158 ARG D N 1
ATOM 2906 C CA . ARG D 1 62 ? -41.359 7.096 24.858 1.00 27.62 158 ARG D CA 1
ATOM 2907 C C . ARG D 1 62 ? -40.108 7.957 24.888 1.00 25.88 158 ARG D C 1
ATOM 2908 O O . ARG D 1 62 ? -39.898 8.695 23.939 1.00 24.75 158 ARG D O 1
ATOM 2916 N N . VAL D 1 63 ? -39.374 7.973 26.012 1.00 23.12 159 VAL D N 1
ATOM 2917 C CA . VAL D 1 63 ? -38.106 8.678 26.142 1.00 23.05 159 VAL D CA 1
ATOM 2918 C C . VAL D 1 63 ? -37.069 7.734 26.800 1.00 23.91 159 VAL D C 1
ATOM 2919 O O . VAL D 1 63 ? -37.390 6.973 27.718 1.00 25.94 159 VAL D O 1
ATOM 2923 N N . ARG D 1 64 ? -35.849 7.793 26.304 1.00 18.07 160 ARG D N 1
ATOM 2924 C CA . ARG D 1 64 ? -34.763 6.954 26.803 1.00 17.69 160 ARG D CA 1
ATOM 2925 C C . ARG D 1 64 ? -33.906 7.913 27.602 1.00 21.81 160 ARG D C 1
ATOM 2926 O O . ARG D 1 64 ? -33.285 8.806 27.000 1.00 22.53 160 ARG D O 1
ATOM 2934 N N . ALA D 1 65 ? -33.924 7.805 28.954 1.00 20.55 161 ALA D N 1
ATOM 2935 C CA . ALA D 1 65 ? -33.135 8.714 29.827 1.00 19.44 161 ALA D CA 1
ATOM 2936 C C . ALA D 1 65 ? -31.874 8.063 30.334 1.00 26.14 161 ALA D C 1
ATOM 2937 O O . ALA D 1 65 ? -31.325 8.488 31.374 1.00 27.42 161 ALA D O 1
ATOM 2939 N N . GLN D 1 66 ? -31.488 6.972 29.712 1.00 20.15 162 GLN D N 1
ATOM 2940 C CA . GLN D 1 66 ? -30.242 6.303 30.069 1.00 20.67 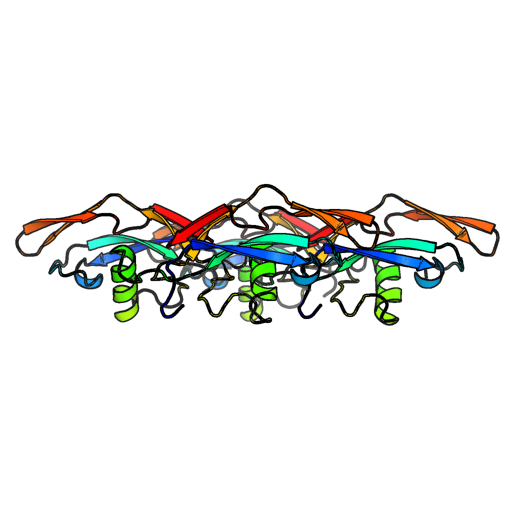162 GLN D CA 1
ATOM 2941 C C . GLN D 1 66 ? -29.552 5.978 28.750 1.00 25.03 162 GLN D C 1
ATOM 2942 O O . GLN D 1 66 ? -30.279 5.673 27.790 1.00 23.91 162 GLN D O 1
ATOM 2948 N N . PRO D 1 67 ? -28.197 6.060 28.656 1.00 23.77 163 PRO D N 1
ATOM 2949 C CA . PRO D 1 67 ? -27.545 5.680 27.387 1.00 23.30 163 PRO D CA 1
ATOM 2950 C C . PRO D 1 67 ? -27.748 4.218 27.119 1.00 27.75 163 PRO D C 1
ATOM 2951 O O . PRO D 1 67 ? -28.019 3.427 28.033 1.00 26.14 163 PRO D O 1
ATOM 2955 N N . CYS D 1 68 ? -27.694 3.856 25.818 1.00 23.16 164 CYS D N 1
ATOM 2956 C CA . CYS D 1 68 ? -27.859 2.491 25.383 1.00 22.73 164 CYS D CA 1
ATOM 2957 C C . CYS D 1 68 ? -26.498 2.076 24.831 1.00 21.41 164 CYS D C 1
ATOM 2958 O O . CYS D 1 68 ? -25.921 2.845 24.049 1.00 20.12 164 CYS D O 1
ATOM 2961 N N . CYS D 1 69 ? -26.062 0.854 25.114 1.00 18.17 165 CYS D N 1
ATOM 2962 C CA . CYS D 1 69 ? -24.846 0.331 24.514 1.00 19.55 165 CYS D CA 1
ATOM 2963 C C . CYS D 1 69 ? -25.241 -0.212 23.128 1.00 19.43 165 CYS D C 1
ATOM 2964 O O . CYS D 1 69 ? -25.974 -1.192 23.018 1.00 19.71 165 CYS D O 1
ATOM 2967 N N . ARG D 1 70 ? -24.810 0.489 22.049 1.00 15.83 166 ARG D N 1
ATOM 2968 C CA . ARG D 1 70 ? -25.244 0.089 20.710 1.00 15.93 166 ARG D CA 1
ATOM 2969 C C . ARG D 1 70 ? -24.139 0.260 19.688 1.00 18.15 166 ARG D C 1
ATOM 2970 O O . ARG D 1 70 ? -23.211 1.053 19.927 1.00 17.75 166 ARG D O 1
ATOM 2978 N N . PRO D 1 71 ? -24.261 -0.361 18.485 1.00 16.24 167 PRO D N 1
ATOM 2979 C CA . PRO D 1 71 ? -23.241 -0.118 17.453 1.00 15.44 167 PRO D CA 1
ATOM 2980 C C . PRO D 1 71 ? -23.294 1.310 16.920 1.00 16.57 167 PRO D C 1
ATOM 2981 O O . PRO D 1 71 ? -24.364 1.889 16.756 1.00 18.82 167 PRO D O 1
ATOM 2985 N N . THR D 1 72 ? -22.113 1.868 16.650 1.00 17.86 168 THR D N 1
ATOM 2986 C CA . THR D 1 72 ? -22.043 3.178 15.998 1.00 18.95 168 THR D CA 1
ATOM 2987 C C . THR D 1 72 ? -21.619 2.966 14.542 1.00 23.11 168 THR D C 1
ATOM 2988 O O . THR D 1 72 ? -21.600 3.927 13.757 1.00 24.78 168 THR D O 1
ATOM 2992 N N . ALA D 1 73 ? -21.205 1.750 14.220 1.00 18.99 169 ALA D N 1
ATOM 2993 C CA . ALA D 1 73 ? -20.809 1.359 12.865 1.00 21.57 169 ALA D CA 1
ATOM 2994 C C . ALA D 1 73 ? -20.989 -0.117 12.680 1.00 24.57 169 ALA D C 1
ATOM 2995 O O . ALA D 1 73 ? -20.821 -0.888 13.623 1.00 21.85 169 ALA D O 1
ATOM 2997 N N . TYR D 1 74 ? -21.255 -0.540 11.433 1.00 22.78 170 TYR D N 1
ATOM 2998 C CA . TYR D 1 74 ? -21.429 -1.948 11.105 1.00 21.29 170 TYR D CA 1
ATOM 2999 C C . TYR D 1 74 ? -20.418 -2.363 10.046 1.00 25.01 170 TYR D C 1
ATOM 3000 O O . TYR D 1 74 ? -19.947 -1.514 9.280 1.00 25.31 170 TYR D O 1
ATOM 3009 N N . GLU D 1 75 ? -20.081 -3.649 10.037 1.00 23.96 171 GLU D N 1
ATOM 3010 C CA . GLU D 1 75 ? -19.232 -4.271 9.024 1.00 24.67 171 GLU D CA 1
ATOM 3011 C C . GLU D 1 75 ? -20.123 -4.247 7.761 1.00 28.50 171 GLU D C 1
ATOM 3012 O O . GLU D 1 75 ? -21.318 -4.452 7.880 1.00 26.38 171 GLU D O 1
ATOM 3018 N N . ASP D 1 76 ? -19.598 -3.892 6.568 1.00 22.93 172 ASP D N 1
ATOM 3019 C CA . ASP D 1 76 ? -20.475 -3.793 5.404 1.00 22.24 172 ASP D CA 1
ATOM 3020 C C . ASP D 1 76 ? -21.169 -5.116 5.107 1.00 26.61 172 ASP D C 1
ATOM 3021 O O . ASP D 1 76 ? -22.346 -5.126 4.778 1.00 25.93 172 ASP D O 1
ATOM 3026 N N . GLU D 1 77 ? -20.432 -6.218 5.175 1.00 26.93 173 GLU D N 1
ATOM 3027 C CA . GLU D 1 77 ? -21.011 -7.515 4.815 1.00 29.53 173 GLU D CA 1
ATOM 3028 C C . GLU D 1 77 ? -20.417 -8.678 5.539 1.00 35.58 173 GLU D C 1
ATOM 3029 O O . GLU D 1 77 ? -19.239 -8.671 5.892 1.00 36.18 173 GLU D O 1
ATOM 3035 N N . VAL D 1 78 ? -21.231 -9.725 5.680 1.00 30.96 174 VAL D N 1
ATOM 3036 C CA . VAL D 1 78 ? -20.834 -11.039 6.202 1.00 30.34 174 VAL D CA 1
ATOM 3037 C C . VAL D 1 78 ? -21.287 -12.017 5.130 1.00 32.75 174 VAL D C 1
ATOM 3038 O O . VAL D 1 78 ? -22.464 -12.011 4.756 1.00 31.28 174 VAL D O 1
ATOM 3042 N N . SER D 1 79 ? -20.351 -12.803 4.624 1.00 28.73 175 SER D N 1
ATOM 3043 C CA . SER D 1 79 ? -20.599 -13.761 3.556 1.00 30.23 175 SER D CA 1
ATOM 3044 C C . SER D 1 79 ? -20.402 -15.197 4.016 1.00 28.16 175 SER D C 1
ATOM 3045 O O . SER D 1 79 ? -19.603 -15.479 4.918 1.00 26.90 175 SER D O 1
ATOM 3048 N N . PHE D 1 80 ? -21.155 -16.104 3.407 1.00 24.00 176 PHE D N 1
ATOM 3049 C CA . PHE D 1 80 ? -21.060 -17.519 3.754 1.00 21.58 176 PHE D CA 1
ATOM 3050 C C . PHE D 1 80 ? -21.642 -18.378 2.651 1.00 22.08 176 PHE D C 1
ATOM 3051 O O . PHE D 1 80 ? -22.437 -17.899 1.836 1.00 21.74 176 PHE D O 1
ATOM 3059 N N . LEU D 1 81 ? -21.283 -19.673 2.670 1.00 22.90 177 LEU D N 1
ATOM 3060 C CA . LEU D 1 81 ? -21.842 -20.667 1.740 1.00 24.23 177 LEU D CA 1
ATOM 3061 C C . LEU D 1 81 ? -22.852 -21.477 2.522 1.00 33.83 177 LEU D C 1
ATOM 3062 O O . LEU D 1 81 ? -22.587 -21.836 3.675 1.00 35.35 177 LEU D O 1
ATOM 3067 N N . ASP D 1 82 ? -23.971 -21.828 1.889 1.00 34.30 178 ASP D N 1
ATOM 3068 C CA . ASP D 1 82 ? -24.988 -22.670 2.535 1.00 35.65 178 ASP D CA 1
ATOM 3069 C C . ASP D 1 82 ? -24.691 -24.174 2.355 1.00 45.58 178 ASP D C 1
ATOM 3070 O O . ASP D 1 82 ? -23.584 -24.549 1.950 1.00 46.30 178 ASP D O 1
ATOM 3075 N N . ALA D 1 83 ? -25.677 -25.032 2.634 1.00 45.82 179 ALA D N 1
ATOM 3076 C CA . ALA D 1 83 ? -25.545 -26.482 2.470 1.00 47.21 179 ALA D CA 1
ATOM 3077 C C . ALA D 1 83 ? -25.588 -26.894 0.978 1.00 54.75 179 ALA D C 1
ATOM 3078 O O . ALA D 1 83 ? -25.087 -27.963 0.622 1.00 54.86 179 ALA D O 1
ATOM 3080 N N . HIS D 1 84 ? -26.177 -26.037 0.116 1.00 53.12 180 HIS D N 1
ATOM 3081 C CA . HIS D 1 84 ? -26.282 -26.228 -1.338 1.00 53.81 180 HIS D CA 1
ATOM 3082 C C . HIS D 1 84 ? -25.104 -25.572 -2.062 1.00 53.98 180 HIS D C 1
ATOM 3083 O O . HIS D 1 84 ? -25.163 -25.363 -3.276 1.00 52.80 180 HIS D O 1
ATOM 3090 N N . SER D 1 85 ? -24.034 -25.252 -1.303 1.00 47.76 181 SER D N 1
ATOM 3091 C CA . SER D 1 85 ? -22.806 -24.572 -1.748 1.00 45.99 181 SER D CA 1
ATOM 3092 C C . SER D 1 85 ? -23.098 -23.226 -2.439 1.00 41.99 181 SER D C 1
ATOM 3093 O O . SER D 1 85 ? -22.309 -22.784 -3.266 1.00 40.04 181 SER D O 1
ATOM 3096 N N . ARG D 1 86 ? -24.242 -22.601 -2.124 1.00 35.77 182 ARG D N 1
ATOM 3097 C CA . ARG D 1 86 ? -24.601 -21.305 -2.674 1.00 34.18 182 ARG D CA 1
ATOM 3098 C C . ARG D 1 86 ? -24.133 -20.198 -1.746 1.00 34.78 182 ARG D C 1
ATOM 3099 O O . ARG D 1 86 ? -24.151 -20.334 -0.510 1.00 31.78 182 ARG D O 1
ATOM 3107 N N . TYR D 1 87 ? -23.661 -19.129 -2.355 1.00 33.56 183 TYR D N 1
ATOM 3108 C CA . TYR D 1 87 ? -23.056 -17.988 -1.693 1.00 33.37 183 TYR D CA 1
ATOM 3109 C C . TYR D 1 87 ? -24.051 -16.896 -1.354 1.00 37.74 183 TYR D C 1
ATOM 3110 O O . TYR D 1 87 ? -24.876 -16.528 -2.195 1.00 38.27 183 TYR D O 1
ATOM 3119 N N . HIS D 1 88 ? -23.990 -16.397 -0.105 1.00 32.53 184 HIS D N 1
ATOM 3120 C CA . HIS D 1 88 ? -24.882 -15.380 0.423 1.00 32.78 184 HIS D CA 1
ATOM 3121 C C . HIS D 1 88 ? -24.099 -14.276 1.108 1.00 33.16 184 HIS D C 1
ATOM 3122 O O . HIS D 1 88 ? -23.105 -14.549 1.787 1.00 28.30 184 HIS D O 1
ATOM 3129 N N . THR D 1 89 ? -24.567 -13.028 0.946 1.00 31.29 185 THR D N 1
ATOM 3130 C CA . THR D 1 89 ? -23.980 -11.874 1.603 1.00 31.05 185 THR D CA 1
ATOM 3131 C C . THR D 1 89 ? -25.082 -11.208 2.445 1.00 35.52 185 THR D C 1
ATOM 3132 O O . THR D 1 89 ? -26.209 -11.058 1.958 1.00 33.98 185 THR D O 1
ATOM 3136 N N . VAL D 1 90 ? -24.799 -10.892 3.734 1.00 29.24 186 VAL D N 1
ATOM 3137 C CA . VAL D 1 90 ? -25.796 -10.225 4.614 1.00 28.95 186 VAL D CA 1
ATOM 3138 C C . VAL D 1 90 ? -25.173 -8.882 4.944 1.00 29.46 186 VAL D C 1
ATOM 3139 O O . VAL D 1 90 ? -24.065 -8.858 5.460 1.00 29.60 186 VAL D O 1
ATOM 3143 N N . HIS D 1 91 ? -25.847 -7.791 4.613 1.00 25.91 187 HIS D N 1
ATOM 3144 C CA . HIS D 1 91 ? -25.299 -6.463 4.840 1.00 27.47 187 HIS D CA 1
ATOM 3145 C C . HIS D 1 91 ? -25.508 -6.011 6.250 1.00 26.72 187 HIS D C 1
ATOM 3146 O O . HIS D 1 91 ? -26.615 -6.158 6.758 1.00 24.52 187 HIS D O 1
ATOM 3153 N N . GLU D 1 92 ? -24.459 -5.392 6.871 1.00 23.24 188 GLU D N 1
ATOM 3154 C CA . GLU D 1 92 ? -24.551 -4.832 8.243 1.00 20.28 188 GLU D CA 1
ATOM 3155 C C . GLU D 1 92 ? -25.061 -5.849 9.263 1.00 22.07 188 GLU D C 1
ATOM 3156 O O . GLU D 1 92 ? -25.871 -5.521 10.126 1.00 24.41 188 GLU D O 1
ATOM 3162 N N . LEU D 1 93 ? -24.542 -7.064 9.202 1.00 21.35 189 LEU D N 1
ATOM 3163 C CA . LEU D 1 93 ? -24.962 -8.057 10.194 1.00 22.17 189 LEU D CA 1
ATOM 3164 C C . LEU D 1 93 ? -24.226 -7.847 11.507 1.00 27.28 189 LEU D C 1
ATOM 3165 O O . LEU D 1 93 ? -24.819 -7.996 12.561 1.00 26.42 189 LEU D O 1
ATOM 3170 N N . SER D 1 94 ? -22.920 -7.614 11.436 1.00 22.35 190 SER D N 1
ATOM 3171 C CA . SER D 1 94 ? -22.051 -7.447 12.589 1.00 21.58 190 SER D CA 1
ATOM 3172 C C . SER D 1 94 ? -21.712 -6.024 12.860 1.00 23.02 190 SER D C 1
ATOM 3173 O O . SER D 1 94 ? -21.567 -5.222 11.933 1.00 23.03 190 SER D O 1
ATOM 3176 N N . ALA D 1 95 ? -21.533 -5.696 14.154 1.00 20.29 191 ALA D N 1
ATOM 3177 C CA . ALA D 1 95 ? -21.080 -4.370 14.582 1.00 20.74 191 ALA D CA 1
ATOM 3178 C C . ALA D 1 95 ? -19.581 -4.258 14.271 1.00 25.74 191 ALA D C 1
ATOM 3179 O O . ALA D 1 95 ? -18.860 -5.263 14.264 1.00 23.76 191 ALA D O 1
ATOM 3181 N N . ARG D 1 96 ? -19.120 -3.023 14.076 1.00 26.10 192 ARG D N 1
ATOM 3182 C CA . ARG D 1 96 ? -17.708 -2.720 13.841 1.00 26.18 192 ARG D CA 1
ATOM 3183 C C . ARG D 1 96 ? -17.184 -1.877 15.017 1.00 26.77 192 ARG D C 1
ATOM 3184 O O . ARG D 1 96 ? -15.975 -1.911 15.342 1.00 26.90 192 ARG D O 1
ATOM 3192 N N . GLU D 1 97 ? -18.086 -1.070 15.609 1.00 21.70 193 GLU D N 1
ATOM 3193 C CA . GLU D 1 97 ? -17.712 -0.193 16.722 1.00 21.97 193 GLU D CA 1
ATOM 3194 C C . GLU D 1 97 ? -18.937 -0.016 17.602 1.00 23.09 193 GLU D C 1
ATOM 3195 O O . GLU D 1 97 ? -20.033 -0.092 17.091 1.00 20.74 193 GLU D O 1
ATOM 3201 N N . CYS D 1 98 ? -18.701 0.265 18.898 1.00 23.70 194 CYS D N 1
ATOM 3202 C CA . CYS D 1 98 ? -19.713 0.383 19.951 1.00 23.17 194 CYS D CA 1
ATOM 3203 C C . CYS D 1 98 ? -19.556 1.644 20.691 1.00 27.61 194 CYS D C 1
ATOM 3204 O O . CYS D 1 98 ? -18.447 2.166 20.807 1.00 28.93 194 CYS D O 1
ATOM 3207 N N . ALA D 1 99 ? -20.667 2.125 21.280 1.00 20.81 195 ALA D N 1
ATOM 3208 C CA . ALA D 1 99 ? -20.596 3.271 22.175 1.00 21.31 195 ALA D CA 1
ATOM 3209 C C . ALA D 1 99 ? -21.813 3.289 23.061 1.00 22.28 195 ALA D C 1
ATOM 3210 O O . ALA D 1 99 ? -22.836 2.701 22.716 1.00 20.23 195 ALA D O 1
ATOM 3212 N N . CYS D 1 100 ? -21.732 4.063 24.159 1.00 24.00 196 CYS D N 1
ATOM 3213 C CA . CYS D 1 100 ? -22.856 4.334 25.002 1.00 25.27 196 CYS D CA 1
ATOM 3214 C C . CYS D 1 100 ? -23.489 5.546 24.394 1.00 30.78 196 CYS D C 1
ATOM 3215 O O . CYS D 1 100 ? -22.904 6.624 24.443 1.00 33.53 196 CYS D O 1
ATOM 3218 N N . VAL D 1 101 ? -24.648 5.369 23.771 1.00 24.66 197 VAL D N 1
ATOM 3219 C CA . VAL D 1 101 ? -25.320 6.460 23.087 1.00 27.57 197 VAL D CA 1
ATOM 3220 C C . VAL D 1 101 ? -26.454 6.995 23.972 1.00 26.02 197 VAL D C 1
ATOM 3221 O O . VAL D 1 101 ? -26.364 8.159 24.429 1.00 36.22 197 VAL D O 1
#

Organism: Homo sapiens (NCBI:txid9606)

Nearest PDB structures (foldseek):
  5mr4-assembly1_B  TM=9.640E-01  e=2.594E-15  Homo sapiens
  5nmz-assembly2_C  TM=9.420E-01  e=2.898E-15  Homo sapiens
  6gl7-assembly1_B  TM=9.398E-01  e=4.463E-13  Homo sapiens
  2ask-assembly1_A  TM=7.764E-01  e=2.126E-09  Homo sapiens
  6q2s-assembly1_B  TM=7.738E-01  e=8.482E-09  Saccharomyces cerevisiae

Radius of gyration: 25.75 Å; Cα contacts (8 Å, |Δi|>4): 976; chains: 4; bounding box: 52×68×74 Å

Foldseek 3Di:
DPDWDAKWKDWDWDQVVVVVPPFAGRDIDTAIFIDTDDDFPPDPQLVVVVVCVVVPNDPDDDDDSGWDWGAPAFDAWDWDAGPVRDIDIDGRRHGDIIDRD/DADAKWKDWDWDFVVVVVPVFAGRDIDIAIFIDHHCPVVDDPQLVVVVVCVVVVNPVPDDDDSFFDKGAPAFDAWDWDATPVRDIDIDGRRHGPIIDRD/DDDWAAKWKDWDWDQPVVVVPPFAGRDIDTAIFIDTDDDFPPDPQLVVVVVCVVVVNQPPDDDDSGWDWGAPAADAWDWDAGPVRDIDTDGRRHGDIIDRD/DAAAKWKDWDWAQPVVVVPPAQARDTDIAIFIDHHCPVVDDPQLVVVVVCVVVVNPVPDDDDSFFDWGAPAFDQWDWDAGPVRDIDIDGRRHGPIIDRD

CATH classification: 2.10.90.10

Secondary structure (DSSP, 8-state):
--SPPBSEEEEEEEEGGGG-SSS----EEEEEEEESB--TT--HHHHHHHHHHHTT-S-SS----S--EEEEEE-SEEEEE-TTS-EEEEES-SEEEEEE-/--PBSEEEEEEEEGGGGTSS-----EEEEEEEE-B-GGG--HHHHHHHHHHTTT-STT--B--S--EEEEEE-SEEEEE-TT--EEEEES-SEEEEEE-/--SPPBSEEEEEEEEGGGGTSSS----EEEEEEEE-B--TTS-HHHHHHHHHHHTT-STT-----S--EEEEEE-S-EEEE-TTS-EEEESS-SEEEEEE-/--PBSEEEEEEEEGGGG-SS-----EEEEEEEE-B-GGG--HHHHHHHHHHTTT-STT-----S--EEEEEE-SEEEEE-TTS-EEEEET-SEEEEEE-